Protein AF-A0A1R1PGY4-F1 (afdb_monomer_lite)

InterPro domains:
  IPR002713 FF domain [PF01846] (42-86)
  IPR002713 FF domain [SM00441] (37-91)
  IPR002713 FF domain [SM00441] (112-166)
  IPR036517 FF domain superfamily [G3DSA:1.10.10.440] (33-91)
  IPR036517 FF domain superfamily [G3DSA:1.10.10.440] (100-179)
  IPR036517 FF domain superfamily [SSF81698] (35-98)
  IPR036517 FF domain superfamily [SSF81698] (111-170)
  IPR045148 Transcription elongation regulator 1-like [PTHR15377] (30-527)

pLDDT: mean 75.17, std 17.67, range [29.3, 96.94]

Foldseek 3Di:
DDPVVVVVVVVVVPDDDDDDDDDDDDDPPPPLVPDDPVRLLVLLLVQCVVLVFDLPDDCVVRCVSCVPPVSLVSDVDPVVSNVSSNVSSVVVVVVVVVVVVVVVCVVPPDPDDPDDLLLVVCLVPPLDVVGDDPVVVCVVCVPPPSLCSPVDPVVSVVVNVVVNVVVVVVVVVVVVVVVVVVVVVVPDDDDDDDDPPPVVVVVVVVVVVVVVVVVVDDDDDPPVCVVVVVVVCCVVVPVDPVVVVVVVVVVVVVVVVVVVVVVVVVVVVVVVVVVVVVVVVVLVVLLVVLLVQLLVLCVVPPLDLLDDLVVVVVVSVPDDSNDCLDPPNNDPPRRSYYPVRSSVSSNVSSVVLLVQLLVQVLVLCVVCVVQPPLDQPPDLLVVSVQDPPPPDDPVSSLVSCCSSSPVPDDPLLSVLLSCVSVVHPDPPPPDVVSVVSSVVVVVSSSVSVVVSVVVVLVVLLVVVLCVCVVVCVLLVLLVVVCVVCVVCPPDPVCVVVVLVVSLVVVCVVCVPPPSSVVCPSPCPVSSVSSSVSNVVSNVVVVVVVD

Structure (mmCIF, N/CA/C/O backbone):
data_AF-A0A1R1PGY4-F1
#
_entry.id   AF-A0A1R1PGY4-F1
#
loop_
_atom_site.group_PDB
_atom_site.id
_atom_site.type_symbol
_atom_site.label_atom_id
_atom_site.label_alt_id
_atom_site.label_comp_id
_atom_site.label_asym_id
_atom_site.label_entity_id
_atom_site.label_seq_id
_atom_site.pdbx_PDB_ins_code
_atom_site.Cartn_x
_atom_site.Cartn_y
_atom_site.Cartn_z
_atom_site.occupancy
_atom_site.B_iso_or_equiv
_atom_site.auth_seq_id
_atom_site.auth_comp_id
_atom_site.auth_asym_id
_atom_site.auth_atom_id
_atom_site.pdbx_PDB_model_num
ATOM 1 N N . MET A 1 1 ? -12.574 -63.360 -57.916 1.00 47.62 1 MET A N 1
ATOM 2 C CA . MET A 1 1 ? -13.430 -62.191 -57.679 1.00 47.62 1 MET A CA 1
ATOM 3 C C . MET A 1 1 ? -13.451 -61.425 -58.975 1.00 47.62 1 MET A C 1
ATOM 5 O O . MET A 1 1 ? -12.465 -60.784 -59.318 1.00 47.62 1 MET A O 1
ATOM 9 N N . THR A 1 2 ? -14.484 -61.678 -59.760 1.00 68.00 2 THR A N 1
ATOM 10 C CA . THR A 1 2 ? -14.731 -61.019 -61.045 1.00 68.00 2 THR A CA 1
ATOM 11 C C . THR A 1 2 ? -15.530 -59.741 -60.802 1.00 68.00 2 THR A C 1
ATOM 13 O O . THR A 1 2 ? -16.152 -59.603 -59.754 1.00 68.00 2 THR A O 1
ATOM 16 N N . GLU A 1 3 ? -15.488 -58.785 -61.730 1.00 62.72 3 GLU A N 1
ATOM 17 C CA . GLU A 1 3 ? -16.165 -57.480 -61.591 1.00 62.72 3 GLU A CA 1
ATOM 18 C C . GLU A 1 3 ? -17.678 -57.621 -61.325 1.00 62.72 3 GLU A C 1
ATOM 20 O O . GLU A 1 3 ? -18.253 -56.818 -60.590 1.00 62.72 3 GLU A O 1
ATOM 25 N N . ASP A 1 4 ? -18.283 -58.721 -61.780 1.00 67.81 4 ASP A N 1
ATOM 26 C CA . ASP A 1 4 ? -19.680 -59.079 -61.507 1.00 67.81 4 ASP A CA 1
ATOM 27 C C . ASP A 1 4 ? -19.958 -59.412 -60.024 1.00 67.81 4 ASP A C 1
ATOM 29 O O . ASP A 1 4 ? -21.053 -59.149 -59.526 1.00 67.81 4 ASP A O 1
ATOM 33 N N . ASP A 1 5 ? -18.962 -59.908 -59.276 1.00 66.88 5 ASP A N 1
ATOM 34 C CA . ASP A 1 5 ? -19.094 -60.195 -57.836 1.00 66.88 5 ASP A CA 1
ATOM 35 C C . ASP A 1 5 ? -19.132 -58.896 -57.007 1.00 66.88 5 ASP A C 1
ATOM 37 O O . ASP A 1 5 ? -19.732 -58.845 -55.932 1.00 66.88 5 ASP A O 1
ATOM 41 N N . ILE A 1 6 ? -18.482 -57.834 -57.501 1.00 67.88 6 ILE A N 1
ATOM 42 C CA . ILE A 1 6 ? -18.391 -56.525 -56.835 1.00 67.88 6 ILE A CA 1
ATOM 43 C C . ILE A 1 6 ? -19.662 -55.710 -57.097 1.00 67.88 6 ILE A C 1
ATOM 45 O O . ILE A 1 6 ? -20.172 -55.061 -56.183 1.00 67.88 6 ILE A O 1
ATOM 49 N N . ALA A 1 7 ? -20.214 -55.791 -58.312 1.00 71.75 7 ALA A N 1
ATOM 50 C CA . ALA A 1 7 ? -21.474 -55.139 -58.664 1.00 71.75 7 ALA A CA 1
ATOM 51 C C . ALA A 1 7 ? -22.650 -55.684 -57.835 1.00 71.75 7 ALA A C 1
ATOM 53 O O . ALA A 1 7 ? -23.432 -54.910 -57.286 1.00 71.75 7 ALA A O 1
ATOM 54 N N . TRP A 1 8 ? -22.711 -57.006 -57.642 1.00 74.19 8 TRP A N 1
ATOM 55 C CA . TRP A 1 8 ? -23.762 -57.640 -56.844 1.00 74.19 8 TRP A CA 1
ATOM 56 C C . TRP A 1 8 ? -23.680 -57.291 -55.343 1.00 74.19 8 TRP A C 1
ATOM 58 O O . TRP A 1 8 ? -24.707 -57.126 -54.685 1.00 74.19 8 TRP A O 1
ATOM 68 N N . MET A 1 9 ? -22.470 -57.103 -54.797 1.00 66.62 9 MET A N 1
ATOM 69 C CA . MET A 1 9 ? -22.283 -56.660 -53.405 1.00 66.62 9 MET A CA 1
ATOM 70 C C . MET A 1 9 ? -22.641 -55.183 -53.180 1.00 66.62 9 MET A C 1
ATOM 72 O O . MET A 1 9 ? -23.161 -54.841 -52.119 1.00 66.62 9 MET A O 1
ATOM 76 N N . LEU A 1 10 ? -22.394 -54.308 -54.159 1.00 67.50 10 LEU A N 1
ATOM 77 C CA . LEU A 1 10 ? -22.729 -52.881 -54.053 1.00 67.50 10 LEU A CA 1
ATOM 78 C C . LEU A 1 10 ? -24.238 -52.622 -54.169 1.00 67.50 10 LEU A C 1
ATOM 80 O O . LEU A 1 10 ? -24.750 -51.693 -53.548 1.00 67.50 10 LEU A O 1
ATOM 84 N N . GLU A 1 11 ? -24.966 -53.473 -54.891 1.00 64.06 11 GLU A N 1
ATOM 85 C CA . GLU A 1 11 ? -26.416 -53.344 -55.055 1.00 64.06 11 GLU A CA 1
ATOM 86 C C . GLU A 1 11 ? -27.202 -53.833 -53.823 1.00 64.06 11 GLU A C 1
ATOM 88 O O . GLU A 1 11 ? -28.250 -53.282 -53.493 1.00 64.06 11 GLU A O 1
ATOM 93 N N . GLN A 1 12 ? -26.645 -54.777 -53.053 1.00 56.94 12 GLN A N 1
ATOM 94 C CA . GLN A 1 12 ? -27.197 -55.203 -51.758 1.00 56.94 12 GLN A CA 1
ATOM 95 C C . GLN A 1 12 ? -27.046 -54.158 -50.641 1.00 56.94 12 GLN A C 1
ATOM 97 O O . GLN A 1 12 ? -27.818 -54.191 -49.686 1.00 56.94 12 GLN A O 1
ATOM 102 N N . MET A 1 13 ? -26.084 -53.231 -50.733 1.00 55.88 13 MET A N 1
ATOM 103 C CA . MET A 1 13 ? -25.919 -52.174 -49.722 1.00 55.88 13 MET A CA 1
ATOM 104 C C . MET A 1 13 ? -26.793 -50.941 -49.977 1.00 55.88 13 MET A C 1
ATOM 106 O O . MET A 1 13 ? -26.956 -50.131 -49.070 1.00 55.88 13 MET A O 1
ATOM 110 N N . ASN A 1 14 ? -27.356 -50.788 -51.179 1.00 52.94 14 ASN A N 1
ATOM 111 C CA . ASN A 1 14 ? -28.044 -49.559 -51.582 1.00 52.94 14 ASN A CA 1
ATOM 112 C C . ASN A 1 14 ? -29.581 -49.678 -51.634 1.00 52.94 14 ASN A C 1
ATOM 114 O O . ASN A 1 14 ? -30.248 -48.750 -52.084 1.00 52.94 14 ASN A O 1
ATOM 118 N N . GLY A 1 15 ? -30.153 -50.806 -51.200 1.00 43.97 15 GLY A N 1
ATOM 119 C CA . GLY A 1 15 ? -31.582 -51.090 -51.343 1.00 43.97 15 GLY A CA 1
ATOM 120 C C . GLY A 1 15 ? -32.259 -51.561 -50.058 1.00 43.97 15 GLY A C 1
ATOM 121 O O . GLY A 1 15 ? -32.367 -52.764 -49.840 1.00 43.97 15 GLY A O 1
ATOM 122 N N . GLY A 1 16 ? -32.786 -50.613 -49.278 1.00 34.31 16 GLY A N 1
ATOM 123 C CA . GLY A 1 16 ? -33.865 -50.845 -48.308 1.00 34.31 16 GLY A CA 1
ATOM 124 C C . GLY A 1 16 ? -33.558 -50.359 -46.892 1.00 34.31 16 GLY A C 1
ATOM 125 O O . GLY A 1 16 ? -32.821 -51.016 -46.168 1.00 34.31 16 GLY A O 1
ATOM 126 N N . ASP A 1 17 ? -34.120 -49.224 -46.472 1.00 34.59 17 ASP A N 1
ATOM 127 C CA . ASP A 1 17 ? -35.459 -49.198 -45.863 1.00 34.59 17 ASP A CA 1
ATOM 128 C C . ASP A 1 17 ? -35.899 -47.741 -45.616 1.00 34.59 17 ASP A C 1
ATOM 130 O O . ASP A 1 17 ? -35.128 -46.912 -45.128 1.00 34.59 17 ASP A O 1
ATOM 134 N N . GLU A 1 18 ? -37.137 -47.428 -45.987 1.00 38.16 18 GLU A N 1
ATOM 135 C CA . GLU A 1 18 ? -37.825 -46.167 -45.699 1.00 38.16 18 GLU A CA 1
ATOM 136 C C . GLU A 1 18 ? -38.536 -46.302 -44.340 1.00 38.16 18 GLU A C 1
ATOM 138 O O . GLU A 1 18 ? -39.305 -47.246 -44.169 1.00 38.16 18 GLU A O 1
ATOM 143 N N . ASN A 1 19 ? -38.322 -45.376 -43.390 1.00 34.62 19 ASN A N 1
ATOM 144 C CA . ASN A 1 19 ? -39.402 -44.664 -42.677 1.00 34.62 19 ASN A CA 1
ATOM 145 C C . ASN A 1 19 ? -38.931 -43.749 -41.522 1.00 34.62 19 ASN A C 1
ATOM 147 O O . ASN A 1 19 ? -38.203 -44.162 -40.626 1.00 34.62 19 ASN A O 1
ATOM 151 N N . GLU A 1 20 ? -39.503 -42.540 -41.575 1.00 33.34 20 GLU A N 1
ATOM 152 C CA . GLU A 1 20 ? -39.961 -41.631 -40.507 1.00 33.34 20 GLU A CA 1
ATOM 153 C C . GLU A 1 20 ? -38.991 -40.898 -39.553 1.00 33.34 20 GLU A C 1
ATOM 155 O O . GLU A 1 20 ? -38.372 -41.471 -38.665 1.00 33.34 20 GLU A O 1
ATOM 160 N N . GLU A 1 21 ? -39.035 -39.562 -39.716 1.00 32.53 21 GLU A N 1
ATOM 161 C CA . GLU A 1 21 ? -39.105 -38.442 -38.742 1.00 32.53 21 GLU A CA 1
ATOM 162 C C . GLU A 1 21 ? -38.031 -37.391 -39.103 1.00 32.53 21 GLU A C 1
ATOM 164 O O . GLU A 1 21 ? -36.841 -37.648 -39.012 1.00 32.53 21 GLU A O 1
ATOM 169 N N . GLY A 1 22 ? -38.334 -36.230 -39.694 1.00 29.81 22 GLY A N 1
ATOM 170 C CA . GLY A 1 22 ? -39.136 -35.139 -39.145 1.00 29.81 22 GLY A CA 1
ATOM 171 C C . GLY A 1 22 ? -38.246 -33.891 -38.951 1.00 29.81 22 GLY A C 1
ATOM 172 O O . GLY A 1 22 ? -37.265 -33.963 -38.222 1.00 29.81 22 GLY A O 1
ATOM 173 N N . ILE A 1 23 ? -38.660 -32.757 -39.541 1.00 29.30 23 ILE A N 1
ATOM 174 C CA . ILE A 1 23 ? -38.268 -31.351 -39.247 1.00 29.30 23 ILE A CA 1
ATOM 175 C C . ILE A 1 23 ? -37.127 -30.716 -40.088 1.00 29.30 23 ILE A C 1
ATOM 177 O O . ILE A 1 23 ? -35.944 -30.900 -39.832 1.00 29.30 23 ILE A O 1
ATOM 181 N N . ASP A 1 24 ? -37.592 -29.908 -41.052 1.00 36.53 24 ASP A N 1
ATOM 182 C CA . ASP A 1 24 ? -37.221 -28.547 -41.493 1.00 36.53 24 ASP A CA 1
ATOM 183 C C . ASP A 1 24 ? -35.776 -28.061 -41.755 1.00 36.53 24 ASP A C 1
ATOM 185 O O . ASP A 1 24 ? -34.826 -28.288 -41.014 1.00 36.53 24 ASP A O 1
ATOM 189 N N . VAL A 1 25 ? -35.764 -27.143 -42.738 1.00 41.78 25 VAL A N 1
ATOM 190 C CA . VAL A 1 25 ? -34.840 -26.028 -43.026 1.00 41.78 25 VAL A CA 1
ATOM 191 C C . VAL A 1 25 ? -33.764 -26.298 -44.081 1.00 41.78 25 VAL A C 1
ATOM 193 O O . VAL A 1 25 ? -32.692 -26.800 -43.770 1.00 41.78 25 VAL A O 1
ATOM 196 N N . ALA A 1 26 ? -34.009 -25.836 -45.316 1.00 33.69 26 ALA A N 1
ATOM 197 C CA . ALA A 1 26 ? -32.973 -25.227 -46.161 1.00 33.69 26 ALA A CA 1
ATOM 198 C C . ALA A 1 26 ? -33.571 -24.587 -47.430 1.00 33.69 26 ALA A C 1
ATOM 200 O O . ALA A 1 26 ? -33.766 -25.258 -48.440 1.00 33.69 26 ALA A O 1
ATOM 201 N N . ASP A 1 27 ? -33.774 -23.270 -47.399 1.00 39.56 27 ASP A N 1
ATOM 202 C CA . ASP A 1 27 ? -33.534 -22.422 -48.573 1.00 39.56 27 ASP A CA 1
ATOM 203 C C . ASP A 1 27 ? -32.922 -21.100 -48.094 1.00 39.56 27 ASP A C 1
ATOM 205 O O . ASP A 1 27 ? -33.606 -20.096 -47.948 1.00 39.56 27 ASP A O 1
ATOM 209 N N . ASP A 1 28 ? -31.633 -21.145 -47.740 1.00 44.62 28 ASP A N 1
ATOM 210 C CA . ASP A 1 28 ? -30.848 -19.965 -47.326 1.00 44.62 28 ASP A CA 1
ATOM 211 C C . ASP A 1 28 ? -29.487 -19.892 -48.051 1.00 44.62 28 ASP A C 1
ATOM 213 O O . ASP A 1 28 ? -28.648 -19.025 -47.809 1.00 44.62 28 ASP A O 1
ATOM 217 N N . HIS A 1 29 ? -29.240 -20.804 -48.999 1.00 44.66 29 HIS A N 1
ATOM 218 C CA . HIS A 1 29 ? -27.942 -20.919 -49.670 1.00 44.66 29 HIS A CA 1
ATOM 219 C C . HIS A 1 29 ? -27.770 -19.969 -50.870 1.00 44.66 29 HIS A C 1
ATOM 221 O O . HIS A 1 29 ? -26.698 -19.942 -51.478 1.00 44.66 29 HIS A O 1
ATOM 227 N N . VAL A 1 30 ? -28.794 -19.178 -51.216 1.00 45.56 30 VAL A N 1
ATOM 228 C CA . VAL A 1 30 ? -28.816 -18.356 -52.442 1.00 45.56 30 VAL A CA 1
ATOM 229 C C . VAL A 1 30 ? -28.431 -16.881 -52.202 1.00 45.56 30 VAL A C 1
ATOM 231 O O . VAL A 1 30 ? -28.046 -16.198 -53.154 1.00 45.56 30 VAL A O 1
ATOM 234 N N . GLU A 1 31 ? -28.419 -16.370 -50.961 1.00 49.84 31 GLU A N 1
ATOM 235 C CA . GLU A 1 31 ? -28.093 -14.948 -50.698 1.00 49.84 31 GLU A CA 1
ATOM 236 C C . GLU A 1 31 ? -26.611 -14.645 -50.388 1.00 49.84 31 GLU A C 1
ATOM 238 O O . GLU A 1 31 ? -26.145 -13.530 -50.643 1.00 49.84 31 GLU A O 1
ATOM 243 N N . ALA A 1 32 ? -25.804 -15.621 -49.954 1.00 49.56 32 ALA A N 1
ATOM 244 C CA . ALA A 1 32 ? -24.395 -15.388 -49.588 1.00 49.56 32 ALA A CA 1
ATOM 245 C C . ALA A 1 32 ? -23.468 -15.023 -50.777 1.00 49.56 32 ALA A C 1
ATOM 247 O O . ALA A 1 32 ? -22.380 -14.458 -50.587 1.00 49.56 32 ALA A O 1
ATOM 248 N N . SER A 1 33 ? -23.896 -15.305 -52.014 1.00 51.31 33 SER A N 1
ATOM 249 C CA . SER A 1 33 ? -23.128 -15.022 -53.238 1.00 51.31 33 SER A CA 1
ATOM 250 C C . SER A 1 33 ? -23.294 -13.597 -53.786 1.00 51.31 33 SER A C 1
ATOM 252 O O . SER A 1 33 ? -22.624 -13.267 -54.762 1.00 51.31 33 SER A O 1
ATOM 254 N N . LYS A 1 34 ? -24.135 -12.736 -53.186 1.00 55.06 34 LYS A N 1
ATOM 255 C CA . LYS A 1 34 ? -24.322 -11.338 -53.639 1.00 55.06 34 LYS A CA 1
ATOM 256 C C . LYS A 1 34 ? -23.706 -10.259 -52.741 1.00 55.06 34 LYS A C 1
ATOM 258 O O . LYS A 1 34 ? -23.641 -9.115 -53.181 1.00 55.06 34 LYS A O 1
ATOM 263 N N . MET A 1 35 ? -23.243 -10.586 -51.533 1.00 63.03 35 MET A N 1
ATOM 264 C CA . MET A 1 35 ? -22.606 -9.598 -50.647 1.00 63.03 35 MET A CA 1
ATOM 265 C C . MET A 1 35 ? -21.185 -9.249 -51.101 1.00 63.03 35 MET A C 1
ATOM 267 O O . MET A 1 35 ? -20.396 -10.139 -51.440 1.00 63.03 35 MET A O 1
ATOM 271 N N . GLY A 1 36 ? -20.855 -7.955 -51.076 1.00 75.00 36 GLY A N 1
ATOM 272 C CA . GLY A 1 36 ? -19.526 -7.456 -51.421 1.00 75.00 36 GLY A CA 1
ATOM 273 C C . GLY A 1 36 ? -18.461 -7.926 -50.424 1.00 75.00 36 GLY A C 1
ATOM 274 O O . GLY A 1 36 ? -18.736 -8.110 -49.241 1.00 75.00 36 GLY A O 1
ATOM 275 N N . GLN A 1 37 ? -17.219 -8.109 -50.882 1.00 72.88 37 GLN A N 1
ATOM 276 C CA . GLN A 1 37 ? -16.101 -8.534 -50.018 1.00 72.88 37 GLN A CA 1
ATOM 277 C C . GLN A 1 37 ? -15.852 -7.570 -48.844 1.00 72.88 37 GLN A C 1
ATOM 279 O O . GLN A 1 37 ? -15.527 -7.999 -47.740 1.00 72.88 37 GLN A O 1
ATOM 284 N N . GLU A 1 38 ? -16.066 -6.271 -49.057 1.00 77.00 38 GLU A N 1
ATOM 285 C CA . GLU A 1 38 ? -15.936 -5.242 -48.020 1.00 77.00 38 GLU A CA 1
ATOM 286 C C . GLU A 1 38 ? -16.987 -5.403 -46.907 1.00 77.00 38 GLU A C 1
ATOM 288 O O . GLU A 1 38 ? -16.646 -5.368 -45.726 1.00 77.00 38 GLU A O 1
ATOM 293 N N . GLU A 1 39 ? -18.235 -5.713 -47.269 1.00 79.75 39 GLU A N 1
ATOM 294 C CA . GLU A 1 39 ? -19.332 -5.942 -46.318 1.00 79.75 39 GLU A CA 1
ATOM 295 C C . GLU A 1 39 ? -19.093 -7.208 -45.484 1.00 79.75 39 GLU A C 1
ATOM 297 O O . GLU A 1 39 ? -19.290 -7.211 -44.268 1.00 79.75 39 GLU A O 1
ATOM 302 N N . LYS A 1 40 ? -18.576 -8.270 -46.117 1.00 80.56 40 LYS A N 1
ATOM 303 C CA . LYS A 1 40 ? -18.171 -9.503 -45.423 1.00 80.56 40 LYS A CA 1
ATOM 304 C C . LYS A 1 40 ? -17.054 -9.235 -44.408 1.00 80.56 40 LYS A C 1
ATOM 306 O O . LYS A 1 40 ? -17.088 -9.766 -43.297 1.00 80.56 40 LYS A O 1
ATOM 311 N N . CYS A 1 41 ? -16.089 -8.381 -44.756 1.00 82.31 41 CYS A N 1
ATOM 312 C CA . CYS A 1 41 ? -14.995 -8.002 -43.863 1.00 82.31 41 CYS A CA 1
ATOM 313 C C . CYS A 1 41 ? -15.472 -7.173 -42.665 1.00 82.31 41 CYS A C 1
ATOM 315 O O . CYS A 1 41 ? -14.959 -7.345 -41.558 1.00 82.31 41 CYS A O 1
ATOM 317 N N . ASP A 1 42 ? -16.434 -6.274 -42.858 1.00 84.50 42 ASP A N 1
ATOM 318 C CA . ASP A 1 42 ? -16.942 -5.429 -41.778 1.00 84.50 42 ASP A CA 1
ATOM 319 C C . ASP A 1 42 ? -17.824 -6.207 -40.797 1.00 84.50 42 ASP A C 1
ATOM 321 O O . ASP A 1 42 ? -17.634 -6.073 -39.585 1.00 84.50 42 ASP A O 1
ATOM 325 N N . LEU A 1 43 ? -18.661 -7.125 -41.292 1.00 84.56 43 LEU A N 1
ATOM 326 C CA . LEU A 1 43 ? -19.408 -8.069 -40.451 1.00 84.56 43 LEU A CA 1
ATOM 327 C C . LEU A 1 43 ? -18.473 -8.949 -39.605 1.00 84.56 43 LEU A C 1
ATOM 329 O O . LEU A 1 43 ? -18.740 -9.200 -38.427 1.00 84.56 43 LEU A O 1
ATOM 333 N N . PHE A 1 44 ? -17.339 -9.370 -40.173 1.00 86.75 44 PHE A N 1
ATOM 334 C CA . PHE A 1 44 ? -16.317 -10.125 -39.447 1.00 86.75 44 PHE A CA 1
ATOM 335 C C . PHE A 1 44 ? -15.651 -9.285 -38.341 1.00 86.75 44 PHE A C 1
ATOM 337 O O . PHE A 1 44 ? -15.464 -9.762 -37.220 1.00 86.75 44 PHE A O 1
ATOM 344 N N . LYS A 1 45 ? -15.326 -8.010 -38.602 1.00 85.62 45 LYS A N 1
ATOM 345 C CA . LYS A 1 45 ? -14.760 -7.105 -37.580 1.00 85.62 45 LYS A CA 1
ATOM 346 C C . LYS A 1 45 ? -15.751 -6.805 -36.455 1.00 85.62 45 LYS A C 1
ATOM 348 O O . LYS A 1 45 ? -15.335 -6.690 -35.300 1.00 85.62 45 LYS A O 1
ATOM 353 N N . GLU A 1 46 ? -17.033 -6.657 -36.776 1.00 86.44 46 GLU A N 1
ATOM 354 C CA . GLU A 1 46 ? -18.097 -6.419 -35.798 1.00 86.44 46 GLU A CA 1
ATOM 355 C C . GLU A 1 46 ? -18.259 -7.623 -34.863 1.00 86.44 46 GLU A C 1
ATOM 357 O O . GLU A 1 46 ? -18.178 -7.471 -33.642 1.00 86.44 46 GLU A O 1
ATOM 362 N N . MET A 1 47 ? -18.319 -8.832 -35.426 1.00 89.00 47 MET A N 1
ATOM 363 C CA . MET A 1 47 ? -18.335 -10.087 -34.670 1.00 89.00 47 MET A CA 1
ATOM 364 C C . MET A 1 47 ? -17.160 -10.186 -33.680 1.00 89.00 47 MET A C 1
ATOM 366 O O . MET A 1 47 ? -17.357 -10.519 -32.509 1.00 89.00 47 MET A O 1
ATOM 370 N N . LEU A 1 48 ? -15.932 -9.861 -34.108 1.00 88.25 48 LEU A N 1
ATOM 371 C CA . LEU A 1 48 ? -14.750 -9.905 -33.233 1.00 88.25 48 LEU A CA 1
ATOM 372 C C . LEU A 1 48 ? -14.855 -8.939 -32.038 1.00 88.25 48 LEU A C 1
ATOM 374 O O . LEU A 1 48 ? -14.335 -9.227 -30.955 1.00 88.25 48 LEU A O 1
ATOM 378 N N . ARG A 1 49 ? -15.537 -7.798 -32.209 1.00 84.31 49 ARG A N 1
ATOM 379 C CA . ARG A 1 49 ? -15.795 -6.836 -31.126 1.00 84.31 49 ARG A CA 1
ATOM 380 C C . ARG A 1 49 ? -16.892 -7.329 -30.182 1.00 84.31 49 ARG A C 1
ATOM 382 O O . ARG A 1 49 ? -16.742 -7.179 -28.971 1.00 84.31 49 ARG A O 1
ATOM 389 N N . GLU A 1 50 ? -17.943 -7.955 -30.707 1.00 86.88 50 GLU A N 1
ATOM 390 C CA . GLU A 1 50 ? -19.050 -8.523 -29.921 1.00 86.88 50 GLU A CA 1
ATOM 391 C C . GLU A 1 50 ? -18.613 -9.706 -29.053 1.00 86.88 50 GLU A C 1
ATOM 393 O O . GLU A 1 50 ? -18.952 -9.777 -27.871 1.00 86.88 50 GLU A O 1
ATOM 398 N N . LYS A 1 51 ? -17.804 -10.615 -29.609 1.00 83.81 51 LYS A N 1
ATOM 399 C CA . LYS A 1 51 ? -17.301 -11.806 -28.902 1.00 83.81 51 LYS A CA 1
ATOM 400 C C . LYS A 1 51 ? -16.198 -11.485 -27.883 1.00 83.81 51 LYS A C 1
ATOM 402 O O . LYS A 1 51 ? -15.687 -12.389 -27.226 1.00 83.81 51 LYS A O 1
ATOM 407 N N . ASN A 1 52 ? -15.864 -10.199 -27.715 1.00 80.25 52 ASN A N 1
ATOM 408 C CA . ASN A 1 52 ? -14.908 -9.672 -26.739 1.00 80.25 52 ASN A CA 1
ATOM 409 C C . ASN A 1 52 ? -13.567 -10.424 -26.756 1.00 80.25 52 ASN A C 1
ATOM 411 O O . ASN A 1 52 ? -13.054 -10.868 -25.723 1.00 80.25 52 ASN A O 1
ATOM 415 N N . VAL A 1 53 ? -13.018 -10.572 -27.961 1.00 84.62 53 VAL A N 1
ATOM 416 C CA . VAL A 1 53 ? -11.741 -11.238 -28.210 1.00 84.62 53 VAL A CA 1
ATOM 417 C C . VAL A 1 53 ? -10.629 -10.588 -27.391 1.00 84.62 53 VAL A C 1
ATOM 419 O O . VAL A 1 53 ? -10.524 -9.360 -27.298 1.00 84.62 53 VAL A O 1
ATOM 422 N N . ASN A 1 54 ? -9.773 -11.413 -26.785 1.00 82.50 54 ASN A N 1
ATOM 423 C CA . ASN A 1 54 ? -8.618 -10.911 -26.058 1.00 82.50 54 ASN A CA 1
ATOM 424 C C . ASN A 1 54 ? -7.566 -10.373 -27.045 1.00 82.50 54 ASN A C 1
ATOM 426 O O . ASN A 1 54 ? -6.929 -11.163 -27.737 1.00 82.50 54 ASN A O 1
ATOM 430 N N . PRO A 1 55 ? -7.273 -9.059 -27.052 1.00 82.69 55 PRO A N 1
ATOM 431 C CA . PRO A 1 55 ? -6.350 -8.484 -28.024 1.00 82.69 55 PRO A CA 1
ATOM 432 C C . PRO A 1 55 ? -4.873 -8.851 -27.787 1.00 82.69 55 PRO A C 1
ATOM 434 O O . PRO A 1 55 ? -4.013 -8.460 -28.570 1.00 82.69 55 PRO A O 1
ATOM 437 N N . PHE A 1 56 ? -4.564 -9.557 -26.693 1.00 82.56 56 PHE A N 1
ATOM 438 C CA . PHE A 1 56 ? -3.237 -10.111 -26.400 1.00 82.56 56 PHE A CA 1
ATOM 439 C C . PHE A 1 56 ? -3.175 -11.640 -26.557 1.00 82.56 56 PHE A C 1
ATOM 441 O O . PHE A 1 56 ? -2.128 -12.226 -26.286 1.00 82.56 56 PHE A O 1
ATOM 448 N N . GLY A 1 57 ? -4.290 -12.285 -26.921 1.00 80.12 57 GLY A N 1
ATOM 449 C CA . GLY A 1 57 ? -4.346 -13.718 -27.207 1.00 80.12 57 GLY A CA 1
ATOM 450 C C . GLY A 1 57 ? -3.816 -14.034 -28.606 1.00 80.12 57 GLY A C 1
ATOM 451 O O . GLY A 1 57 ? -3.756 -13.153 -29.464 1.00 80.12 57 GLY A O 1
ATOM 452 N N . SER A 1 58 ? -3.420 -15.285 -28.842 1.00 83.38 58 SER A N 1
ATOM 453 C CA . SER A 1 58 ? -3.126 -15.758 -30.198 1.00 83.38 58 SER A CA 1
ATOM 454 C C . SER A 1 58 ? -4.425 -16.107 -30.923 1.00 83.38 58 SER A C 1
ATOM 456 O O . SER A 1 58 ? -5.389 -16.542 -30.288 1.00 83.38 58 SER A O 1
ATOM 458 N N . TYR A 1 59 ? -4.431 -15.955 -32.251 1.00 84.00 59 TYR A N 1
ATOM 459 C CA . TYR A 1 59 ? -5.582 -16.274 -33.100 1.00 84.00 59 TYR A CA 1
ATOM 460 C C . TYR A 1 59 ? -6.150 -17.665 -32.788 1.00 84.00 59 TYR A C 1
ATOM 462 O O . TYR A 1 59 ? -7.321 -17.775 -32.456 1.00 84.00 59 TYR A O 1
ATOM 470 N N . ASP A 1 60 ? -5.294 -18.689 -32.727 1.00 83.62 60 ASP A N 1
ATOM 471 C CA . ASP A 1 60 ? -5.713 -20.086 -32.529 1.00 83.62 60 ASP A CA 1
ATOM 472 C C . ASP A 1 60 ? -6.394 -20.333 -31.162 1.00 83.62 60 ASP A C 1
ATOM 474 O O . ASP A 1 60 ? -7.172 -21.269 -31.004 1.00 83.62 60 ASP A O 1
ATOM 478 N N . THR A 1 61 ? -6.122 -19.495 -30.152 1.00 84.81 61 THR A N 1
ATOM 479 C CA . THR A 1 61 ? -6.767 -19.604 -28.825 1.00 84.81 61 THR A CA 1
ATOM 480 C C . THR A 1 61 ? -8.097 -18.867 -28.741 1.00 84.81 61 THR A C 1
ATOM 482 O O . THR A 1 61 ? -8.972 -19.247 -27.963 1.00 84.81 61 THR A O 1
ATOM 485 N N . GLU A 1 62 ? -8.249 -17.797 -29.517 1.00 86.81 62 GLU A N 1
ATOM 486 C CA . GLU A 1 62 ? -9.447 -16.961 -29.511 1.00 86.81 62 GLU A CA 1
ATOM 487 C C . GLU A 1 62 ? -10.459 -17.404 -30.575 1.00 86.81 62 GLU A C 1
ATOM 489 O O . GLU A 1 62 ? -11.654 -17.206 -30.380 1.00 86.81 62 GLU A O 1
ATOM 494 N N . GLU A 1 63 ? -9.999 -18.066 -31.639 1.00 85.75 63 GLU A N 1
ATOM 495 C CA . GLU A 1 63 ? -10.805 -18.621 -32.732 1.00 85.75 63 GLU A CA 1
ATOM 496 C C . GLU A 1 63 ? -11.917 -19.546 -32.241 1.00 85.75 63 GLU A C 1
ATOM 498 O O . GLU A 1 63 ? -13.058 -19.435 -32.686 1.00 85.75 63 GLU A O 1
ATOM 503 N N . LEU A 1 64 ? -11.631 -20.364 -31.227 1.00 85.06 64 LEU A N 1
ATOM 504 C CA . LEU A 1 64 ? -12.606 -21.263 -30.604 1.00 85.06 64 LEU A CA 1
ATOM 505 C C . LEU A 1 64 ? -13.858 -20.543 -30.064 1.00 85.06 64 LEU A C 1
ATOM 507 O O . LEU A 1 64 ? -14.866 -21.189 -29.807 1.00 85.06 64 LEU A O 1
ATOM 511 N N . LYS A 1 65 ? -13.818 -19.218 -29.869 1.00 84.69 65 LYS A N 1
ATOM 512 C CA . LYS A 1 65 ? -14.952 -18.425 -29.360 1.00 84.69 65 LYS A CA 1
ATOM 513 C C . LYS A 1 65 ? -15.886 -17.912 -30.455 1.00 84.69 65 LYS A C 1
ATOM 515 O O . LYS A 1 65 ? -16.982 -17.446 -30.139 1.00 84.69 65 LYS A O 1
ATOM 520 N N . PHE A 1 66 ? -15.439 -17.918 -31.708 1.00 86.38 66 PHE A N 1
ATOM 521 C CA . PHE A 1 66 ? -16.173 -17.334 -32.831 1.00 86.38 66 PHE A CA 1
ATOM 522 C C . PHE A 1 66 ? -16.219 -18.227 -34.079 1.00 86.38 66 PHE A C 1
ATOM 524 O O . PHE A 1 66 ? -16.829 -17.831 -35.065 1.00 86.38 66 PHE A O 1
ATOM 531 N N . ILE A 1 67 ? -15.644 -19.433 -34.031 1.00 86.31 67 ILE A N 1
ATOM 532 C CA . ILE A 1 67 ? -15.674 -20.416 -35.126 1.00 86.31 67 ILE A CA 1
ATOM 533 C C . ILE A 1 67 ? -17.093 -20.900 -35.477 1.00 86.31 67 ILE A C 1
ATOM 535 O O . ILE A 1 67 ? -17.377 -21.169 -36.642 1.00 86.31 67 ILE A O 1
ATOM 539 N N . ASP A 1 68 ? -17.988 -20.952 -34.485 1.00 83.75 68 ASP A N 1
ATOM 540 C CA . ASP A 1 68 ? -19.382 -21.387 -34.652 1.00 83.75 68 ASP A CA 1
ATOM 541 C C . ASP A 1 68 ? -20.308 -20.276 -35.187 1.00 83.75 68 ASP A C 1
ATOM 543 O O . ASP A 1 68 ? -21.489 -20.515 -35.419 1.00 83.75 68 ASP A O 1
ATOM 547 N N . ASP A 1 69 ? -19.807 -19.048 -35.361 1.00 86.88 69 ASP A N 1
ATOM 548 C CA . ASP A 1 69 ? -20.597 -17.917 -35.858 1.00 86.88 69 ASP A CA 1
ATOM 549 C C . ASP A 1 69 ? -20.677 -17.963 -37.394 1.00 86.88 69 ASP A C 1
ATOM 551 O O . ASP A 1 69 ? -19.661 -18.092 -38.078 1.00 86.88 69 ASP A O 1
ATOM 555 N N . ASP A 1 70 ? -21.868 -17.828 -37.976 1.00 82.81 70 ASP A N 1
ATOM 556 C CA . ASP A 1 70 ? -22.026 -17.920 -39.434 1.00 82.81 70 ASP A CA 1
ATOM 557 C C . ASP A 1 70 ? -21.272 -16.811 -40.186 1.00 82.81 70 ASP A C 1
ATOM 559 O O . ASP A 1 70 ? -20.829 -17.016 -41.320 1.00 82.81 70 ASP A O 1
ATOM 563 N N . ARG A 1 71 ? -20.996 -15.676 -39.524 1.00 83.75 71 ARG A N 1
ATOM 564 C CA . ARG A 1 71 ? -20.165 -14.590 -40.069 1.00 83.75 71 ARG A CA 1
ATOM 565 C C . ARG A 1 71 ? -18.695 -14.986 -40.230 1.00 83.75 71 ARG A C 1
ATOM 567 O O . ARG A 1 71 ? -18.005 -14.419 -41.073 1.00 83.75 71 ARG A O 1
ATOM 574 N N . TYR A 1 72 ? -18.210 -15.976 -39.478 1.00 83.00 72 TYR A N 1
ATOM 575 C CA . TYR A 1 72 ? -16.850 -16.506 -39.615 1.00 83.00 72 TYR A CA 1
ATOM 576 C C . 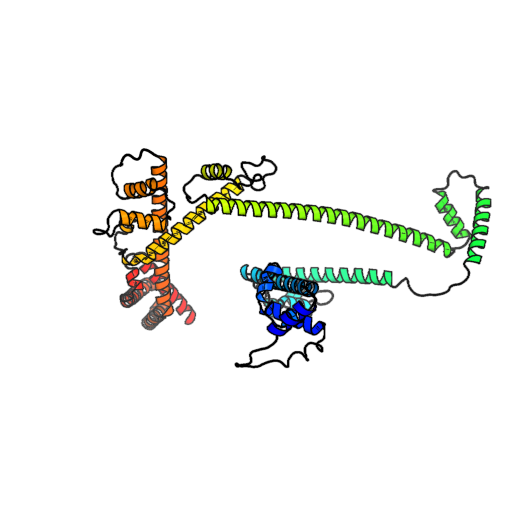TYR A 1 72 ? -16.675 -17.297 -40.925 1.00 83.00 72 TYR A C 1
ATOM 578 O O . TYR A 1 72 ? -15.625 -17.215 -41.566 1.00 83.00 72 TYR A O 1
ATOM 586 N N . LYS A 1 73 ? -17.729 -17.988 -41.386 1.00 84.12 73 LYS A N 1
ATOM 587 C CA . LYS A 1 73 ? -17.733 -18.748 -42.651 1.00 84.12 73 LYS A CA 1
ATOM 588 C C . LYS A 1 73 ? -17.762 -17.849 -43.896 1.00 84.12 73 LYS A C 1
ATOM 590 O O . LYS A 1 73 ? -17.393 -18.314 -44.969 1.00 84.12 73 LYS A O 1
ATOM 595 N N . LEU A 1 74 ? -18.156 -16.575 -43.761 1.00 82.75 74 LEU A N 1
ATOM 596 C CA . LEU A 1 74 ? -18.269 -15.623 -44.880 1.00 82.75 74 LEU A CA 1
ATOM 597 C C . LEU A 1 74 ? -16.923 -15.240 -45.509 1.00 82.75 74 LEU A C 1
ATOM 599 O O . LEU A 1 74 ? -16.884 -14.896 -46.691 1.00 82.75 74 LEU A O 1
ATOM 603 N N . ILE A 1 75 ? -15.835 -15.281 -44.737 1.00 84.38 75 ILE A N 1
ATOM 604 C CA . ILE A 1 75 ? -14.476 -15.053 -45.238 1.00 84.38 75 ILE A CA 1
ATOM 605 C C . ILE A 1 75 ? -13.874 -16.416 -45.549 1.00 84.38 75 ILE A C 1
ATOM 607 O O . ILE A 1 75 ? -13.585 -17.161 -44.627 1.00 84.38 75 ILE A O 1
ATOM 611 N N . GLU A 1 76 ? -13.687 -16.777 -46.813 1.00 79.94 76 GLU A N 1
ATOM 612 C CA . GLU A 1 76 ? -13.222 -18.125 -47.189 1.00 79.94 76 GLU A CA 1
ATOM 613 C C . GLU A 1 76 ? -11.723 -18.345 -46.908 1.00 79.94 76 GLU A C 1
ATOM 615 O O . GLU A 1 76 ? -11.286 -19.470 -46.668 1.00 79.94 76 GLU A O 1
ATOM 620 N N . SER A 1 77 ? -10.927 -17.269 -46.899 1.00 85.06 77 SER A N 1
ATOM 621 C CA . SER A 1 77 ? -9.473 -17.329 -46.726 1.00 85.06 77 SER A CA 1
ATOM 622 C C . SER A 1 77 ? -9.051 -17.211 -45.259 1.00 85.06 77 SER A C 1
ATOM 624 O O . SER A 1 77 ? -9.208 -16.159 -44.637 1.00 85.06 77 SER A O 1
ATOM 626 N N . ASP A 1 78 ? -8.419 -18.256 -44.715 1.00 81.56 78 ASP A N 1
ATOM 627 C CA . ASP A 1 78 ? -7.868 -18.244 -43.347 1.00 81.56 78 ASP A CA 1
ATOM 628 C C . ASP A 1 78 ? -6.808 -17.143 -43.148 1.00 81.56 78 ASP A C 1
ATOM 630 O O . ASP A 1 78 ? -6.734 -16.494 -42.104 1.00 81.56 78 ASP A O 1
ATOM 634 N N . GLN A 1 79 ? -6.026 -16.852 -44.191 1.00 80.12 79 GLN A N 1
ATOM 635 C CA . GLN A 1 79 ? -5.029 -15.782 -44.157 1.00 80.12 79 GLN A CA 1
ATOM 636 C C . GLN A 1 79 ? -5.680 -14.397 -44.008 1.00 80.12 79 GLN A C 1
ATOM 638 O O . GLN A 1 79 ? -5.139 -13.521 -43.328 1.00 80.12 79 GLN A O 1
ATOM 643 N N . GLU A 1 80 ? -6.848 -14.203 -44.617 1.00 83.94 80 GLU A N 1
ATOM 644 C CA . GLU A 1 80 ? -7.613 -12.960 -44.541 1.00 83.94 80 GLU A CA 1
ATOM 645 C C . GLU A 1 80 ? -8.306 -12.816 -43.178 1.00 83.94 80 GLU A C 1
ATOM 647 O O . GLU A 1 80 ? -8.240 -11.745 -42.572 1.00 83.94 80 GLU A O 1
ATOM 652 N N . ARG A 1 81 ? -8.834 -13.915 -42.616 1.00 86.00 81 ARG A N 1
ATOM 653 C CA . ARG A 1 81 ? -9.360 -13.961 -41.237 1.00 86.00 81 ARG A CA 1
ATOM 654 C C . ARG A 1 81 ? -8.302 -13.562 -40.210 1.00 86.00 81 ARG A C 1
ATOM 656 O O . ARG A 1 81 ? -8.546 -12.683 -39.380 1.00 86.00 81 ARG A O 1
ATOM 663 N N . ARG A 1 82 ? -7.101 -14.150 -40.295 1.00 86.38 82 ARG A N 1
ATOM 664 C CA . ARG A 1 82 ? -5.958 -13.813 -39.424 1.00 86.38 82 ARG A CA 1
ATOM 665 C C . ARG A 1 82 ? -5.529 -12.352 -39.589 1.00 86.38 82 ARG A C 1
ATOM 667 O O . ARG A 1 82 ? -5.280 -11.667 -38.598 1.00 86.38 82 ARG A O 1
ATOM 674 N N . GLY A 1 83 ? -5.505 -11.846 -40.824 1.00 84.44 83 GLY A N 1
ATOM 675 C CA . GLY A 1 83 ? -5.187 -10.446 -41.116 1.00 84.44 83 GLY A CA 1
ATOM 676 C C . GLY A 1 83 ? -6.186 -9.454 -40.507 1.00 84.44 83 GLY A C 1
ATOM 677 O O . GLY A 1 83 ? -5.780 -8.464 -39.892 1.00 84.44 83 GLY A O 1
ATOM 678 N N . LEU A 1 84 ? -7.488 -9.731 -40.624 1.00 86.38 84 LEU A N 1
ATOM 679 C CA . LEU A 1 84 ? -8.553 -8.919 -40.026 1.00 86.38 84 LEU A CA 1
ATOM 680 C C . LEU A 1 84 ? -8.531 -8.985 -38.493 1.00 86.38 84 LEU A C 1
ATOM 682 O O . LEU A 1 84 ? -8.669 -7.952 -37.835 1.00 86.38 84 LEU A O 1
ATOM 686 N N . PHE A 1 85 ? -8.283 -10.165 -37.924 1.00 88.19 85 PHE A N 1
ATOM 687 C CA . PHE A 1 85 ? -8.112 -10.349 -36.484 1.00 88.19 85 PHE A CA 1
ATOM 688 C C . PHE A 1 85 ? -6.964 -9.498 -35.930 1.00 88.19 85 PHE A C 1
ATOM 690 O O . PHE A 1 85 ? -7.148 -8.755 -34.965 1.00 88.19 85 PHE A O 1
ATOM 697 N N . ASP A 1 86 ? -5.795 -9.528 -36.572 1.00 86.38 86 ASP A N 1
ATOM 698 C CA . ASP A 1 86 ? -4.635 -8.738 -36.153 1.00 86.38 86 ASP A CA 1
ATOM 699 C C . ASP A 1 86 ? -4.891 -7.226 -36.233 1.00 86.38 86 ASP A C 1
ATOM 701 O O . ASP A 1 86 ? -4.404 -6.460 -35.391 1.00 86.38 86 ASP A O 1
ATOM 705 N N . LEU A 1 87 ? -5.653 -6.774 -37.234 1.00 86.94 87 LEU A N 1
ATOM 706 C CA . LEU A 1 87 ? -6.065 -5.376 -37.363 1.00 86.94 87 LEU A CA 1
ATOM 707 C C . LEU A 1 87 ? -6.987 -4.957 -36.211 1.00 86.94 87 LEU A C 1
ATOM 709 O O . LEU A 1 87 ? -6.710 -3.953 -35.550 1.00 86.94 87 LEU A O 1
ATOM 713 N N . VAL A 1 88 ? -8.015 -5.752 -35.901 1.00 86.62 88 VAL A N 1
ATOM 714 C CA . VAL A 1 88 ? -8.944 -5.472 -34.792 1.00 86.62 88 VAL A CA 1
ATOM 715 C C . VAL A 1 88 ? -8.225 -5.525 -33.441 1.00 86.62 88 VAL A C 1
ATOM 717 O O . VAL A 1 88 ? -8.412 -4.637 -32.608 1.00 86.62 88 VAL A O 1
ATOM 720 N N . CYS A 1 89 ? -7.327 -6.487 -33.226 1.00 86.12 89 CYS A N 1
ATOM 721 C CA . CYS A 1 89 ? -6.509 -6.561 -32.015 1.00 86.12 89 CYS A CA 1
ATOM 722 C C . CYS A 1 89 ? -5.629 -5.313 -31.846 1.00 86.12 89 CYS A C 1
ATOM 724 O O . CYS A 1 89 ? -5.578 -4.738 -30.756 1.00 86.12 89 CYS A O 1
ATOM 726 N N . LYS A 1 90 ? -4.995 -4.814 -32.919 1.00 84.94 90 LYS A N 1
ATOM 727 C CA . LYS A 1 90 ? -4.232 -3.551 -32.884 1.00 84.94 90 LYS A CA 1
ATOM 728 C C . LYS A 1 90 ? -5.115 -2.350 -32.536 1.00 84.94 90 LYS A C 1
ATOM 730 O O . LYS A 1 90 ? -4.694 -1.509 -31.736 1.00 84.94 90 LYS A O 1
ATOM 735 N N . GLU A 1 91 ? -6.326 -2.275 -33.084 1.00 85.31 91 GLU A N 1
ATOM 736 C CA . GLU A 1 91 ? -7.295 -1.222 -32.761 1.00 85.31 91 GLU A CA 1
ATOM 737 C C . GLU A 1 91 ? -7.755 -1.291 -31.299 1.00 85.31 91 GLU A C 1
ATOM 739 O O . GLU A 1 91 ? -7.738 -0.273 -30.609 1.00 85.31 91 GLU A O 1
ATOM 744 N N . LEU A 1 92 ? -8.061 -2.483 -30.781 1.00 84.06 92 LEU A N 1
ATOM 745 C CA . LEU A 1 92 ? -8.460 -2.695 -29.386 1.00 84.06 92 LEU A CA 1
ATOM 746 C C . LEU A 1 92 ? -7.323 -2.407 -28.394 1.00 84.06 92 LEU A C 1
ATOM 748 O O . LEU A 1 92 ? -7.570 -1.860 -27.317 1.00 84.06 92 LEU A O 1
ATOM 752 N N . ILE A 1 93 ? -6.066 -2.726 -28.733 1.00 82.44 93 ILE A N 1
ATOM 753 C CA . ILE A 1 93 ? -4.895 -2.344 -27.919 1.00 82.44 93 ILE A CA 1
ATOM 754 C C . ILE A 1 93 ? -4.754 -0.825 -27.886 1.00 82.44 93 ILE A C 1
ATOM 756 O O . ILE A 1 93 ? -4.496 -0.261 -26.820 1.00 82.44 93 ILE A O 1
ATOM 760 N N . LYS A 1 94 ? -4.908 -0.159 -29.034 1.00 81.06 94 LYS A N 1
ATOM 761 C CA . LYS A 1 94 ? -4.836 1.301 -29.130 1.00 81.06 94 LYS A CA 1
ATOM 762 C C . LYS A 1 94 ? -5.947 1.950 -28.303 1.00 81.06 94 LYS A C 1
ATOM 764 O O . LYS A 1 94 ? -5.658 2.788 -27.458 1.00 81.06 94 LYS A O 1
ATOM 769 N N . GLU A 1 95 ? -7.177 1.463 -28.427 1.00 79.81 95 GLU A N 1
ATOM 770 C CA . GLU A 1 95 ? -8.325 1.938 -27.655 1.00 79.81 95 GLU A CA 1
ATOM 771 C C . GLU A 1 95 ? -8.155 1.692 -26.144 1.00 79.81 95 GLU A C 1
ATOM 773 O O . GLU A 1 95 ? -8.454 2.565 -25.326 1.00 79.81 95 GLU A O 1
ATOM 778 N N . LYS A 1 96 ? -7.607 0.535 -25.740 1.00 77.00 96 LYS A N 1
ATOM 779 C CA . LYS A 1 96 ? -7.267 0.253 -24.334 1.00 77.00 96 LYS A CA 1
ATOM 780 C C . LYS A 1 96 ? -6.152 1.157 -23.814 1.00 77.00 96 LYS A C 1
ATOM 782 O O . LYS A 1 96 ? -6.240 1.570 -22.661 1.00 77.00 96 LYS A O 1
ATOM 787 N N . LYS A 1 97 ? -5.142 1.490 -24.625 1.00 73.38 97 LYS A N 1
ATOM 788 C CA . LYS A 1 97 ? -4.076 2.445 -24.266 1.00 73.38 97 LYS A CA 1
ATOM 789 C C . LYS A 1 97 ? -4.605 3.873 -24.138 1.00 73.38 97 LYS A C 1
ATOM 791 O O . LYS A 1 97 ? -4.251 4.573 -23.190 1.00 73.38 97 LYS A O 1
ATOM 796 N N . ASP A 1 98 ? -5.502 4.289 -25.021 1.00 68.12 98 ASP A N 1
ATOM 797 C CA . ASP A 1 98 ? -6.145 5.604 -24.951 1.00 68.12 98 ASP A CA 1
ATOM 798 C C . ASP A 1 98 ? -7.078 5.688 -23.721 1.00 68.12 98 ASP A C 1
ATOM 800 O O . ASP A 1 98 ? -7.088 6.675 -22.984 1.00 68.12 98 ASP A O 1
ATOM 804 N N . LYS A 1 99 ? -7.776 4.595 -23.383 1.00 64.81 99 LYS A N 1
ATOM 805 C CA . LYS A 1 99 ? -8.573 4.484 -22.147 1.00 64.81 99 LYS A CA 1
ATOM 806 C C . LYS A 1 99 ? -7.714 4.375 -20.878 1.00 64.81 99 LYS A C 1
ATOM 808 O O . LYS A 1 99 ? -8.106 4.906 -19.837 1.00 64.81 99 LYS A O 1
ATOM 813 N N . SER A 1 100 ? -6.557 3.707 -20.918 1.00 54.81 100 SER A N 1
ATOM 814 C CA . SER A 1 100 ? -5.660 3.564 -19.761 1.00 54.81 100 SER A CA 1
ATOM 815 C C . SER A 1 100 ? -4.905 4.855 -19.466 1.00 54.81 100 SER A C 1
ATOM 817 O O . SER A 1 100 ? -4.795 5.224 -18.301 1.00 54.81 100 SER A O 1
ATOM 819 N N . THR A 1 101 ? -4.477 5.591 -20.493 1.00 51.94 101 THR A N 1
ATOM 820 C CA . THR A 1 101 ? -3.909 6.939 -20.336 1.00 51.94 101 THR A CA 1
ATOM 821 C C . THR A 1 101 ? -4.951 7.911 -19.773 1.00 51.94 101 THR A C 1
ATOM 823 O O . THR A 1 101 ? -4.636 8.668 -18.857 1.00 51.94 101 THR A O 1
ATOM 826 N N . MET A 1 102 ? -6.226 7.810 -20.173 1.00 48.78 102 MET A N 1
ATOM 827 C CA . MET A 1 102 ? -7.318 8.541 -19.511 1.00 48.78 102 MET A CA 1
ATOM 828 C C . MET A 1 102 ? -7.562 8.121 -18.047 1.00 48.78 102 MET A C 1
ATOM 830 O O . MET A 1 102 ? -7.948 8.954 -17.224 1.00 48.78 102 MET A O 1
ATOM 834 N N . ARG A 1 103 ? -7.343 6.850 -17.678 1.00 48.31 103 ARG A N 1
ATOM 835 C CA . ARG A 1 103 ? -7.481 6.368 -16.286 1.00 48.31 103 ARG A CA 1
ATOM 836 C C . ARG A 1 103 ? -6.286 6.745 -15.403 1.00 48.31 103 ARG A C 1
ATOM 838 O O . ARG A 1 103 ? -6.497 7.120 -14.251 1.00 48.31 103 ARG A O 1
ATOM 845 N N . GLU A 1 104 ? -5.061 6.731 -15.928 1.00 43.50 104 GLU A N 1
ATOM 846 C CA . GLU A 1 104 ? -3.863 7.207 -15.217 1.00 43.50 104 GLU A CA 1
ATOM 847 C C . GLU A 1 104 ? -3.912 8.715 -14.933 1.00 43.50 104 GLU A C 1
ATOM 849 O O . GLU A 1 104 ? -3.421 9.163 -13.895 1.00 43.50 104 GLU A O 1
ATOM 854 N N . VAL A 1 105 ? -4.572 9.494 -15.796 1.00 44.41 105 VAL A N 1
ATOM 855 C CA . VAL A 1 105 ? -4.858 10.919 -15.557 1.00 44.41 105 VAL A CA 1
ATOM 856 C C . VAL A 1 105 ? -5.874 11.111 -14.418 1.00 44.41 105 VAL A C 1
ATOM 858 O O . VAL A 1 105 ? -5.695 12.001 -13.588 1.00 44.41 105 VAL A O 1
ATOM 861 N N . LYS A 1 106 ? -6.880 10.231 -14.289 1.00 39.16 106 LYS A N 1
ATOM 862 C CA . LYS A 1 106 ? -7.863 10.262 -13.183 1.00 39.16 106 LYS A CA 1
ATOM 863 C C . LYS A 1 106 ? -7.278 9.842 -11.827 1.00 39.16 106 LYS A C 1
ATOM 865 O O . LYS A 1 106 ? -7.681 10.388 -10.804 1.00 39.16 106 LYS A O 1
ATOM 870 N N . ALA A 1 107 ? -6.318 8.916 -11.802 1.00 41.94 107 ALA A N 1
ATOM 871 C CA . ALA A 1 107 ? -5.724 8.400 -10.562 1.00 41.94 107 ALA A CA 1
ATOM 872 C C . ALA A 1 107 ? -4.718 9.364 -9.892 1.00 41.94 107 ALA A C 1
ATOM 874 O O . ALA A 1 107 ? -4.444 9.233 -8.702 1.00 41.94 107 ALA A O 1
ATOM 875 N N . LYS A 1 108 ? -4.185 10.355 -10.623 1.00 37.50 108 LYS A N 1
ATOM 876 C CA . LYS A 1 108 ? -3.187 11.322 -10.117 1.00 37.50 108 LYS A CA 1
ATOM 877 C C . LYS A 1 108 ? -3.760 12.676 -9.673 1.00 37.50 108 LYS A C 1
ATOM 879 O O . LYS A 1 108 ? -3.012 13.643 -9.565 1.00 37.50 108 LYS A O 1
ATOM 884 N N . GLY A 1 109 ? -5.065 12.775 -9.401 1.00 33.81 109 GLY A N 1
ATOM 885 C CA . GLY A 1 109 ? -5.657 13.962 -8.762 1.00 33.81 109 GLY A CA 1
ATOM 886 C C . GLY A 1 109 ? -5.504 15.279 -9.539 1.00 33.81 109 GLY A C 1
ATOM 887 O O . GLY A 1 109 ? -5.671 16.355 -8.965 1.00 33.81 109 GLY A O 1
ATOM 888 N N . ALA A 1 110 ? -5.206 15.222 -10.837 1.00 38.03 110 ALA A N 1
ATOM 889 C CA . ALA A 1 110 ? -5.240 16.381 -11.712 1.00 38.03 110 ALA A CA 1
ATOM 890 C C . ALA A 1 110 ? -6.617 16.428 -12.379 1.00 38.03 110 ALA A C 1
ATOM 892 O O . ALA A 1 110 ? -6.927 15.619 -13.250 1.00 38.03 110 ALA A O 1
ATOM 893 N N . LYS A 1 111 ? -7.452 17.384 -11.961 1.00 42.06 111 LYS A N 1
ATOM 894 C CA . LYS A 1 111 ? -8.564 17.860 -12.789 1.00 42.06 111 LYS A CA 1
ATOM 895 C C . LYS A 1 111 ? -7.980 18.274 -14.145 1.00 42.06 111 LYS A C 1
ATOM 897 O O . LYS A 1 111 ? -7.251 19.260 -14.200 1.00 42.06 111 LYS A O 1
ATOM 902 N N . ILE A 1 112 ? -8.256 17.488 -15.176 1.00 35.44 112 ILE A N 1
ATOM 903 C CA . ILE A 1 112 ? -7.961 17.753 -16.588 1.00 35.44 112 ILE A CA 1
ATOM 904 C C . ILE A 1 112 ? -9.255 17.342 -17.294 1.00 35.44 112 ILE A C 1
ATOM 906 O O . ILE A 1 112 ? -9.634 16.174 -17.251 1.00 35.44 112 ILE A O 1
ATOM 910 N N . ASP A 1 113 ? -10.146 18.287 -17.572 1.00 43.41 113 ASP A N 1
ATOM 911 C CA . ASP A 1 113 ? -10.188 19.162 -18.759 1.00 43.41 113 ASP A CA 1
ATOM 912 C C . ASP A 1 113 ? -11.353 18.673 -19.626 1.00 43.41 113 ASP A C 1
ATOM 914 O O . ASP A 1 113 ? -11.176 17.978 -20.623 1.00 43.41 113 ASP A O 1
ATOM 918 N N . THR A 1 114 ? -12.574 18.998 -19.202 1.00 37.12 114 THR A N 1
ATOM 919 C CA . THR A 1 114 ? -13.759 18.932 -20.078 1.00 37.12 114 THR A CA 1
ATOM 920 C C . THR A 1 114 ? -14.111 20.293 -20.671 1.00 37.12 114 THR A C 1
ATOM 922 O O . THR A 1 114 ? -15.067 20.420 -21.424 1.00 37.12 114 THR A O 1
ATOM 925 N N . GLU A 1 115 ? -13.308 21.308 -20.386 1.00 40.16 115 GLU A N 1
ATOM 926 C CA . GLU A 1 115 ? -13.381 22.618 -21.004 1.00 40.16 115 GLU A CA 1
ATOM 927 C C . GLU A 1 115 ? -11.953 22.964 -21.397 1.00 40.16 115 GLU A C 1
ATOM 929 O O . GLU A 1 115 ? -11.031 22.792 -20.599 1.00 40.16 115 GLU A O 1
ATOM 934 N N . MET A 1 116 ? -11.739 23.451 -22.615 1.00 47.34 116 MET A N 1
ATOM 935 C CA . MET A 1 116 ? -10.562 24.274 -22.874 1.00 47.34 116 MET A CA 1
ATOM 936 C C . MET A 1 116 ? -10.449 25.274 -21.719 1.00 47.34 116 MET A C 1
ATOM 938 O O . MET A 1 116 ? -11.409 26.003 -21.480 1.00 47.34 116 MET A O 1
ATOM 942 N N . ASP A 1 117 ? -9.330 25.252 -20.986 1.00 63.41 117 ASP A N 1
ATOM 943 C CA . ASP A 1 117 ? -9.040 26.130 -19.850 1.00 63.41 117 ASP A CA 1
ATOM 944 C C . ASP A 1 117 ? -9.586 27.528 -20.179 1.00 63.41 117 ASP A C 1
ATOM 946 O O . ASP A 1 117 ? -9.100 28.175 -21.102 1.00 63.41 117 ASP A O 1
ATOM 950 N N . ILE A 1 118 ? -10.669 27.960 -19.522 1.00 73.44 118 ILE A N 1
ATOM 951 C CA . ILE A 1 118 ? -11.432 29.178 -19.876 1.00 73.44 118 ILE A CA 1
ATOM 952 C C . ILE A 1 118 ? -10.494 30.403 -19.988 1.00 73.44 118 ILE A C 1
ATOM 954 O O . ILE A 1 118 ? -10.702 31.338 -20.767 1.00 73.44 118 ILE A O 1
ATOM 958 N N . TYR A 1 119 ? -9.394 30.344 -19.239 1.00 80.12 119 TYR A N 1
ATOM 959 C CA . TYR A 1 119 ? -8.255 31.242 -19.306 1.00 80.12 119 TYR A CA 1
ATOM 960 C C . TYR A 1 119 ? -7.462 31.178 -20.632 1.00 80.12 119 TYR A C 1
ATOM 962 O O . TYR A 1 119 ? -7.131 32.218 -21.196 1.00 80.12 119 TYR A O 1
ATOM 970 N N . GLU A 1 120 ? -7.172 29.992 -21.175 1.00 79.81 120 GLU A N 1
ATOM 971 C CA . GLU A 1 120 ? -6.580 29.809 -22.510 1.00 79.81 120 GLU A CA 1
ATOM 972 C C . GLU A 1 120 ? -7.477 30.319 -23.637 1.00 79.81 120 GLU A C 1
ATOM 974 O O . GLU A 1 120 ? -6.958 30.866 -24.613 1.00 79.81 120 GLU A O 1
ATOM 979 N N . GLN A 1 121 ? -8.800 30.210 -23.505 1.00 79.44 121 GLN A N 1
ATOM 980 C CA . GLN A 1 121 ? -9.725 30.779 -24.486 1.00 79.44 121 GLN A CA 1
ATOM 981 C C . GLN A 1 121 ? -9.626 32.311 -24.524 1.00 79.44 121 GLN A C 1
ATOM 983 O O . GLN A 1 121 ? -9.490 32.883 -25.605 1.00 79.44 121 GLN A O 1
ATOM 988 N N . LEU A 1 122 ? -9.583 32.963 -23.354 1.00 84.81 122 LEU A N 1
ATOM 989 C CA . LEU A 1 122 ? -9.357 34.408 -23.238 1.00 84.81 122 LEU A CA 1
ATOM 990 C C . LEU A 1 122 ? -8.009 34.827 -23.850 1.00 84.81 122 LEU A C 1
ATOM 992 O O . LEU A 1 122 ? -7.930 35.828 -24.560 1.00 84.81 122 LEU A O 1
ATOM 996 N N . MET A 1 123 ? -6.945 34.054 -23.607 1.00 86.56 123 MET A N 1
ATOM 997 C CA . MET A 1 123 ? -5.626 34.330 -24.187 1.00 86.56 123 MET A CA 1
ATOM 998 C C . MET A 1 123 ? -5.622 34.207 -25.715 1.00 86.56 123 MET A C 1
ATOM 1000 O O . MET A 1 123 ? -4.907 34.953 -26.375 1.00 86.56 123 MET A O 1
ATOM 1004 N N . ARG A 1 124 ? -6.411 33.294 -26.291 1.00 79.50 124 ARG A N 1
ATOM 1005 C CA . ARG A 1 124 ? -6.502 33.106 -27.746 1.00 79.50 124 ARG A CA 1
ATOM 1006 C C . ARG A 1 124 ? -7.311 34.187 -28.446 1.00 79.50 124 ARG A C 1
ATOM 1008 O O . ARG A 1 124 ? -6.912 34.601 -29.529 1.00 79.50 124 ARG A O 1
ATOM 1015 N N . SER A 1 125 ? -8.421 34.623 -27.855 1.00 78.44 125 SER A N 1
ATOM 1016 C CA . SER A 1 125 ? -9.292 35.617 -28.485 1.00 78.44 125 SER A CA 1
ATOM 1017 C C . SER A 1 125 ? -8.789 37.050 -28.293 1.00 78.44 125 SER A C 1
ATOM 1019 O O . SER A 1 125 ? -8.868 37.844 -29.222 1.00 78.44 125 SER A O 1
ATOM 1021 N N . GLU A 1 126 ? -8.220 37.381 -27.127 1.00 79.88 126 GLU A N 1
ATOM 1022 C CA . GLU A 1 126 ? -8.012 38.782 -26.728 1.00 79.88 126 GLU A CA 1
ATOM 1023 C C . GLU A 1 126 ? -6.544 39.232 -26.588 1.00 79.88 126 GLU A C 1
ATOM 1025 O O . GLU A 1 126 ? -6.290 40.378 -26.204 1.00 79.88 126 GLU A O 1
ATOM 1030 N N . SER A 1 127 ? -5.546 38.381 -26.877 1.00 74.44 127 SER A N 1
ATOM 1031 C CA . SER A 1 127 ? -4.130 38.767 -26.706 1.00 74.44 127 SER A CA 1
ATOM 1032 C C . SER A 1 127 ? -3.631 39.811 -27.715 1.00 74.44 127 SER A C 1
ATOM 1034 O O . SER A 1 127 ? -2.639 40.480 -27.427 1.00 74.44 127 SER A O 1
ATOM 1036 N N . GLY A 1 128 ? -4.301 39.963 -28.865 1.00 68.81 128 GLY A N 1
ATOM 1037 C CA . GLY A 1 128 ? -3.900 40.844 -29.976 1.00 68.81 128 GLY A CA 1
ATOM 1038 C C . GLY A 1 128 ? -2.738 40.307 -30.831 1.00 68.81 128 GLY A C 1
ATOM 1039 O O . GLY A 1 128 ? -2.091 39.323 -30.459 1.00 68.81 128 GLY A O 1
ATOM 1040 N N . ASP A 1 129 ? -2.465 40.958 -31.972 1.00 71.31 129 ASP A N 1
ATOM 1041 C CA . ASP A 1 129 ? -1.270 40.731 -32.804 1.00 71.31 129 ASP A CA 1
ATOM 1042 C C . ASP A 1 129 ? -0.568 42.072 -33.122 1.00 71.31 129 ASP A C 1
ATOM 1044 O O . ASP A 1 129 ? -1.128 42.876 -33.868 1.00 71.31 129 ASP A O 1
ATOM 1048 N N . PRO A 1 130 ? 0.627 42.361 -32.567 1.00 72.81 130 PRO A N 1
ATOM 1049 C CA . PRO A 1 130 ? 1.432 41.522 -31.678 1.00 72.81 130 PRO A CA 1
ATOM 1050 C C . PRO A 1 130 ? 0.816 41.359 -30.277 1.00 72.81 130 PRO A C 1
ATOM 1052 O O . PRO A 1 130 ? 0.134 42.264 -29.788 1.00 72.81 130 PRO A O 1
ATOM 1055 N N . PRO A 1 131 ? 1.070 40.220 -29.604 1.00 80.69 131 PRO A N 1
ATOM 1056 C CA . PRO A 1 131 ? 0.456 39.934 -28.320 1.00 80.69 131 PRO A CA 1
ATOM 1057 C C . PRO A 1 131 ? 0.914 40.918 -27.238 1.00 80.69 131 PRO A C 1
ATOM 1059 O O . PRO A 1 131 ? 2.101 41.230 -27.112 1.00 80.69 131 PRO A O 1
ATOM 1062 N N . MET A 1 132 ? -0.037 41.409 -26.445 1.00 82.69 132 MET A N 1
ATOM 1063 C CA . MET A 1 132 ? 0.213 42.455 -25.455 1.00 82.69 132 MET A CA 1
ATOM 1064 C C . MET A 1 132 ? 1.067 41.974 -24.269 1.00 82.69 132 MET A C 1
ATOM 1066 O O . MET A 1 132 ? 1.093 40.791 -23.923 1.00 82.69 132 MET A O 1
ATOM 1070 N N . SER A 1 133 ? 1.773 42.900 -23.611 1.00 82.50 133 SER A N 1
ATOM 1071 C CA . SER A 1 133 ? 2.609 42.570 -22.451 1.00 82.50 133 SER A CA 1
ATOM 1072 C C . SER A 1 133 ? 1.769 42.161 -21.238 1.00 82.50 133 SER A C 1
ATOM 1074 O O . SER A 1 133 ? 0.655 42.649 -21.042 1.00 82.50 133 SER A O 1
ATOM 1076 N N . TRP A 1 134 ? 2.324 41.290 -20.391 1.00 84.38 134 TRP A N 1
ATOM 1077 C CA . TRP A 1 134 ? 1.633 40.747 -19.216 1.00 84.38 134 TRP A CA 1
ATO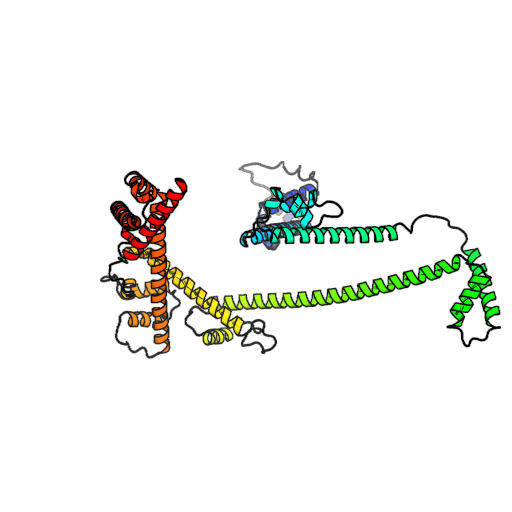M 1078 C C . TRP A 1 134 ? 0.992 41.815 -18.302 1.00 84.38 134 TRP A C 1
ATOM 1080 O O . TRP A 1 134 ? -0.188 41.676 -17.982 1.00 84.38 134 TRP A O 1
ATOM 1090 N N . PRO A 1 135 ? 1.669 42.926 -17.939 1.00 84.75 135 PRO A N 1
ATOM 1091 C CA . PRO A 1 135 ? 1.052 43.966 -17.111 1.00 84.75 135 PRO A CA 1
ATOM 1092 C C . PRO A 1 135 ? -0.156 44.634 -17.781 1.00 84.75 135 PRO A C 1
ATOM 1094 O O . PRO A 1 135 ? -1.168 44.879 -17.126 1.00 84.75 135 PRO A O 1
ATOM 1097 N N . LYS A 1 136 ? -0.083 44.871 -19.099 1.00 84.94 136 LYS A N 1
ATOM 1098 C CA . LYS A 1 136 ? -1.185 45.455 -19.877 1.00 84.94 136 LYS A CA 1
ATOM 1099 C C . LYS A 1 136 ? -2.356 44.478 -20.019 1.00 84.94 136 LYS A C 1
ATOM 1101 O O . LYS A 1 136 ? -3.506 44.898 -19.940 1.00 84.94 136 LYS A O 1
ATOM 1106 N N . PHE A 1 137 ? -2.069 43.184 -20.174 1.00 88.12 137 PHE A N 1
ATOM 1107 C CA . PHE A 1 137 ? -3.078 42.122 -20.200 1.00 88.12 137 PHE A CA 1
ATOM 1108 C C . PHE A 1 137 ? -3.824 42.029 -18.857 1.00 88.12 137 PHE A C 1
ATOM 1110 O O . PHE A 1 137 ? -5.051 42.075 -18.820 1.00 88.12 137 PHE A O 1
ATOM 1117 N N . CYS A 1 138 ? -3.090 42.012 -17.740 1.00 87.19 138 CYS A N 1
ATOM 1118 C CA . CYS A 1 138 ? -3.664 42.007 -16.392 1.00 87.19 138 CYS A CA 1
ATOM 1119 C C . CYS A 1 138 ? -4.544 43.220 -16.111 1.00 87.19 138 CYS A C 1
ATOM 1121 O O . CYS A 1 138 ? -5.597 43.077 -15.498 1.00 87.19 138 CYS A O 1
ATOM 1123 N N . GLN A 1 139 ? -4.113 44.410 -16.531 1.00 85.31 139 GLN A N 1
ATOM 1124 C CA . GLN A 1 139 ? -4.865 45.639 -16.302 1.00 85.31 139 GLN A CA 1
ATOM 1125 C C . GLN A 1 139 ? -6.192 45.638 -17.070 1.00 85.31 139 GLN A C 1
ATOM 1127 O O . GLN A 1 139 ? -7.206 46.067 -16.527 1.00 85.31 139 GLN A O 1
ATOM 1132 N N . LYS A 1 140 ? -6.194 45.113 -18.302 1.00 86.50 140 LYS A N 1
ATOM 1133 C CA . LYS A 1 140 ? -7.372 45.078 -19.177 1.00 86.50 140 LYS A CA 1
ATOM 1134 C C . LYS A 1 140 ? -8.401 44.021 -18.761 1.00 86.50 140 LYS A C 1
ATOM 1136 O O . LYS A 1 140 ? -9.593 44.288 -18.835 1.00 86.50 140 LYS A O 1
ATOM 1141 N N . PHE A 1 141 ? -7.955 42.855 -18.285 1.00 87.31 141 PHE A N 1
ATOM 1142 C CA . PHE A 1 141 ? -8.836 41.720 -17.964 1.00 87.31 141 PHE A CA 1
ATOM 1143 C C . PHE A 1 141 ? -8.976 41.442 -16.463 1.00 87.31 141 PHE A C 1
ATOM 1145 O O . PHE A 1 141 ? -9.467 40.388 -16.072 1.00 87.31 141 PHE A O 1
ATOM 1152 N N . ARG A 1 142 ? -8.587 42.390 -15.598 1.00 85.19 142 ARG A N 1
ATOM 1153 C CA . ARG A 1 142 ? -8.589 42.225 -14.131 1.00 85.19 142 ARG A CA 1
ATOM 1154 C C . ARG A 1 142 ? -9.938 41.771 -13.562 1.00 85.19 142 ARG A C 1
ATOM 1156 O O . ARG A 1 142 ? -9.955 41.056 -12.563 1.00 85.19 142 ARG A O 1
ATOM 1163 N N . THR A 1 143 ? -11.032 42.217 -14.173 1.00 84.88 143 THR A N 1
ATOM 1164 C CA . THR A 1 143 ? -12.419 41.959 -13.762 1.00 84.88 143 THR A CA 1
ATOM 1165 C C . THR A 1 143 ? -13.104 40.858 -14.574 1.00 84.88 143 THR A C 1
ATOM 1167 O O . THR A 1 143 ? -14.235 40.505 -14.256 1.00 84.88 143 THR A O 1
ATOM 1170 N N . ASP A 1 144 ? -12.453 40.301 -15.602 1.00 84.44 144 ASP A N 1
ATOM 1171 C CA . ASP A 1 144 ? -13.053 39.268 -16.453 1.00 84.44 144 ASP A CA 1
ATOM 1172 C C . ASP A 1 144 ? -13.149 37.940 -15.676 1.00 84.44 144 ASP A C 1
ATOM 1174 O O . ASP A 1 144 ? -12.163 37.451 -15.111 1.00 84.44 144 ASP A O 1
ATOM 1178 N N . ALA A 1 145 ? -14.338 37.332 -15.654 1.00 79.75 145 ALA A N 1
ATOM 1179 C CA . ALA A 1 145 ? -14.584 36.049 -14.995 1.00 79.75 145 ALA A CA 1
ATOM 1180 C C . ALA A 1 145 ? -13.663 34.937 -15.534 1.00 79.75 145 ALA A C 1
ATOM 1182 O O . ALA A 1 145 ? -13.193 34.083 -14.779 1.00 79.75 145 ALA A O 1
ATOM 1183 N N . ARG A 1 146 ? -13.318 34.998 -16.826 1.00 82.31 146 ARG A N 1
ATOM 1184 C CA . ARG A 1 146 ? -12.406 34.063 -17.495 1.00 82.31 146 ARG A CA 1
ATOM 1185 C C . ARG A 1 146 ? -10.963 34.253 -17.042 1.00 82.31 146 ARG A C 1
ATOM 1187 O O . ARG A 1 146 ? -10.231 33.276 -16.907 1.00 82.31 146 ARG A O 1
ATOM 1194 N N . PHE A 1 147 ? -10.567 35.486 -16.725 1.00 82.00 147 PHE A N 1
ATOM 1195 C CA . PHE A 1 147 ? -9.261 35.804 -16.145 1.00 82.00 147 PHE A CA 1
ATOM 1196 C C . PHE A 1 147 ? -9.168 35.375 -14.673 1.00 82.00 147 PHE A C 1
ATOM 1198 O O . PHE A 1 147 ? -8.130 34.878 -14.237 1.00 82.00 147 PHE A O 1
ATOM 1205 N N . LEU A 1 148 ? -10.250 35.530 -13.905 1.00 82.44 148 LEU A N 1
ATOM 1206 C CA . LEU A 1 148 ? -10.324 35.153 -12.486 1.00 82.44 148 LEU A CA 1
ATOM 1207 C C . LEU A 1 148 ? -10.510 33.645 -12.246 1.00 82.44 148 LEU A C 1
ATOM 1209 O O . LEU A 1 148 ? -10.297 33.187 -11.121 1.00 82.44 148 LEU A O 1
ATOM 1213 N N . SER A 1 149 ? -10.827 32.872 -13.291 1.00 80.44 149 SER A N 1
ATOM 1214 C CA . SER A 1 149 ? -10.911 31.402 -13.245 1.00 80.44 149 SER A CA 1
ATOM 1215 C C . SER A 1 149 ? -9.651 30.757 -12.642 1.00 80.44 149 SER A C 1
ATOM 1217 O O . SER A 1 149 ? -9.727 29.792 -11.877 1.00 80.44 149 SER A O 1
ATOM 1219 N N . VAL A 1 150 ? -8.478 31.353 -12.881 1.00 81.25 150 VAL A N 1
ATOM 1220 C CA . VAL A 1 150 ? -7.213 30.962 -12.255 1.00 81.25 150 VAL A CA 1
ATOM 1221 C C . VAL A 1 150 ? -6.944 31.854 -11.039 1.00 81.25 150 VAL A C 1
ATOM 1223 O O . VAL A 1 150 ? -6.394 32.951 -11.141 1.00 81.25 150 VAL A O 1
ATOM 1226 N N . LYS A 1 151 ? -7.274 31.346 -9.845 1.00 75.31 151 LYS A N 1
ATOM 1227 C CA . LYS A 1 151 ? -7.189 32.091 -8.569 1.00 75.31 151 LYS A CA 1
ATOM 1228 C C . LYS A 1 151 ? -5.794 32.684 -8.282 1.00 75.31 151 LYS A C 1
ATOM 1230 O O . LYS A 1 151 ? -5.674 33.798 -7.776 1.00 75.31 151 LYS A O 1
ATOM 1235 N N . SER A 1 152 ? -4.716 31.979 -8.640 1.00 81.62 152 SER A N 1
ATOM 1236 C CA . SER A 1 152 ? -3.333 32.409 -8.359 1.00 81.62 152 SER A CA 1
ATOM 1237 C C . SER A 1 152 ? -2.760 33.322 -9.451 1.00 81.62 152 SER A C 1
ATOM 1239 O O . SER A 1 152 ? -2.731 32.953 -10.622 1.00 81.62 152 SER A O 1
ATOM 1241 N N . SER A 1 153 ? -2.249 34.498 -9.065 1.00 78.75 153 SER A N 1
ATOM 1242 C CA . SER A 1 153 ? -1.600 35.458 -9.981 1.00 78.75 153 SER A CA 1
ATOM 1243 C C . SER A 1 153 ? -0.333 34.890 -10.641 1.00 78.75 153 SER A C 1
ATOM 1245 O O . SER A 1 153 ? -0.161 34.992 -11.853 1.00 78.75 153 SER A O 1
ATOM 1247 N N . LEU A 1 154 ? 0.499 34.175 -9.873 1.00 76.06 154 LEU A N 1
ATOM 1248 C CA . LEU A 1 154 ? 1.713 33.518 -10.379 1.00 76.06 154 LEU A CA 1
ATOM 1249 C C . LEU A 1 154 ? 1.393 32.452 -11.438 1.00 76.06 154 LEU A C 1
ATOM 1251 O O . LEU A 1 154 ? 2.076 32.349 -12.456 1.00 76.06 154 LEU A O 1
ATOM 1255 N N . LYS A 1 155 ? 0.314 31.683 -11.232 1.00 80.75 155 LYS A N 1
ATOM 1256 C CA . LYS A 1 155 ? -0.140 30.686 -12.214 1.00 80.75 155 LYS A CA 1
ATOM 1257 C C . LYS A 1 155 ? -0.685 31.342 -13.483 1.00 80.75 155 LYS A C 1
ATOM 1259 O O . LYS A 1 155 ? -0.411 30.845 -14.572 1.00 80.75 155 LYS A O 1
ATOM 1264 N N . ARG A 1 156 ? -1.397 32.468 -13.357 1.00 84.75 156 ARG A N 1
ATOM 1265 C CA . ARG A 1 156 ? -1.880 33.249 -14.506 1.00 84.75 156 ARG A CA 1
ATOM 1266 C C . ARG A 1 156 ? -0.723 33.773 -15.363 1.00 84.75 156 ARG A C 1
ATOM 1268 O O . ARG A 1 156 ? -0.747 33.581 -16.580 1.00 84.75 156 ARG A O 1
ATOM 1275 N N . GLN A 1 157 ? 0.313 34.330 -14.732 1.00 85.00 157 GLN A N 1
ATOM 1276 C CA . GLN A 1 157 ? 1.513 34.806 -15.424 1.00 85.00 157 GLN A CA 1
ATOM 1277 C C . GLN A 1 157 ? 2.250 33.669 -16.134 1.00 85.00 157 GLN A C 1
ATOM 1279 O O . GLN A 1 157 ? 2.535 33.764 -17.325 1.00 85.00 157 GLN A O 1
ATOM 1284 N N . SER A 1 158 ? 2.504 32.564 -15.428 1.00 84.19 158 SER A N 1
ATOM 1285 C CA . SER A 1 158 ? 3.201 31.402 -15.989 1.00 84.19 158 SER A CA 1
ATOM 1286 C C . SER A 1 158 ? 2.472 30.820 -17.209 1.00 84.19 158 SER A C 1
ATOM 1288 O O . SER A 1 158 ? 3.104 30.518 -18.226 1.00 84.19 158 SER A O 1
ATOM 1290 N N . ARG A 1 159 ? 1.135 30.727 -17.152 1.00 84.00 159 ARG A N 1
ATOM 1291 C CA . ARG A 1 159 ? 0.312 30.270 -18.282 1.00 84.00 159 ARG A CA 1
ATOM 1292 C C . ARG A 1 159 ? 0.351 31.243 -19.462 1.00 84.00 159 ARG A C 1
ATOM 1294 O O . ARG A 1 159 ? 0.529 30.794 -20.593 1.00 84.00 159 ARG A O 1
ATOM 1301 N N . TYR A 1 160 ? 0.271 32.550 -19.209 1.00 85.50 160 TYR A N 1
ATOM 1302 C CA . TYR A 1 160 ? 0.352 33.569 -20.260 1.00 85.50 160 TYR A CA 1
ATOM 1303 C C . TYR A 1 160 ? 1.717 33.587 -20.951 1.00 85.50 160 TYR A C 1
ATOM 1305 O O . TYR A 1 160 ? 1.803 33.545 -22.175 1.00 85.50 160 TYR A O 1
ATOM 1313 N N . GLU A 1 161 ? 2.809 33.540 -20.191 1.00 85.00 161 GLU A N 1
ATOM 1314 C CA . GLU A 1 161 ? 4.156 33.435 -20.759 1.00 85.00 161 GLU A CA 1
ATOM 1315 C C . GLU A 1 161 ? 4.354 32.130 -21.542 1.00 85.00 161 GLU A C 1
ATOM 1317 O O . GLU A 1 161 ? 4.993 32.122 -22.597 1.00 85.00 161 GLU A O 1
ATOM 1322 N N . GLY A 1 162 ? 3.785 31.023 -21.059 1.00 84.25 162 GLY A N 1
ATOM 1323 C CA . GLY A 1 162 ? 3.758 29.752 -21.778 1.00 84.25 162 GLY A CA 1
ATOM 1324 C C . GLY A 1 162 ? 3.027 29.854 -23.120 1.00 84.25 162 GLY A C 1
ATOM 1325 O O . GLY A 1 162 ? 3.523 29.349 -24.131 1.00 84.25 162 GLY A O 1
ATOM 1326 N N . TYR A 1 163 ? 1.891 30.552 -23.155 1.00 85.50 163 TYR A N 1
ATOM 1327 C CA . TYR A 1 163 ? 1.140 30.839 -24.377 1.00 85.50 163 TYR A CA 1
ATOM 1328 C C . TYR A 1 163 ? 1.949 31.696 -25.367 1.00 85.50 163 TYR A C 1
ATOM 1330 O O . TYR A 1 163 ? 2.074 31.318 -26.535 1.00 85.50 163 TYR A O 1
ATOM 1338 N N . LEU A 1 164 ? 2.614 32.761 -24.906 1.00 85.12 164 LEU A N 1
ATOM 1339 C CA . LEU A 1 164 ? 3.490 33.588 -25.751 1.00 85.12 164 LEU A CA 1
ATOM 1340 C C . LEU A 1 164 ? 4.648 32.785 -26.362 1.00 85.12 164 LEU A C 1
ATOM 1342 O O . LEU A 1 164 ? 4.961 32.932 -27.546 1.00 85.12 164 LEU A O 1
ATOM 1346 N N . ARG A 1 165 ? 5.266 31.882 -25.588 1.00 83.50 165 ARG A N 1
ATOM 1347 C CA . ARG A 1 165 ? 6.317 30.984 -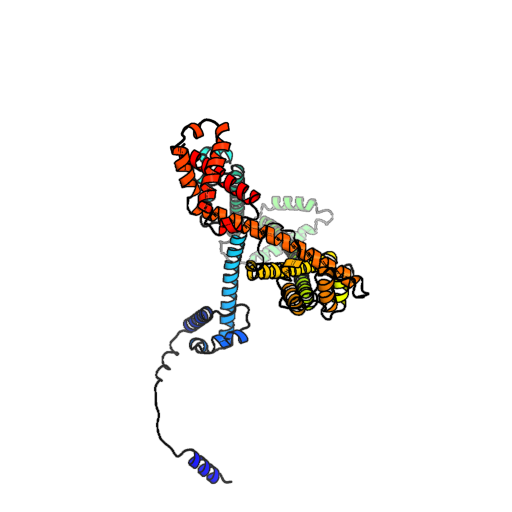26.101 1.00 83.50 165 ARG A CA 1
ATOM 1348 C C . ARG A 1 165 ? 5.783 30.056 -27.193 1.00 83.50 165 ARG A C 1
ATOM 1350 O O . ARG A 1 165 ? 6.472 29.844 -28.194 1.00 83.50 165 ARG A O 1
ATOM 1357 N N . LYS A 1 166 ? 4.569 29.514 -27.026 1.00 82.69 166 LYS A N 1
ATOM 1358 C CA . LYS A 1 166 ? 3.910 28.673 -28.041 1.00 82.69 166 LYS A CA 1
ATOM 1359 C C . LYS A 1 166 ? 3.631 29.473 -29.318 1.00 82.69 166 LYS A C 1
ATOM 1361 O O . LYS A 1 166 ? 4.008 29.011 -30.393 1.00 82.69 166 LYS A O 1
ATOM 1366 N N . LEU A 1 167 ? 3.073 30.681 -29.207 1.00 82.75 167 LEU A N 1
ATOM 1367 C CA . LEU A 1 167 ? 2.820 31.563 -30.354 1.00 82.75 167 LEU A CA 1
ATOM 1368 C C . LEU A 1 167 ? 4.101 31.905 -31.123 1.00 82.75 167 LEU A C 1
ATOM 1370 O O . LEU A 1 167 ? 4.154 31.733 -32.339 1.00 82.75 167 LEU A O 1
ATOM 1374 N N . ASN A 1 168 ? 5.165 32.309 -30.425 1.00 80.06 168 ASN A N 1
ATOM 1375 C CA . ASN A 1 168 ? 6.443 32.641 -31.062 1.00 80.06 168 ASN A CA 1
ATOM 1376 C C . ASN A 1 168 ? 7.067 31.430 -31.772 1.00 80.06 168 ASN A C 1
ATOM 1378 O O . ASN A 1 168 ? 7.655 31.565 -32.845 1.00 80.06 168 ASN A O 1
ATOM 1382 N N . LYS A 1 169 ? 6.903 30.223 -31.214 1.00 81.94 169 LYS A N 1
ATOM 1383 C CA . LYS A 1 169 ? 7.365 28.978 -31.842 1.00 81.94 169 LYS A CA 1
ATOM 1384 C C . LYS A 1 169 ? 6.587 28.654 -33.121 1.00 81.94 169 LYS A C 1
ATOM 1386 O O . LYS A 1 169 ? 7.197 28.197 -34.086 1.00 81.94 169 LYS A O 1
ATOM 1391 N N . VAL A 1 170 ? 5.274 28.896 -33.140 1.00 79.69 170 VAL A N 1
ATOM 1392 C CA . VAL A 1 170 ? 4.431 28.721 -34.335 1.00 79.69 170 VAL A CA 1
ATOM 1393 C C . VAL A 1 170 ? 4.789 29.751 -35.404 1.00 79.69 170 VAL A C 1
ATOM 1395 O O . VAL A 1 170 ? 5.061 29.355 -36.533 1.00 79.69 170 VAL A O 1
ATOM 1398 N N . LYS A 1 171 ? 4.913 31.038 -35.049 1.00 79.81 171 LYS A N 1
ATOM 1399 C CA . LYS A 1 171 ? 5.338 32.093 -35.986 1.00 79.81 171 LYS A CA 1
ATOM 1400 C C . LYS A 1 171 ? 6.707 31.796 -36.605 1.00 79.81 171 LYS A C 1
ATOM 1402 O O . LYS A 1 171 ? 6.862 31.897 -37.815 1.00 79.81 171 LYS A O 1
ATOM 1407 N N . LYS A 1 172 ? 7.675 31.327 -35.808 1.00 77.62 172 LYS A N 1
ATOM 1408 C CA . LYS A 1 172 ? 9.004 30.930 -36.305 1.00 77.62 172 LYS A CA 1
ATOM 1409 C C . LYS A 1 172 ? 8.949 29.733 -37.263 1.00 77.62 172 LYS A C 1
ATOM 1411 O O . LYS A 1 172 ? 9.731 29.678 -38.206 1.00 77.62 172 LYS A O 1
ATOM 1416 N N . ARG A 1 173 ? 8.043 28.773 -37.035 1.00 73.38 173 ARG A N 1
ATOM 1417 C CA . ARG A 1 173 ? 7.814 27.648 -37.961 1.00 73.38 173 ARG A CA 1
ATOM 1418 C C . ARG A 1 173 ? 7.184 28.120 -39.267 1.00 73.38 173 ARG A C 1
ATOM 1420 O O . ARG A 1 173 ? 7.722 27.793 -40.311 1.00 73.38 173 ARG A O 1
ATOM 1427 N N . GLN A 1 174 ? 6.135 28.937 -39.196 1.00 74.88 174 GLN A N 1
ATOM 1428 C CA . GLN A 1 174 ? 5.469 29.491 -40.378 1.00 74.88 174 GLN A CA 1
ATOM 1429 C C . GLN A 1 174 ? 6.393 30.396 -41.196 1.00 74.88 174 GLN A C 1
ATOM 1431 O O . GLN A 1 174 ? 6.337 30.382 -42.417 1.00 74.88 174 GLN A O 1
ATOM 1436 N N . GLN A 1 175 ? 7.264 31.169 -40.544 1.00 74.00 175 GLN A N 1
ATOM 1437 C CA . GLN A 1 175 ? 8.269 31.973 -41.236 1.00 74.00 175 GLN A CA 1
ATOM 1438 C C . GLN A 1 175 ? 9.276 31.083 -41.969 1.00 74.00 175 GLN A C 1
ATOM 1440 O O . GLN A 1 175 ? 9.526 31.298 -43.148 1.00 74.00 175 GLN A O 1
ATOM 1445 N N . LYS A 1 176 ? 9.775 30.036 -41.305 1.00 72.56 176 LYS A N 1
ATOM 1446 C CA . LYS A 1 176 ? 10.699 29.072 -41.910 1.00 72.56 176 LYS A CA 1
ATOM 1447 C C . LYS A 1 176 ? 10.058 28.291 -43.063 1.00 72.56 176 LYS A C 1
ATOM 1449 O O . LYS A 1 176 ? 10.712 28.010 -44.054 1.00 72.56 176 LYS A O 1
ATOM 1454 N N . GLU A 1 177 ? 8.780 27.953 -42.941 1.00 72.88 177 GLU A N 1
ATOM 1455 C CA . GLU A 1 177 ? 7.996 27.278 -43.979 1.00 72.88 177 GLU A CA 1
ATOM 1456 C C . GLU A 1 177 ? 7.702 28.203 -45.166 1.00 72.88 177 GLU A C 1
ATOM 1458 O O . GLU A 1 177 ? 7.836 27.787 -46.311 1.00 72.88 177 GLU A O 1
ATOM 1463 N N . LYS A 1 178 ? 7.407 29.487 -44.914 1.00 71.94 178 LYS A N 1
ATOM 1464 C CA . LYS A 1 178 ? 7.290 30.507 -45.966 1.00 71.94 178 LYS A CA 1
ATOM 1465 C C . LYS A 1 178 ? 8.618 30.747 -46.685 1.00 71.94 178 LYS A C 1
ATOM 1467 O O . LYS A 1 178 ? 8.609 30.874 -47.904 1.00 71.94 178 LYS A O 1
ATOM 1472 N N . GLU A 1 179 ? 9.735 30.783 -45.960 1.00 70.81 179 GLU A N 1
ATOM 1473 C CA . GLU A 1 179 ? 11.089 30.875 -46.530 1.00 70.81 179 GLU A CA 1
ATOM 1474 C C . GLU A 1 179 ? 11.401 29.654 -47.413 1.00 70.81 179 GLU A C 1
ATOM 1476 O O . GLU A 1 179 ? 11.772 29.842 -48.568 1.00 70.81 179 GLU A O 1
ATOM 1481 N N . LEU A 1 180 ? 11.109 28.431 -46.946 1.00 60.06 180 LEU A N 1
ATOM 1482 C CA . LEU A 1 180 ? 11.227 27.214 -47.764 1.00 60.06 180 LEU A CA 1
ATOM 1483 C C . LEU A 1 180 ? 10.307 27.236 -48.997 1.00 60.06 180 LEU A C 1
ATOM 1485 O O . LEU A 1 180 ? 10.722 26.853 -50.083 1.00 60.06 180 LEU A O 1
ATOM 1489 N N . SER A 1 181 ? 9.062 27.700 -48.864 1.00 56.12 181 SER A N 1
ATOM 1490 C CA . SER A 1 181 ? 8.118 27.753 -49.991 1.00 56.12 181 SER A CA 1
ATOM 1491 C C . SER A 1 181 ? 8.489 28.805 -51.044 1.00 56.12 181 SER A C 1
ATOM 1493 O O . SER A 1 181 ? 8.167 28.635 -52.217 1.00 56.12 181 SER A O 1
ATOM 1495 N N . LYS A 1 182 ? 9.185 29.881 -50.646 1.00 59.16 182 LYS A N 1
ATOM 1496 C CA . LYS A 1 182 ? 9.732 30.887 -51.567 1.00 59.16 182 LYS A CA 1
ATOM 1497 C C . LYS A 1 182 ? 10.989 30.391 -52.280 1.00 59.16 182 LYS A C 1
ATOM 1499 O O . LYS A 1 182 ? 11.190 30.761 -53.427 1.00 59.16 182 LYS A O 1
ATOM 1504 N N . GLU A 1 183 ? 11.795 29.548 -51.633 1.00 52.03 183 GLU A N 1
ATOM 1505 C CA . GLU A 1 183 ? 12.915 28.856 -52.288 1.00 52.03 183 GLU A CA 1
ATOM 1506 C C . GLU A 1 183 ? 12.438 27.827 -53.323 1.00 52.03 183 GLU A C 1
ATOM 1508 O O . GLU A 1 183 ? 13.084 27.675 -54.353 1.00 52.03 183 GLU A O 1
ATOM 1513 N N . VAL A 1 184 ? 11.292 27.172 -53.099 1.00 51.81 184 VAL A N 1
ATOM 1514 C CA . VAL A 1 184 ? 10.723 26.191 -54.046 1.00 51.81 184 VAL A CA 1
ATOM 1515 C C . VAL A 1 184 ? 9.983 26.858 -55.217 1.00 51.81 184 VAL A C 1
ATOM 1517 O O . VAL A 1 184 ? 10.034 26.351 -56.327 1.00 51.81 184 VAL A O 1
ATOM 1520 N N . LYS A 1 185 ? 9.340 28.019 -55.016 1.00 44.50 185 LYS A N 1
ATOM 1521 C CA . LYS A 1 185 ? 8.606 28.744 -56.078 1.00 44.50 185 LYS A CA 1
ATOM 1522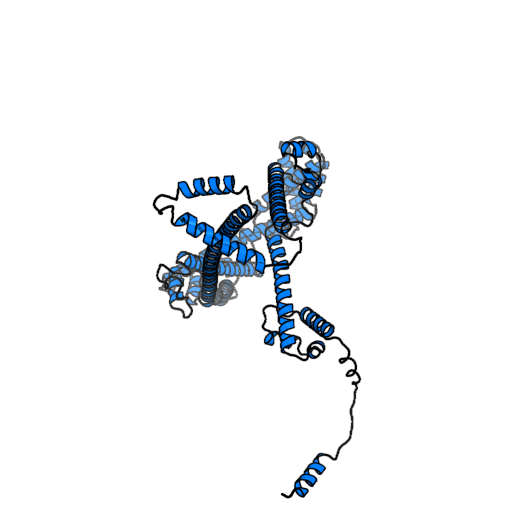 C C . LYS A 1 185 ? 9.460 29.661 -56.967 1.00 44.50 185 LYS A C 1
ATOM 1524 O O . LYS A 1 185 ? 8.910 30.336 -57.826 1.00 44.50 185 LYS A O 1
ATOM 1529 N N . GLY A 1 186 ? 10.773 29.731 -56.756 1.00 38.78 186 GLY A N 1
ATOM 1530 C CA . GLY A 1 186 ? 11.684 30.526 -57.590 1.00 38.78 186 GLY A CA 1
ATOM 1531 C C . GLY A 1 186 ? 12.342 29.746 -58.732 1.00 38.78 186 GLY A C 1
ATOM 1532 O O . GLY A 1 186 ? 13.385 30.188 -59.206 1.00 38.78 186 GLY A O 1
ATOM 1533 N N . GLY A 1 187 ? 11.821 28.567 -59.093 1.00 40.97 187 GLY A N 1
ATOM 1534 C CA . GLY A 1 187 ? 12.512 27.612 -59.964 1.00 40.97 187 GLY A CA 1
ATOM 1535 C C . GLY A 1 187 ? 11.688 26.971 -61.080 1.00 40.97 187 GLY A C 1
ATOM 1536 O O . GLY A 1 187 ? 12.188 26.017 -61.663 1.00 40.97 187 GLY A O 1
ATOM 1537 N N . GLU A 1 188 ? 10.480 27.446 -61.383 1.00 43.06 188 GLU A N 1
ATOM 1538 C CA . GLU A 1 188 ? 9.680 26.928 -62.505 1.00 43.06 188 GLU A CA 1
ATOM 1539 C C . GLU A 1 188 ? 9.073 28.096 -63.305 1.00 43.06 188 GLU A C 1
ATOM 1541 O O . GLU A 1 188 ? 8.683 29.095 -62.698 1.00 43.06 188 GLU A O 1
ATOM 1546 N N . ASP A 1 189 ? 9.044 27.921 -64.635 1.00 39.50 189 ASP A N 1
ATOM 1547 C CA . ASP A 1 189 ? 8.802 28.855 -65.762 1.00 39.50 189 ASP A CA 1
ATOM 1548 C C . ASP A 1 189 ? 10.116 29.536 -66.248 1.00 39.50 189 ASP A C 1
ATOM 1550 O O . ASP A 1 189 ? 10.757 30.252 -65.485 1.00 39.50 189 ASP A O 1
ATOM 1554 N N . GLU A 1 190 ? 10.678 29.318 -67.448 1.00 39.88 190 GLU A N 1
ATOM 1555 C CA . GLU A 1 190 ? 10.108 29.086 -68.784 1.00 39.88 190 GLU A CA 1
ATOM 1556 C C . GLU A 1 190 ? 10.946 28.124 -69.663 1.00 39.88 190 GLU A C 1
ATOM 1558 O O . GLU A 1 190 ? 12.148 27.922 -69.482 1.00 39.88 190 GLU A O 1
ATOM 1563 N N . ASP A 1 191 ? 10.203 27.555 -70.608 1.00 41.31 191 ASP A N 1
ATOM 1564 C CA . ASP A 1 191 ? 10.514 26.776 -71.806 1.00 41.31 191 ASP A CA 1
ATOM 1565 C C . ASP A 1 191 ? 11.475 27.496 -72.775 1.00 41.31 191 ASP A C 1
ATOM 1567 O O . ASP A 1 191 ? 11.396 28.710 -72.922 1.00 41.31 191 ASP A O 1
ATOM 1571 N N . ASP A 1 192 ? 12.383 26.739 -73.400 1.00 34.31 192 ASP A N 1
ATOM 1572 C CA . ASP A 1 192 ? 12.717 26.820 -74.832 1.00 34.31 192 ASP A CA 1
ATOM 1573 C C . ASP A 1 192 ? 13.901 25.883 -75.117 1.00 34.31 192 ASP A C 1
ATOM 1575 O O . ASP A 1 192 ? 15.058 26.113 -74.749 1.00 34.31 192 ASP A O 1
ATOM 1579 N N . GLY A 1 193 ? 13.595 24.762 -75.766 1.00 41.09 193 GLY A N 1
ATOM 1580 C CA . GLY A 1 193 ? 14.601 23.929 -76.397 1.00 41.09 193 GLY A CA 1
ATOM 1581 C C . GLY A 1 193 ? 14.981 24.511 -77.749 1.00 41.09 193 GLY A C 1
ATOM 1582 O O . GLY A 1 193 ? 14.122 24.602 -78.608 1.00 41.09 193 GLY A O 1
ATOM 1583 N N . GLU A 1 194 ? 16.263 24.812 -77.964 1.00 40.47 194 GLU A N 1
ATOM 1584 C CA . GLU A 1 194 ? 16.943 24.643 -79.254 1.00 40.47 194 GLU A CA 1
ATOM 1585 C C . GLU A 1 194 ? 18.459 24.906 -79.132 1.00 40.47 194 GLU A C 1
ATOM 1587 O O . GLU A 1 194 ? 18.912 25.816 -78.446 1.00 40.47 194 GLU A O 1
ATOM 1592 N N . THR A 1 195 ? 19.248 24.099 -79.854 1.00 46.34 195 THR A N 1
ATOM 1593 C CA . THR A 1 195 ? 20.676 24.285 -80.215 1.00 46.34 195 THR A CA 1
ATOM 1594 C C . THR A 1 195 ? 21.790 24.072 -79.169 1.00 46.34 195 THR A C 1
ATOM 1596 O O . THR A 1 195 ? 22.596 24.954 -78.898 1.00 46.34 195 THR A O 1
ATOM 1599 N N . LYS A 1 196 ? 21.976 22.819 -78.719 1.00 45.38 196 LYS A N 1
ATOM 1600 C CA . LYS A 1 196 ? 23.212 22.368 -78.030 1.00 45.38 196 LYS A CA 1
ATOM 1601 C C . LYS A 1 196 ? 24.468 22.294 -78.918 1.00 45.38 196 LYS A C 1
ATOM 1603 O O . LYS A 1 196 ? 25.574 22.338 -78.395 1.00 45.38 196 LYS A O 1
ATOM 1608 N N . ASP A 1 197 ? 24.323 22.249 -80.241 1.00 43.56 197 ASP A N 1
ATOM 1609 C CA . ASP A 1 197 ? 25.460 21.992 -81.145 1.00 43.56 197 ASP A CA 1
ATOM 1610 C C . ASP A 1 197 ? 26.212 23.260 -81.603 1.00 43.56 197 ASP A C 1
ATOM 1612 O O . ASP A 1 197 ? 27.270 23.160 -82.233 1.00 43.56 197 ASP A O 1
ATOM 1616 N N . SER A 1 198 ? 25.685 24.456 -81.304 1.00 47.03 198 SER A N 1
ATOM 1617 C CA . SER A 1 198 ? 26.340 25.736 -81.631 1.00 47.03 198 SER A CA 1
ATOM 1618 C C . SER A 1 198 ? 27.214 26.240 -80.481 1.00 47.03 198 SER A C 1
ATOM 1620 O O . SER A 1 198 ? 28.327 26.712 -80.708 1.00 47.03 198 SER A O 1
ATOM 1622 N N . GLU A 1 199 ? 26.751 26.079 -79.239 1.00 47.69 199 GLU A N 1
ATOM 1623 C CA . GLU A 1 199 ? 27.465 26.567 -78.055 1.00 47.69 199 GLU A CA 1
ATOM 1624 C C . GLU A 1 199 ? 28.738 25.763 -77.772 1.00 47.69 199 GLU A C 1
ATOM 1626 O O . GLU A 1 199 ? 29.741 26.341 -77.367 1.00 47.69 199 GLU A O 1
ATOM 1631 N N . GLU A 1 200 ? 28.752 24.455 -78.050 1.00 48.25 200 GLU A N 1
ATOM 1632 C CA . GLU A 1 200 ? 29.913 23.592 -77.791 1.00 48.25 200 GLU A CA 1
ATOM 1633 C C . GLU A 1 200 ? 31.085 23.885 -78.750 1.00 48.25 200 GLU A C 1
ATOM 1635 O O . GLU A 1 200 ? 32.248 23.846 -78.349 1.00 48.25 200 GLU A O 1
ATOM 1640 N N . LYS A 1 201 ? 30.792 24.305 -79.991 1.00 50.09 201 LYS A N 1
ATOM 1641 C CA . LYS A 1 201 ? 31.810 24.742 -80.966 1.00 50.09 201 LYS A CA 1
ATOM 1642 C C . LYS A 1 201 ? 32.384 26.122 -80.647 1.00 50.09 201 LYS A C 1
ATOM 1644 O O . LYS A 1 201 ? 33.577 26.345 -80.854 1.00 50.09 201 LYS A O 1
ATOM 1649 N N . GLU A 1 202 ? 31.571 27.034 -80.117 1.00 53.16 202 GLU A N 1
ATOM 1650 C CA . GLU A 1 202 ? 32.057 28.329 -79.625 1.00 53.16 202 GLU A CA 1
ATOM 1651 C C . GLU A 1 202 ? 32.861 28.176 -78.324 1.00 53.16 202 GLU A C 1
ATOM 1653 O O . GLU A 1 202 ? 33.854 28.878 -78.127 1.00 53.16 202 GLU A O 1
ATOM 1658 N N . TYR A 1 203 ? 32.499 27.209 -77.472 1.00 54.16 203 TYR A N 1
ATOM 1659 C CA . TYR A 1 203 ? 33.229 26.883 -76.245 1.00 54.16 203 TYR A CA 1
ATOM 1660 C C . TYR A 1 203 ? 34.604 26.263 -76.534 1.00 54.16 203 TYR A C 1
ATOM 1662 O O . TYR A 1 203 ? 35.595 26.675 -75.934 1.00 54.16 203 TYR A O 1
ATOM 1670 N N . GLU A 1 204 ? 34.696 25.331 -77.488 1.00 54.91 204 GLU A N 1
ATOM 1671 C CA . GLU A 1 204 ? 35.969 24.750 -77.950 1.00 54.91 204 GLU A CA 1
ATOM 1672 C C . GLU A 1 204 ? 36.876 25.822 -78.585 1.00 54.91 204 GLU A C 1
ATOM 1674 O O . GLU A 1 204 ? 38.036 25.957 -78.191 1.00 54.91 204 GLU A O 1
ATOM 1679 N N . SER A 1 205 ? 36.332 26.686 -79.456 1.00 61.38 205 SER A N 1
ATOM 1680 C CA . SER A 1 205 ? 37.075 27.814 -80.047 1.00 61.38 205 SER A CA 1
ATOM 1681 C C . SER A 1 205 ? 37.581 28.820 -79.000 1.00 61.38 205 SER A C 1
ATOM 1683 O O . SER A 1 205 ? 38.642 29.421 -79.185 1.00 61.38 205 SER A O 1
ATOM 1685 N N . PHE A 1 206 ? 36.844 29.018 -77.903 1.00 50.47 206 PHE A N 1
ATOM 1686 C CA . PHE A 1 206 ? 37.225 29.912 -76.807 1.00 50.47 206 PHE A CA 1
ATOM 1687 C C . PHE A 1 206 ? 38.271 29.279 -75.872 1.00 50.47 206 PHE A C 1
ATOM 1689 O O . PHE A 1 206 ? 39.180 29.963 -75.401 1.00 50.47 206 PHE A O 1
ATOM 1696 N N . ILE A 1 207 ? 38.197 27.965 -75.641 1.00 59.84 207 ILE A N 1
ATOM 1697 C CA . ILE A 1 207 ? 39.201 27.201 -74.884 1.00 59.84 207 ILE A CA 1
ATOM 1698 C C . ILE A 1 207 ? 40.539 27.144 -75.640 1.00 59.84 207 ILE A C 1
ATOM 1700 O O . ILE A 1 207 ? 41.590 27.231 -75.006 1.00 59.84 207 ILE A O 1
ATOM 1704 N N . GLU A 1 208 ? 40.524 27.044 -76.971 1.00 57.66 208 GLU A N 1
ATOM 1705 C CA . GLU A 1 208 ? 41.729 27.088 -77.814 1.00 57.66 208 GLU A CA 1
ATOM 1706 C C . GLU A 1 208 ? 42.406 28.472 -77.758 1.00 57.66 208 GLU A C 1
ATOM 1708 O O . GLU A 1 208 ? 43.603 28.569 -77.491 1.00 57.66 208 GLU A O 1
ATOM 1713 N N . MET A 1 209 ? 41.620 29.555 -77.832 1.00 59.44 209 MET A N 1
ATOM 1714 C CA . MET A 1 209 ? 42.106 30.932 -77.652 1.00 59.44 209 MET A CA 1
ATOM 1715 C C . MET A 1 209 ? 42.721 31.166 -76.258 1.00 59.44 209 MET A C 1
ATOM 1717 O O . MET A 1 209 ? 43.720 31.874 -76.119 1.00 59.44 209 MET A O 1
ATOM 1721 N N . LEU A 1 210 ? 42.147 30.565 -75.208 1.00 54.62 210 LEU A N 1
ATOM 1722 C CA . LEU A 1 210 ? 42.683 30.647 -73.846 1.00 54.62 210 LEU A CA 1
ATOM 1723 C C . LEU A 1 210 ? 43.966 29.827 -73.653 1.00 54.62 210 LEU A C 1
ATOM 1725 O O . LEU A 1 210 ? 44.770 30.184 -72.792 1.00 54.62 210 LEU A O 1
ATOM 1729 N N . LYS A 1 211 ? 44.179 28.757 -74.429 1.00 56.03 211 LYS A N 1
ATOM 1730 C CA . LYS A 1 211 ? 45.436 27.991 -74.418 1.00 56.03 211 LYS A CA 1
ATOM 1731 C C . LYS A 1 211 ? 46.566 28.773 -75.092 1.00 56.03 211 LYS A C 1
ATOM 1733 O O . LYS A 1 211 ? 47.643 28.840 -74.504 1.00 56.03 211 LYS A O 1
ATOM 1738 N N . ASP A 1 212 ? 46.292 29.452 -76.206 1.00 54.00 212 ASP A N 1
ATOM 1739 C CA . ASP A 1 212 ? 47.259 30.335 -76.882 1.00 54.00 212 ASP A CA 1
ATOM 1740 C C . ASP A 1 212 ? 47.682 31.520 -75.993 1.00 54.00 212 ASP A C 1
ATOM 1742 O O . ASP A 1 212 ? 48.862 31.847 -75.888 1.00 54.00 212 ASP A O 1
ATOM 1746 N N . LEU A 1 213 ? 46.739 32.118 -75.254 1.00 51.88 213 LEU A N 1
ATOM 1747 C CA . LEU A 1 213 ? 47.024 33.177 -74.270 1.00 51.88 213 LEU A CA 1
ATOM 1748 C C . LEU A 1 213 ? 47.791 32.684 -73.030 1.00 51.88 213 LEU A C 1
ATOM 1750 O O . LEU A 1 213 ? 48.393 33.489 -72.315 1.00 51.88 213 LEU A O 1
ATOM 1754 N N . ASN A 1 214 ? 47.752 31.381 -72.751 1.00 54.09 214 ASN A N 1
ATOM 1755 C CA . ASN A 1 214 ? 48.379 30.768 -71.583 1.00 54.09 214 ASN A CA 1
ATOM 1756 C C . ASN A 1 214 ? 49.793 30.221 -71.871 1.00 54.09 214 ASN A C 1
ATOM 1758 O O . ASN A 1 214 ? 50.545 30.002 -70.922 1.00 54.09 214 ASN A O 1
ATOM 1762 N N . GLU A 1 215 ? 50.203 30.054 -73.136 1.00 51.31 215 GLU A N 1
ATOM 1763 C CA . GLU A 1 215 ? 51.610 29.763 -73.474 1.00 51.31 215 GLU A CA 1
ATOM 1764 C C . GLU A 1 215 ? 52.529 30.986 -73.299 1.00 51.31 215 GLU A C 1
ATOM 1766 O O . GLU A 1 215 ? 53.666 30.838 -72.839 1.00 51.31 215 GLU A O 1
ATOM 1771 N N . ASP A 1 216 ? 52.029 32.203 -73.544 1.00 47.59 216 ASP A N 1
ATOM 1772 C CA . ASP A 1 216 ? 52.808 33.441 -73.375 1.00 47.59 216 ASP A CA 1
ATOM 1773 C C . ASP A 1 216 ? 53.032 33.835 -71.901 1.00 47.59 216 ASP A C 1
ATOM 1775 O O . ASP A 1 216 ? 53.943 34.605 -71.581 1.00 47.59 216 ASP A O 1
ATOM 1779 N N . TYR A 1 217 ? 52.252 33.283 -70.965 1.00 46.97 217 TYR A N 1
ATOM 1780 C CA . TYR A 1 217 ? 52.329 33.622 -69.542 1.00 46.97 217 TYR A CA 1
ATOM 1781 C C . TYR A 1 217 ? 52.696 32.407 -68.686 1.00 46.97 217 TYR A C 1
ATOM 1783 O O . TYR A 1 217 ? 51.868 31.776 -68.029 1.00 46.97 217 TYR A O 1
ATOM 1791 N N . LYS A 1 218 ? 54.000 32.105 -68.654 1.00 43.41 218 LYS A N 1
ATOM 1792 C CA . LYS A 1 218 ? 54.598 31.086 -67.779 1.00 43.41 218 LYS A CA 1
ATOM 1793 C C . LYS A 1 218 ? 54.070 31.185 -66.340 1.00 43.41 218 LYS A C 1
ATOM 1795 O O . LYS A 1 218 ? 54.344 32.127 -65.595 1.00 43.41 218 LYS A O 1
ATOM 1800 N N . LEU A 1 219 ? 53.352 30.134 -65.955 1.00 52.41 219 LEU A N 1
ATOM 1801 C CA . LEU A 1 219 ? 52.868 29.797 -64.620 1.00 52.41 219 LEU A CA 1
ATOM 1802 C C . LEU A 1 219 ? 53.972 29.858 -63.556 1.00 52.41 219 LEU A C 1
ATOM 1804 O O . LEU A 1 219 ? 54.691 28.877 -63.379 1.00 52.41 219 LEU A O 1
ATOM 1808 N N . THR A 1 220 ? 54.079 30.945 -62.780 1.00 45.44 220 THR A N 1
ATOM 1809 C CA . THR A 1 220 ? 54.610 30.872 -61.395 1.00 45.44 220 THR A CA 1
ATOM 1810 C C . THR A 1 220 ? 54.325 32.119 -60.536 1.00 45.44 220 THR A C 1
ATOM 1812 O O . THR A 1 220 ? 55.252 32.745 -60.039 1.00 45.44 220 THR A O 1
ATOM 1815 N N . LYS A 1 221 ? 53.046 32.489 -60.322 1.00 40.56 221 LYS A N 1
ATOM 1816 C CA . LYS A 1 221 ? 52.576 33.205 -59.094 1.00 40.56 221 LYS A CA 1
ATOM 1817 C C . LYS A 1 221 ? 51.057 33.484 -59.004 1.00 40.56 221 LYS A C 1
ATOM 1819 O O . LYS A 1 221 ? 50.642 34.403 -58.311 1.00 40.56 221 LYS A O 1
ATOM 1824 N N . MET A 1 222 ? 50.192 32.703 -59.657 1.00 41.03 222 MET A N 1
ATOM 1825 C CA . MET A 1 222 ? 48.765 33.056 -59.799 1.00 41.03 222 MET A CA 1
ATOM 1826 C C . MET A 1 222 ? 47.819 32.374 -58.801 1.00 41.03 222 MET A C 1
ATOM 1828 O O . MET A 1 222 ? 47.008 31.539 -59.182 1.00 41.03 222 MET A O 1
ATOM 1832 N N . ARG A 1 223 ? 47.870 32.746 -57.516 1.00 42.66 223 ARG A N 1
ATOM 1833 C CA . ARG A 1 223 ? 46.682 32.623 -56.637 1.00 42.66 223 ARG A CA 1
ATOM 1834 C C . ARG A 1 223 ? 46.158 33.996 -56.233 1.00 42.66 223 ARG A C 1
ATOM 1836 O O . ARG A 1 223 ? 44.961 34.223 -56.308 1.00 42.66 223 ARG A O 1
ATOM 1843 N N . GLU A 1 224 ? 47.051 34.934 -55.935 1.00 42.91 224 GLU A N 1
ATOM 1844 C CA . GLU A 1 224 ? 46.694 36.345 -55.716 1.00 42.91 224 GLU A CA 1
ATOM 1845 C C . GLU A 1 224 ? 46.359 37.064 -57.025 1.00 42.91 224 GLU A C 1
ATOM 1847 O O . GLU A 1 224 ? 45.541 37.980 -57.039 1.00 42.91 224 GLU A O 1
ATOM 1852 N N . THR A 1 225 ? 46.927 36.609 -58.145 1.00 45.53 225 THR A N 1
ATOM 1853 C CA . THR A 1 225 ? 46.582 37.137 -59.464 1.00 45.53 225 THR A CA 1
ATOM 1854 C C . THR A 1 225 ? 45.467 36.381 -60.170 1.00 45.53 225 THR A C 1
ATOM 1856 O O . THR A 1 225 ? 45.062 36.809 -61.238 1.00 45.53 225 THR A O 1
ATOM 1859 N N . PHE A 1 226 ? 44.910 35.308 -59.591 1.00 45.03 226 PHE A N 1
ATOM 1860 C CA . PHE A 1 226 ? 43.708 34.690 -60.164 1.00 45.03 226 PHE A CA 1
ATOM 1861 C C . PHE A 1 226 ? 42.503 35.609 -59.971 1.00 45.03 226 PHE A C 1
ATOM 1863 O O . PHE A 1 226 ? 41.829 35.912 -60.943 1.00 45.03 226 PHE A O 1
ATOM 1870 N N . ASP A 1 227 ? 42.300 36.148 -58.766 1.00 48.72 227 ASP A N 1
ATOM 1871 C CA . ASP A 1 227 ? 41.217 37.107 -58.517 1.00 48.72 227 ASP A CA 1
ATOM 1872 C C . ASP A 1 227 ? 41.434 38.425 -59.276 1.00 48.72 227 ASP A C 1
ATOM 1874 O O . ASP A 1 227 ? 40.473 38.978 -59.802 1.00 48.72 227 ASP A O 1
ATOM 1878 N N . THR A 1 228 ? 42.677 38.909 -59.423 1.00 51.19 228 THR A N 1
ATOM 1879 C CA . THR A 1 228 ? 42.937 40.148 -60.184 1.00 51.19 228 THR A CA 1
ATOM 1880 C C . THR A 1 228 ? 42.940 39.951 -61.701 1.00 51.19 228 THR A C 1
ATOM 1882 O O . THR A 1 228 ? 42.465 40.840 -62.405 1.00 51.19 228 THR A O 1
ATOM 1885 N N . CYS A 1 229 ? 43.380 38.803 -62.233 1.00 47.97 229 CYS A N 1
ATOM 1886 C CA . CYS A 1 229 ? 43.179 38.465 -63.646 1.00 47.97 229 CYS A CA 1
ATOM 1887 C C . CYS A 1 229 ? 41.708 38.191 -63.945 1.00 47.97 229 CYS A C 1
ATOM 1889 O O . CYS A 1 229 ? 41.240 38.597 -65.001 1.00 47.97 229 CYS A O 1
ATOM 1891 N N . TRP A 1 230 ? 40.965 37.571 -63.028 1.00 52.09 230 TRP A N 1
ATOM 1892 C CA . TRP A 1 230 ? 39.536 37.323 -63.197 1.00 52.09 230 TRP A CA 1
ATOM 1893 C C . TRP A 1 230 ? 38.737 38.628 -63.214 1.00 52.09 230 TRP A C 1
ATOM 1895 O O . TRP A 1 230 ? 37.898 38.812 -64.092 1.00 52.09 230 TRP A O 1
ATOM 1905 N N . ASP A 1 231 ? 39.060 39.586 -62.341 1.00 53.97 231 ASP A N 1
ATOM 1906 C CA . ASP A 1 231 ? 38.462 40.929 -62.364 1.00 53.97 231 ASP A CA 1
ATOM 1907 C C . ASP A 1 231 ? 38.837 41.708 -63.637 1.00 53.97 231 ASP A C 1
ATOM 1909 O O . ASP A 1 231 ? 38.021 42.449 -64.186 1.00 53.97 231 ASP A O 1
ATOM 1913 N N . LEU A 1 232 ? 40.063 41.533 -64.145 1.00 54.22 232 LEU A N 1
ATOM 1914 C CA . LEU A 1 232 ? 40.528 42.172 -65.380 1.00 54.22 232 LEU A CA 1
ATOM 1915 C C . LEU A 1 232 ? 39.855 41.575 -66.627 1.00 54.22 232 LEU A C 1
ATOM 1917 O O . LEU A 1 232 ? 39.505 42.320 -67.542 1.00 54.22 232 LEU A O 1
ATOM 1921 N N . VAL A 1 233 ? 39.627 40.259 -66.641 1.00 54.09 233 VAL A N 1
ATOM 1922 C CA . VAL A 1 233 ? 38.881 39.535 -67.683 1.00 54.09 233 VAL A CA 1
ATOM 1923 C C . VAL A 1 233 ? 37.400 39.922 -67.646 1.00 54.09 233 VAL A C 1
ATOM 1925 O O . VAL A 1 233 ? 36.858 40.307 -68.679 1.00 54.09 233 VAL A O 1
ATOM 1928 N N . CYS A 1 234 ? 36.771 39.973 -66.465 1.00 53.41 234 CYS A N 1
ATOM 1929 C CA . CYS A 1 234 ? 35.393 40.463 -66.301 1.00 53.41 234 CYS A CA 1
ATOM 1930 C C . CYS A 1 234 ? 35.237 41.941 -66.714 1.00 53.41 234 CYS A C 1
ATOM 1932 O O . CYS A 1 234 ? 34.200 42.334 -67.246 1.00 53.41 234 CYS A O 1
ATOM 1934 N N . ARG A 1 235 ? 36.267 42.779 -66.509 1.00 53.81 235 ARG A N 1
ATOM 1935 C CA . ARG A 1 235 ? 36.272 44.182 -66.969 1.00 53.81 235 ARG A CA 1
ATOM 1936 C C . ARG A 1 235 ? 36.468 44.330 -68.477 1.00 53.81 235 ARG A C 1
ATOM 1938 O O . ARG A 1 235 ? 35.904 45.258 -69.047 1.00 53.81 235 ARG A O 1
ATOM 1945 N N . LYS A 1 236 ? 37.264 43.466 -69.119 1.00 51.94 236 LYS A N 1
ATOM 1946 C CA . LYS A 1 236 ? 37.536 43.525 -70.569 1.00 51.94 236 LYS A CA 1
ATOM 1947 C C . LYS A 1 236 ? 36.430 42.899 -71.418 1.00 51.94 236 LYS A C 1
ATOM 1949 O O . LYS A 1 236 ? 36.156 43.412 -72.495 1.00 51.94 236 LYS A O 1
ATOM 1954 N N . CYS A 1 237 ? 35.807 41.825 -70.942 1.00 48.53 237 CYS A N 1
ATOM 1955 C CA . CYS A 1 237 ? 34.755 41.108 -71.670 1.00 48.53 237 CYS A CA 1
ATOM 1956 C C . CYS A 1 237 ? 33.339 41.623 -71.357 1.00 48.53 237 CYS A C 1
ATOM 1958 O O . CYS A 1 237 ? 32.371 41.124 -71.921 1.00 48.53 237 CYS A O 1
ATOM 1960 N N . GLY A 1 238 ? 33.212 42.627 -70.479 1.00 46.47 238 GLY A N 1
ATOM 1961 C CA . GLY A 1 238 ? 31.931 43.005 -69.887 1.00 46.47 238 GLY A CA 1
ATOM 1962 C C . GLY A 1 238 ? 31.430 41.919 -68.931 1.00 46.47 238 GLY A C 1
ATOM 1963 O O . GLY A 1 238 ? 31.858 40.768 -68.993 1.00 46.47 238 GLY A O 1
ATOM 1964 N N . TYR A 1 239 ? 30.540 42.279 -68.006 1.00 51.50 239 TYR A N 1
ATOM 1965 C CA . TYR A 1 239 ? 29.894 41.315 -67.111 1.00 51.50 239 TYR A CA 1
ATOM 1966 C C . TYR A 1 239 ? 28.970 40.394 -67.918 1.00 51.50 239 TYR A C 1
ATOM 1968 O O . TYR A 1 239 ? 27.764 40.614 -67.993 1.00 51.50 239 TYR A O 1
ATOM 1976 N N . ASP A 1 240 ? 29.554 39.381 -68.549 1.00 49.25 240 ASP A N 1
ATOM 1977 C CA . ASP A 1 240 ? 28.828 38.341 -69.257 1.00 49.25 240 ASP A CA 1
ATOM 1978 C C . ASP A 1 240 ? 28.099 37.458 -68.229 1.00 49.25 240 ASP A C 1
ATOM 1980 O O . ASP A 1 240 ? 28.655 36.990 -67.226 1.00 49.25 240 ASP A O 1
ATOM 1984 N N . ILE A 1 241 ? 26.808 37.272 -68.480 1.00 50.81 241 ILE A N 1
ATOM 1985 C CA . ILE A 1 241 ? 25.814 36.631 -67.619 1.00 50.81 241 ILE A CA 1
ATOM 1986 C C . ILE A 1 241 ? 26.208 35.169 -67.334 1.00 50.81 241 ILE A C 1
ATOM 1988 O O . ILE A 1 241 ? 25.908 34.627 -66.265 1.00 50.81 241 ILE A O 1
ATOM 1992 N N . ARG A 1 242 ? 26.978 34.554 -68.243 1.00 49.59 242 ARG A N 1
ATOM 1993 C CA . ARG A 1 242 ? 27.491 33.182 -68.127 1.00 49.59 242 ARG A CA 1
ATOM 1994 C C . ARG A 1 242 ? 28.398 32.979 -66.904 1.00 49.59 242 ARG A C 1
ATOM 1996 O O . ARG A 1 242 ? 28.345 31.925 -66.270 1.00 49.59 242 ARG A O 1
ATOM 2003 N N . PHE A 1 243 ? 29.154 33.996 -66.476 1.00 46.03 243 PHE A N 1
ATOM 2004 C CA . PHE A 1 243 ? 30.064 33.883 -65.322 1.00 46.03 243 PHE A CA 1
ATOM 2005 C C . PHE A 1 243 ? 29.371 34.021 -63.951 1.00 46.03 243 PHE A C 1
ATOM 2007 O O . PHE A 1 243 ? 29.877 33.515 -62.944 1.00 46.03 243 PHE A O 1
ATOM 2014 N N . LEU A 1 244 ? 28.192 34.652 -63.882 1.00 50.28 244 LEU A N 1
ATOM 2015 C CA . LEU A 1 244 ? 27.390 34.745 -62.651 1.00 50.28 244 LEU A CA 1
ATOM 2016 C C . LEU A 1 244 ? 26.709 33.410 -62.305 1.00 50.28 244 LEU A C 1
ATOM 2018 O O . LEU A 1 244 ? 26.581 33.068 -61.123 1.00 50.28 244 LEU A O 1
ATOM 2022 N N . SER A 1 245 ? 26.345 32.633 -63.329 1.00 52.41 245 SER A N 1
ATOM 2023 C CA . SER A 1 245 ? 25.725 31.309 -63.201 1.00 52.41 245 SER A CA 1
ATOM 2024 C C . SER A 1 245 ? 26.615 30.324 -62.424 1.00 52.41 245 SER A C 1
ATOM 2026 O O . SER A 1 245 ? 26.196 29.773 -61.402 1.00 52.41 245 SER A O 1
ATOM 2028 N N . VAL A 1 246 ? 27.899 30.215 -62.788 1.00 52.09 246 VAL A N 1
ATOM 2029 C CA . VAL A 1 246 ? 28.852 29.254 -62.192 1.00 52.09 246 VAL A CA 1
ATOM 2030 C C . VAL A 1 246 ? 29.137 29.534 -60.706 1.00 52.09 246 VAL A C 1
ATOM 2032 O O . VAL A 1 246 ? 29.207 28.613 -59.886 1.00 52.09 246 VAL A O 1
ATOM 2035 N N . LYS A 1 247 ? 29.244 30.812 -60.308 1.00 53.16 247 LYS A N 1
ATOM 2036 C CA . LYS A 1 247 ? 29.454 31.204 -58.898 1.00 53.16 247 LYS A CA 1
ATOM 2037 C C . LYS A 1 247 ? 28.227 30.891 -58.031 1.00 53.16 247 LYS A C 1
ATOM 2039 O O . LYS A 1 247 ? 28.370 30.581 -56.845 1.00 53.16 247 LYS A O 1
ATOM 2044 N N . SER A 1 248 ? 27.027 30.947 -58.614 1.00 59.38 248 SER A N 1
ATOM 2045 C CA . SER A 1 248 ? 25.778 30.575 -57.943 1.00 59.38 248 SER A CA 1
ATOM 2046 C C . SER A 1 248 ? 25.659 29.056 -57.748 1.00 59.38 248 SER A C 1
ATOM 2048 O O . SER A 1 248 ? 25.260 28.600 -56.674 1.00 59.38 248 SER A O 1
ATOM 2050 N N . GLU A 1 249 ? 26.105 28.269 -58.728 1.00 61.88 249 GLU A N 1
ATOM 2051 C CA . GLU A 1 249 ? 26.025 26.808 -58.708 1.00 61.88 249 GLU A CA 1
ATOM 2052 C C . GLU A 1 249 ? 27.028 26.181 -57.726 1.00 61.88 249 GLU A C 1
ATOM 2054 O O . GLU A 1 249 ? 26.670 25.309 -56.933 1.00 61.88 249 GLU A O 1
ATOM 2059 N N . ALA A 1 250 ? 28.267 26.684 -57.680 1.00 69.38 250 ALA A N 1
ATOM 2060 C CA . ALA A 1 250 ? 29.261 26.250 -56.695 1.00 69.38 250 ALA A CA 1
ATOM 2061 C C . ALA A 1 250 ? 28.809 26.531 -55.248 1.00 69.38 250 ALA A C 1
ATOM 2063 O O . ALA A 1 250 ? 29.036 25.724 -54.341 1.00 69.38 250 ALA A O 1
ATOM 2064 N N . LYS A 1 251 ? 28.118 27.658 -55.025 1.00 71.25 251 LYS A N 1
ATOM 2065 C CA . LYS A 1 251 ? 27.532 28.001 -53.724 1.00 71.25 251 LYS A CA 1
ATOM 2066 C C . LYS A 1 251 ? 26.393 27.048 -53.349 1.00 71.25 251 LYS A C 1
ATOM 2068 O O . LYS A 1 251 ? 26.372 26.596 -52.206 1.00 71.25 251 LYS A O 1
ATOM 2073 N N . ARG A 1 252 ? 25.509 26.700 -54.296 1.00 68.62 252 ARG A N 1
ATOM 2074 C CA . ARG A 1 252 ? 24.432 25.707 -54.105 1.00 68.62 252 ARG A CA 1
ATOM 2075 C C . ARG A 1 252 ? 24.993 24.330 -53.733 1.00 68.62 252 ARG A C 1
ATOM 2077 O O . ARG A 1 252 ? 24.632 23.795 -52.685 1.00 68.62 252 ARG A O 1
ATOM 2084 N N . LYS A 1 253 ? 25.976 23.827 -54.489 1.00 77.81 253 LYS A N 1
ATOM 2085 C CA . LYS A 1 253 ? 26.653 22.547 -54.200 1.00 77.81 253 LYS A CA 1
ATOM 2086 C C . LYS A 1 253 ? 27.308 22.536 -52.814 1.00 77.81 253 LYS A C 1
ATOM 2088 O O . LYS A 1 253 ? 27.177 21.567 -52.074 1.00 77.81 253 LYS A O 1
ATOM 2093 N N . ASN A 1 254 ? 27.961 23.627 -52.406 1.00 78.50 254 ASN A N 1
ATOM 2094 C CA . ASN A 1 254 ? 28.544 23.734 -51.063 1.00 78.50 254 ASN A CA 1
ATOM 2095 C C . ASN A 1 254 ? 27.463 23.739 -49.960 1.00 78.50 254 ASN A C 1
ATOM 2097 O O . ASN A 1 254 ? 27.581 23.020 -48.966 1.00 78.50 254 ASN A O 1
ATOM 2101 N N . THR A 1 255 ? 26.362 24.477 -50.147 1.00 73.75 255 THR A N 1
ATOM 2102 C CA . THR A 1 255 ? 25.246 24.464 -49.186 1.00 73.75 255 THR A CA 1
ATOM 2103 C C . THR A 1 255 ? 24.582 23.094 -49.061 1.00 73.75 255 THR A C 1
ATOM 2105 O O . THR A 1 255 ? 24.249 22.687 -47.946 1.00 73.75 255 THR A O 1
ATOM 2108 N N . GLU A 1 256 ? 24.444 22.358 -50.164 1.00 77.69 256 GLU A N 1
ATOM 2109 C CA . GLU A 1 256 ? 23.929 20.987 -50.174 1.00 77.69 256 GLU A CA 1
ATOM 2110 C C . GLU A 1 256 ? 24.872 20.024 -49.450 1.00 77.69 256 GLU A C 1
ATOM 2112 O O . GLU A 1 256 ? 24.424 19.264 -48.592 1.00 77.69 256 GLU A O 1
ATOM 2117 N N . LEU A 1 257 ? 26.183 20.103 -49.705 1.00 85.19 257 LEU A N 1
ATOM 2118 C CA . LEU A 1 257 ? 27.182 19.298 -48.996 1.00 85.19 257 LEU A CA 1
ATOM 2119 C C . LEU A 1 257 ? 27.148 19.551 -47.481 1.00 85.19 257 LEU A C 1
ATOM 2121 O O . LEU A 1 257 ? 27.107 18.599 -46.699 1.00 85.19 257 LEU A O 1
ATOM 2125 N N . LEU A 1 258 ? 27.064 20.815 -47.049 1.00 85.19 258 LEU A N 1
ATOM 2126 C CA . LEU A 1 258 ? 26.910 21.168 -45.632 1.00 85.19 258 LEU A CA 1
ATOM 2127 C C . LEU A 1 258 ? 25.585 20.658 -45.042 1.00 85.19 258 LEU A C 1
ATOM 2129 O O . LEU A 1 258 ? 25.533 20.250 -43.878 1.00 85.19 258 LEU A O 1
ATOM 2133 N N . ALA A 1 259 ? 24.496 20.675 -45.815 1.00 84.12 259 ALA A N 1
ATOM 2134 C CA . ALA A 1 259 ? 23.209 20.134 -45.386 1.00 84.12 259 ALA A CA 1
ATOM 2135 C C . ALA A 1 259 ? 23.260 18.604 -45.229 1.00 84.12 259 ALA A C 1
ATOM 2137 O O . ALA A 1 259 ? 22.780 18.077 -44.220 1.00 84.12 259 ALA A O 1
ATOM 2138 N N . LEU A 1 260 ? 23.898 17.899 -46.167 1.00 89.12 260 LEU A N 1
ATOM 2139 C CA . LEU A 1 260 ? 24.117 16.453 -46.109 1.00 89.12 260 LEU A CA 1
ATOM 2140 C C . LEU A 1 260 ? 24.999 16.061 -44.921 1.00 89.12 260 LEU A C 1
ATOM 2142 O O . LEU A 1 260 ? 24.665 15.126 -44.192 1.00 89.12 260 LEU A O 1
ATOM 2146 N N . GLU A 1 261 ? 26.075 16.803 -44.659 1.00 90.25 261 GLU A N 1
ATOM 2147 C CA . GLU A 1 261 ? 26.935 16.567 -43.499 1.00 90.25 261 GLU A CA 1
ATOM 2148 C C . GLU A 1 261 ? 26.177 16.779 -42.178 1.00 90.25 261 GLU A C 1
ATOM 2150 O O . GLU A 1 261 ? 26.250 15.946 -41.268 1.00 90.25 261 GLU A O 1
ATOM 2155 N N . ARG A 1 262 ? 25.358 17.836 -42.082 1.00 89.69 262 ARG A N 1
ATOM 2156 C CA . ARG A 1 262 ? 24.472 18.066 -40.927 1.00 89.69 262 ARG A CA 1
ATOM 2157 C C . ARG A 1 262 ? 23.468 16.931 -40.737 1.00 89.69 262 ARG A C 1
ATOM 2159 O O . ARG A 1 262 ? 23.261 16.498 -39.603 1.00 89.69 262 ARG A O 1
ATOM 2166 N N . LEU A 1 263 ? 22.860 16.429 -41.813 1.00 88.12 263 LEU A N 1
ATOM 2167 C CA . LEU A 1 263 ? 21.936 15.293 -41.756 1.00 88.12 263 LEU A CA 1
ATOM 2168 C C . LEU A 1 263 ? 22.642 14.005 -41.322 1.00 88.12 263 LEU A C 1
ATOM 2170 O O . LEU A 1 263 ? 22.113 13.288 -40.472 1.00 88.12 263 LEU A O 1
ATOM 2174 N N . LYS A 1 264 ? 23.843 13.731 -41.841 1.00 94.06 264 LYS A N 1
ATOM 2175 C CA . LYS A 1 264 ? 24.659 12.572 -41.452 1.00 94.06 264 LYS A CA 1
ATOM 2176 C C . LYS A 1 264 ? 25.035 12.629 -39.970 1.00 94.06 264 LYS A C 1
ATOM 2178 O O . LYS A 1 264 ? 24.825 11.656 -39.246 1.00 94.06 264 LYS A O 1
ATOM 2183 N N . ASN A 1 265 ? 25.503 13.784 -39.496 1.00 93.75 265 ASN A N 1
ATOM 2184 C CA . ASN A 1 265 ? 25.820 14.005 -38.085 1.00 93.75 265 ASN A CA 1
ATOM 2185 C C . ASN A 1 265 ? 24.585 13.873 -37.188 1.00 93.75 265 ASN A C 1
ATOM 2187 O O . ASN A 1 265 ? 24.662 13.247 -36.131 1.00 93.75 265 ASN A O 1
ATOM 2191 N N . LYS A 1 266 ? 23.431 14.389 -37.628 1.00 93.38 266 LYS A N 1
ATOM 2192 C CA . LYS A 1 266 ? 22.162 14.234 -36.914 1.00 93.38 266 LYS A CA 1
ATOM 2193 C C . LYS A 1 266 ? 21.734 12.768 -36.817 1.00 93.38 266 LYS A C 1
ATOM 2195 O O . LYS A 1 266 ? 21.451 12.313 -35.716 1.00 93.38 266 LYS A O 1
ATOM 2200 N N . ARG A 1 267 ? 21.756 12.010 -37.922 1.00 93.31 267 ARG A N 1
ATOM 2201 C CA . ARG A 1 267 ? 21.431 10.570 -37.917 1.00 93.31 267 ARG A CA 1
ATOM 2202 C C . ARG A 1 267 ? 22.341 9.788 -36.973 1.00 93.31 267 ARG A C 1
ATOM 2204 O O . ARG A 1 267 ? 21.848 8.954 -36.226 1.00 93.31 267 ARG A O 1
ATOM 2211 N N . ARG A 1 268 ? 23.645 10.091 -36.955 1.00 94.62 268 ARG A N 1
ATOM 2212 C CA . ARG A 1 268 ? 24.599 9.458 -36.030 1.00 94.62 268 ARG A CA 1
ATOM 2213 C C . ARG A 1 268 ? 24.248 9.735 -34.564 1.00 94.62 268 ARG A C 1
ATOM 2215 O O . ARG A 1 268 ? 24.267 8.814 -33.755 1.00 94.62 268 ARG A O 1
ATOM 2222 N N . LEU A 1 269 ? 23.911 10.981 -34.225 1.00 95.12 269 LEU A N 1
ATOM 2223 C CA . LEU A 1 269 ? 23.490 11.353 -32.868 1.00 95.12 269 LEU A CA 1
ATOM 2224 C C . LEU A 1 269 ? 22.165 10.692 -32.474 1.00 95.12 269 LEU A C 1
ATOM 2226 O O . LEU A 1 269 ? 22.044 10.185 -31.362 1.00 95.12 269 LEU A O 1
ATOM 2230 N N . ASP A 1 270 ? 21.188 10.672 -33.380 1.00 92.31 270 ASP A N 1
ATOM 2231 C CA . ASP A 1 270 ? 19.893 10.033 -33.143 1.00 92.31 270 ASP A CA 1
ATOM 2232 C C . ASP A 1 270 ? 20.056 8.510 -32.974 1.00 92.31 270 ASP A C 1
ATOM 2234 O O . ASP A 1 270 ? 19.441 7.928 -32.085 1.00 92.31 270 ASP A O 1
ATOM 2238 N N . GLN A 1 271 ? 20.956 7.872 -33.732 1.00 94.31 271 GLN A N 1
ATOM 2239 C CA . GLN A 1 271 ? 21.297 6.456 -33.566 1.00 94.31 271 GLN A CA 1
ATOM 2240 C C . GLN A 1 271 ? 21.972 6.178 -32.215 1.00 94.31 271 GLN A C 1
ATOM 2242 O O . GLN A 1 271 ? 21.602 5.223 -31.537 1.00 94.31 271 GLN A O 1
ATOM 2247 N N . GLN A 1 272 ? 22.921 7.017 -31.785 1.00 93.81 272 GLN A N 1
ATOM 2248 C CA . GLN A 1 272 ? 23.552 6.882 -30.466 1.00 93.81 272 GLN A CA 1
ATOM 2249 C C . GLN A 1 272 ? 22.536 7.025 -29.326 1.00 93.81 272 GLN A C 1
ATOM 2251 O O . GLN A 1 272 ? 22.575 6.249 -28.372 1.00 93.81 272 GLN A O 1
ATOM 2256 N N . ARG A 1 273 ? 21.596 7.972 -29.440 1.00 93.00 273 ARG A N 1
ATOM 2257 C CA . ARG A 1 273 ? 20.494 8.130 -28.479 1.00 93.00 273 ARG A CA 1
ATOM 2258 C C . ARG A 1 273 ? 19.585 6.910 -28.467 1.00 93.00 273 ARG A C 1
ATOM 2260 O O . ARG A 1 273 ? 19.371 6.343 -27.406 1.00 93.00 273 ARG A O 1
ATOM 2267 N N . ALA A 1 274 ? 19.150 6.448 -29.639 1.00 92.88 274 ALA A N 1
ATOM 2268 C CA . ALA A 1 274 ? 18.305 5.264 -29.757 1.00 92.88 274 ALA A CA 1
ATOM 2269 C C . ALA A 1 274 ? 18.972 4.008 -29.166 1.00 92.88 274 ALA A C 1
ATOM 2271 O O . ALA A 1 274 ? 18.305 3.215 -28.508 1.00 92.88 274 ALA A O 1
ATOM 2272 N N . MET A 1 275 ? 20.287 3.836 -29.344 1.00 92.69 275 MET A N 1
ATOM 2273 C CA . MET A 1 275 ? 21.037 2.740 -28.717 1.00 92.69 275 MET A CA 1
ATOM 2274 C C . MET A 1 275 ? 21.124 2.883 -27.192 1.00 92.69 275 MET A C 1
ATOM 2276 O O . MET A 1 275 ? 20.967 1.889 -26.482 1.00 92.69 275 MET A O 1
ATOM 2280 N N . GLY A 1 276 ? 21.347 4.098 -26.682 1.00 93.50 276 GLY A N 1
ATOM 2281 C CA . GLY A 1 276 ? 21.344 4.382 -25.244 1.00 93.50 276 GLY A CA 1
ATOM 2282 C C . GLY A 1 276 ? 19.983 4.110 -24.600 1.00 93.50 276 GLY A C 1
ATOM 2283 O O . GLY A 1 276 ? 19.911 3.412 -23.587 1.00 93.50 276 GLY A O 1
ATOM 2284 N N . ASP A 1 277 ? 18.910 4.578 -25.237 1.00 92.69 277 ASP A N 1
ATOM 2285 C CA . ASP A 1 277 ? 17.532 4.370 -24.793 1.00 92.69 277 ASP A CA 1
ATOM 2286 C C . ASP A 1 277 ? 17.172 2.878 -24.823 1.00 92.69 277 ASP A C 1
ATOM 2288 O O . ASP A 1 277 ? 16.703 2.333 -23.825 1.00 92.69 277 ASP A O 1
ATOM 2292 N N . ALA A 1 278 ? 17.484 2.171 -25.915 1.00 92.06 278 ALA A N 1
ATOM 2293 C CA . ALA A 1 278 ? 17.245 0.732 -26.024 1.00 92.06 278 ALA A CA 1
ATOM 2294 C C . ALA A 1 278 ? 18.030 -0.078 -24.978 1.00 92.06 278 ALA A C 1
ATOM 2296 O O . ALA A 1 278 ? 17.505 -1.048 -24.434 1.00 92.06 278 ALA A O 1
ATOM 2297 N N . SER A 1 279 ? 19.273 0.307 -24.673 1.00 91.25 279 SER A N 1
ATOM 2298 C CA . SER A 1 279 ? 20.073 -0.329 -23.619 1.00 91.25 279 SER A CA 1
ATOM 2299 C C . SER A 1 279 ? 19.480 -0.075 -22.227 1.00 91.25 279 SER A C 1
ATOM 2301 O O . SER A 1 279 ? 19.351 -1.005 -21.431 1.00 91.25 279 SER A O 1
ATOM 2303 N N . SER A 1 280 ? 19.038 1.157 -21.947 1.00 90.94 280 SER A N 1
ATOM 2304 C CA . SER A 1 280 ? 18.362 1.504 -20.691 1.00 90.94 280 SER A CA 1
ATOM 2305 C C . SER A 1 280 ? 17.066 0.712 -20.501 1.00 90.94 280 SER A C 1
ATOM 2307 O O . SER A 1 280 ? 16.850 0.135 -19.436 1.00 90.94 280 SER A O 1
ATOM 2309 N N . GLU A 1 281 ? 16.233 0.617 -21.540 1.00 93.06 281 GLU A N 1
ATOM 2310 C CA . GLU A 1 281 ? 14.977 -0.137 -21.485 1.00 93.06 281 GLU A CA 1
ATOM 2311 C C . GLU A 1 281 ? 15.207 -1.643 -21.322 1.00 93.06 281 GLU A C 1
ATOM 2313 O O . GLU A 1 281 ? 14.523 -2.282 -20.523 1.00 93.06 281 GLU A O 1
ATOM 2318 N N . ARG A 1 282 ? 16.226 -2.215 -21.979 1.00 91.06 282 ARG A N 1
ATOM 2319 C CA . ARG A 1 282 ? 16.617 -3.617 -21.744 1.00 91.06 282 ARG A CA 1
ATOM 2320 C C . ARG A 1 282 ? 17.019 -3.855 -20.291 1.00 91.06 282 ARG A C 1
ATOM 2322 O O . ARG A 1 282 ? 16.537 -4.812 -19.694 1.00 91.06 282 ARG A O 1
ATOM 2329 N N . LYS A 1 283 ? 17.832 -2.970 -19.701 1.00 90.50 283 LYS A N 1
ATOM 2330 C CA . LYS A 1 283 ? 18.228 -3.073 -18.285 1.00 90.50 283 LYS A CA 1
ATOM 2331 C C . LYS A 1 283 ? 17.023 -2.991 -17.347 1.00 90.50 283 LYS A C 1
ATOM 2333 O O . LYS A 1 283 ? 16.917 -3.794 -16.425 1.00 90.50 283 LYS A O 1
ATOM 2338 N N . LYS A 1 284 ? 16.082 -2.074 -17.595 1.00 93.81 284 LYS A N 1
ATOM 2339 C CA . LYS A 1 284 ? 14.834 -1.979 -16.813 1.00 93.81 284 LYS A CA 1
ATOM 2340 C C . LYS A 1 284 ? 13.988 -3.245 -16.927 1.00 93.81 284 LYS A C 1
ATOM 2342 O O . LYS A 1 284 ? 13.446 -3.699 -15.922 1.00 93.81 284 LYS A O 1
ATOM 2347 N N . LEU A 1 285 ? 13.879 -3.816 -18.127 1.00 94.00 285 LEU A N 1
ATOM 2348 C CA . LEU A 1 285 ? 13.116 -5.039 -18.360 1.00 94.00 285 LEU A CA 1
ATOM 2349 C C . LEU A 1 285 ? 13.757 -6.249 -17.670 1.00 94.00 285 LEU A C 1
ATOM 2351 O O . LEU A 1 285 ? 13.049 -6.997 -16.995 1.00 94.00 285 LEU A O 1
ATOM 2355 N N . MET A 1 286 ? 15.078 -6.417 -17.791 1.00 92.75 286 MET A N 1
ATOM 2356 C CA . MET A 1 286 ? 15.834 -7.463 -17.088 1.00 92.75 286 MET A CA 1
ATOM 2357 C C . MET A 1 286 ? 15.640 -7.341 -15.580 1.00 92.75 286 MET A C 1
ATOM 2359 O O . MET A 1 286 ? 15.235 -8.302 -14.933 1.00 92.75 286 MET A O 1
ATOM 2363 N N . ARG A 1 287 ? 15.783 -6.123 -15.046 1.00 95.06 287 ARG A N 1
ATOM 2364 C CA . ARG A 1 287 ? 15.534 -5.828 -13.636 1.00 95.06 287 ARG A CA 1
ATOM 2365 C C . ARG A 1 287 ? 14.120 -6.183 -13.208 1.00 95.06 287 ARG A C 1
ATOM 2367 O O . ARG A 1 287 ? 13.953 -6.953 -12.274 1.00 95.06 287 ARG A O 1
ATOM 2374 N N . SER A 1 288 ? 13.098 -5.707 -13.917 1.00 96.06 288 SER A N 1
ATOM 2375 C CA . SER A 1 288 ? 11.703 -6.033 -13.596 1.00 96.06 288 SER A CA 1
ATOM 2376 C C . SER A 1 288 ? 11.426 -7.538 -13.647 1.00 96.06 288 SER A C 1
ATOM 2378 O O . SER A 1 288 ? 10.660 -8.053 -12.834 1.00 96.06 288 SER A O 1
ATOM 2380 N N . THR A 1 289 ? 12.053 -8.251 -14.582 1.00 95.88 289 THR A N 1
ATOM 2381 C CA . THR A 1 289 ? 11.913 -9.705 -14.707 1.00 95.88 289 THR A CA 1
ATOM 2382 C C . THR A 1 289 ? 12.562 -10.415 -13.521 1.00 95.88 289 THR A C 1
ATOM 2384 O O . THR A 1 289 ? 11.906 -11.236 -12.886 1.00 95.88 289 THR A O 1
ATOM 2387 N N . ALA A 1 290 ? 13.788 -10.037 -13.152 1.00 95.62 290 ALA A N 1
ATOM 2388 C CA . ALA A 1 290 ? 14.478 -10.561 -11.977 1.00 95.62 290 ALA A CA 1
ATOM 2389 C C . ALA A 1 290 ? 13.697 -10.289 -10.678 1.00 95.62 290 ALA A C 1
ATOM 2391 O O . ALA A 1 290 ? 13.538 -11.195 -9.861 1.00 95.62 290 ALA A O 1
ATOM 2392 N N . GLU A 1 291 ? 13.129 -9.085 -10.513 1.00 96.75 291 GLU A N 1
ATOM 2393 C CA . GLU A 1 291 ? 12.298 -8.742 -9.348 1.00 96.75 291 GLU A CA 1
ATOM 2394 C C . GLU A 1 291 ? 11.062 -9.647 -9.260 1.00 96.75 291 GLU A C 1
ATOM 2396 O O . GLU A 1 291 ? 10.729 -10.130 -8.177 1.00 96.75 291 GLU A O 1
ATOM 2401 N N . LYS A 1 292 ? 10.389 -9.914 -10.387 1.00 96.56 292 LYS A N 1
ATOM 2402 C CA . LYS A 1 292 ? 9.221 -10.809 -10.436 1.00 96.56 292 LYS A CA 1
ATOM 2403 C C . LYS A 1 292 ? 9.594 -12.252 -10.122 1.00 96.56 292 LYS A C 1
ATOM 2405 O O . LYS A 1 292 ? 8.908 -12.873 -9.315 1.00 96.56 292 LYS A O 1
ATOM 2410 N N . THR A 1 293 ? 10.674 -12.768 -10.709 1.00 96.12 293 THR A N 1
ATOM 2411 C CA . THR A 1 293 ? 11.155 -14.131 -10.443 1.00 96.12 293 THR A CA 1
ATOM 2412 C C . THR A 1 293 ? 11.519 -14.297 -8.972 1.00 96.12 293 THR A C 1
ATOM 2414 O O . THR A 1 293 ? 11.048 -15.231 -8.329 1.00 96.12 293 THR A O 1
ATOM 2417 N N . LEU A 1 294 ? 12.276 -13.353 -8.403 1.00 96.56 294 LEU A N 1
ATOM 2418 C CA . LEU A 1 294 ? 12.631 -13.380 -6.986 1.00 96.56 294 LEU A CA 1
ATOM 2419 C C . LEU A 1 294 ? 11.393 -13.264 -6.089 1.00 96.56 294 LEU A C 1
ATOM 2421 O O . LEU A 1 294 ? 11.286 -13.982 -5.103 1.00 96.56 294 LEU A O 1
ATOM 2425 N N . THR A 1 295 ? 10.427 -12.417 -6.450 1.00 96.69 295 THR A N 1
ATOM 2426 C CA . THR A 1 295 ? 9.152 -12.311 -5.722 1.00 96.69 295 THR A CA 1
ATOM 2427 C C . THR A 1 295 ? 8.356 -13.618 -5.781 1.00 96.69 295 THR A C 1
ATOM 2429 O O . THR A 1 295 ? 7.758 -14.004 -4.781 1.00 96.69 295 THR A O 1
ATOM 2432 N N . SER A 1 296 ? 8.358 -14.327 -6.915 1.00 96.50 296 SER A N 1
ATOM 2433 C CA . SER A 1 296 ? 7.740 -15.656 -7.024 1.00 96.50 296 SER A CA 1
ATOM 2434 C C . SER A 1 296 ? 8.419 -16.651 -6.089 1.00 96.50 296 SER A C 1
ATOM 2436 O O . SER A 1 296 ? 7.745 -17.261 -5.270 1.00 96.50 296 SER A O 1
ATOM 2438 N N . LEU A 1 297 ? 9.754 -16.728 -6.123 1.00 96.38 297 LEU A N 1
ATOM 2439 C CA . LEU A 1 297 ? 10.516 -17.601 -5.227 1.00 96.38 297 LEU A CA 1
ATOM 2440 C C . LEU A 1 297 ? 10.254 -17.273 -3.751 1.00 96.38 297 LEU A C 1
ATOM 2442 O O . LEU A 1 297 ? 10.097 -18.176 -2.937 1.00 96.38 297 LEU A O 1
ATOM 2446 N N . LEU A 1 298 ? 10.167 -15.990 -3.398 1.00 96.25 298 LEU A N 1
ATOM 2447 C CA . LEU A 1 298 ? 9.811 -15.562 -2.046 1.00 96.25 298 LEU A CA 1
ATOM 2448 C C . LEU A 1 298 ? 8.421 -16.071 -1.639 1.00 96.25 298 LEU A C 1
ATOM 2450 O O . LEU A 1 298 ? 8.270 -16.595 -0.540 1.00 96.25 298 LEU A O 1
ATOM 2454 N N . ASN A 1 299 ? 7.423 -15.974 -2.519 1.00 94.12 299 ASN A N 1
ATOM 2455 C CA . ASN A 1 299 ? 6.082 -16.498 -2.247 1.00 94.12 299 ASN A CA 1
ATOM 2456 C C . ASN A 1 299 ? 6.053 -18.027 -2.103 1.00 94.12 299 ASN A C 1
ATOM 2458 O O . ASN A 1 299 ? 5.306 -18.530 -1.267 1.00 94.12 299 ASN A O 1
ATOM 2462 N N . ASP A 1 300 ? 6.853 -18.741 -2.895 1.00 92.94 300 ASP A N 1
ATOM 2463 C CA . ASP A 1 300 ? 6.851 -20.208 -2.937 1.00 92.94 300 ASP A CA 1
ATOM 2464 C C . ASP A 1 300 ? 7.618 -20.840 -1.771 1.00 92.94 300 ASP A C 1
ATOM 2466 O O . ASP A 1 300 ? 7.324 -21.963 -1.365 1.00 92.94 300 ASP A O 1
ATOM 2470 N N . TYR A 1 301 ? 8.627 -20.140 -1.247 1.00 90.12 301 TYR A N 1
ATOM 2471 C CA . TYR A 1 301 ? 9.593 -20.725 -0.320 1.00 90.12 301 TYR A CA 1
ATOM 2472 C C . TYR A 1 301 ? 9.691 -20.023 1.033 1.00 90.12 301 TYR A C 1
ATOM 2474 O O . TYR A 1 301 ? 10.116 -20.646 2.006 1.00 90.12 301 TYR A O 1
ATOM 2482 N N . VAL A 1 302 ? 9.335 -18.741 1.118 1.00 89.94 302 VAL A N 1
ATOM 2483 C CA . VAL A 1 302 ? 9.473 -17.950 2.345 1.00 89.94 302 VAL A CA 1
ATOM 2484 C C . VAL A 1 302 ? 8.098 -17.714 2.944 1.00 89.94 302 VAL A C 1
ATOM 2486 O O . VAL A 1 302 ? 7.383 -16.780 2.582 1.00 89.94 302 VAL A O 1
ATOM 2489 N N . PHE A 1 303 ? 7.746 -18.578 3.894 1.00 84.88 303 PHE A N 1
ATOM 2490 C CA . PHE A 1 303 ? 6.499 -18.504 4.662 1.00 84.88 303 PHE A CA 1
ATOM 2491 C C . PHE A 1 303 ? 6.680 -17.854 6.041 1.00 84.88 303 PHE A C 1
ATOM 2493 O O . PHE A 1 303 ? 5.706 -17.420 6.666 1.00 84.88 303 PHE A O 1
ATOM 2500 N N . HIS A 1 304 ? 7.926 -17.785 6.510 1.00 80.12 304 HIS A N 1
ATOM 2501 C CA . HIS A 1 304 ? 8.306 -17.261 7.817 1.00 80.12 304 HIS A CA 1
ATOM 2502 C C . HIS A 1 304 ? 8.898 -15.869 7.651 1.00 80.12 304 HIS A C 1
ATOM 2504 O O . HIS A 1 304 ? 9.947 -15.701 7.033 1.00 80.12 304 HIS A O 1
ATOM 2510 N N . ALA A 1 305 ? 8.199 -14.869 8.181 1.00 81.19 305 ALA A N 1
ATOM 2511 C CA . ALA A 1 305 ? 8.652 -13.486 8.155 1.00 81.19 305 ALA A CA 1
ATOM 2512 C C . ALA A 1 305 ? 9.725 -13.204 9.221 1.00 81.19 305 ALA A C 1
ATOM 2514 O O . ALA A 1 305 ? 10.341 -12.146 9.213 1.00 81.19 305 ALA A O 1
ATOM 2515 N N . GLU A 1 306 ? 9.932 -14.137 10.139 1.00 80.94 306 GLU A N 1
ATOM 2516 C CA . GLU A 1 306 ? 10.845 -14.049 11.274 1.00 80.94 306 GLU A CA 1
ATOM 2517 C C . GLU A 1 306 ? 12.294 -14.414 10.902 1.00 80.94 306 GLU A C 1
ATOM 2519 O O . GLU A 1 306 ? 13.228 -13.994 11.577 1.00 80.94 306 GLU A O 1
ATOM 2524 N N . ALA A 1 307 ? 12.501 -15.163 9.811 1.00 87.19 307 ALA A N 1
ATOM 2525 C CA . ALA A 1 307 ? 13.842 -15.517 9.350 1.00 87.19 307 ALA A CA 1
ATOM 2526 C C . ALA A 1 307 ? 14.662 -14.258 9.013 1.00 87.19 307 ALA A C 1
ATOM 2528 O O . ALA A 1 307 ? 14.124 -13.249 8.521 1.00 87.19 307 ALA A O 1
ATOM 2529 N N . THR A 1 308 ? 15.971 -14.304 9.279 1.00 91.44 308 THR A N 1
ATOM 2530 C CA . THR A 1 308 ? 16.840 -13.159 8.984 1.00 91.44 308 THR A CA 1
ATOM 2531 C C . THR A 1 308 ? 16.974 -12.972 7.476 1.00 91.44 308 THR A C 1
ATOM 2533 O O . THR A 1 308 ? 16.905 -13.924 6.697 1.00 91.44 308 THR A O 1
ATOM 2536 N N . ASP A 1 309 ? 17.170 -11.730 7.031 1.00 93.38 309 ASP A N 1
ATOM 2537 C CA . ASP A 1 309 ? 17.266 -11.441 5.595 1.00 93.38 309 ASP A CA 1
ATOM 2538 C C . ASP A 1 309 ? 18.430 -12.214 4.954 1.00 93.38 309 ASP A C 1
ATOM 2540 O O . ASP A 1 309 ? 18.323 -12.670 3.819 1.00 93.38 309 ASP A O 1
ATOM 2544 N N . THR A 1 310 ? 19.516 -12.423 5.704 1.00 93.44 310 THR A N 1
ATOM 2545 C CA . THR A 1 310 ? 20.667 -13.234 5.293 1.00 93.44 310 THR A CA 1
ATOM 2546 C C . THR A 1 310 ? 20.326 -14.712 5.157 1.00 93.44 310 THR A C 1
ATOM 2548 O O . THR A 1 310 ? 20.656 -15.296 4.133 1.00 93.44 310 THR A O 1
ATOM 2551 N N . GLU A 1 311 ? 19.615 -15.307 6.120 1.00 92.81 311 GLU A N 1
ATOM 2552 C CA . GLU A 1 311 ? 19.179 -16.710 6.035 1.00 92.81 311 GLU A CA 1
ATOM 2553 C C . GLU A 1 311 ? 18.250 -16.938 4.846 1.00 92.81 311 GLU A C 1
ATOM 2555 O O . GLU A 1 311 ? 18.393 -17.924 4.124 1.00 92.81 311 GLU A O 1
ATOM 2560 N N . ILE A 1 312 ? 17.316 -16.010 4.620 1.00 94.12 312 ILE A N 1
ATOM 2561 C CA . ILE A 1 312 ? 16.397 -16.068 3.484 1.00 94.12 312 ILE A CA 1
ATOM 2562 C C . ILE A 1 312 ? 17.187 -16.020 2.176 1.00 94.12 312 ILE A C 1
ATOM 2564 O O . ILE A 1 312 ? 16.965 -16.850 1.295 1.00 94.12 312 ILE A O 1
ATOM 2568 N N . ILE A 1 313 ? 18.120 -15.076 2.040 1.00 94.50 313 ILE A N 1
ATOM 2569 C CA . ILE A 1 313 ? 18.940 -14.949 0.832 1.00 94.50 313 ILE A CA 1
ATOM 2570 C C . ILE A 1 313 ? 19.787 -16.214 0.630 1.00 94.50 313 ILE A C 1
ATOM 2572 O O . ILE A 1 313 ? 19.725 -16.809 -0.444 1.00 94.50 313 ILE A O 1
ATOM 2576 N N . ASP A 1 314 ? 20.495 -16.690 1.654 1.00 94.88 314 ASP A N 1
ATOM 2577 C CA . ASP A 1 314 ? 21.329 -17.900 1.594 1.00 94.88 314 ASP A CA 1
ATOM 2578 C C . ASP A 1 314 ? 20.524 -19.172 1.297 1.00 94.88 314 ASP A C 1
ATOM 2580 O O . ASP A 1 314 ? 21.027 -20.123 0.693 1.00 94.88 314 ASP A O 1
ATOM 2584 N N . PHE A 1 315 ? 19.263 -19.215 1.717 1.00 94.12 315 PHE A N 1
ATOM 2585 C CA . PHE A 1 315 ? 18.355 -20.298 1.376 1.00 94.12 315 PHE A CA 1
ATOM 2586 C C . PHE A 1 315 ? 17.901 -20.220 -0.083 1.00 94.12 315 PHE A C 1
ATOM 2588 O O . PHE A 1 315 ? 17.901 -21.236 -0.782 1.00 94.12 315 PHE A O 1
ATOM 2595 N N . LEU A 1 316 ? 17.531 -19.027 -0.556 1.00 94.25 316 LEU A N 1
ATOM 2596 C CA . LEU A 1 316 ? 17.051 -18.806 -1.919 1.00 94.25 316 LEU A CA 1
ATOM 2597 C C . LEU A 1 316 ? 18.142 -19.041 -2.964 1.00 94.25 316 LEU A C 1
ATOM 2599 O O . LEU A 1 316 ? 17.844 -19.609 -4.012 1.00 94.25 316 LEU A O 1
ATOM 2603 N N . THR A 1 317 ? 19.398 -18.688 -2.681 1.00 94.50 317 THR A N 1
ATOM 2604 C CA . THR A 1 317 ? 20.523 -18.932 -3.605 1.00 94.50 317 THR A CA 1
ATOM 2605 C C . THR A 1 317 ? 20.751 -20.406 -3.904 1.00 94.50 317 THR A C 1
ATOM 2607 O O . THR A 1 317 ? 21.198 -20.757 -4.993 1.00 94.50 317 THR A O 1
ATOM 2610 N N . LYS A 1 318 ? 20.401 -21.290 -2.964 1.00 94.69 318 LYS A N 1
ATOM 2611 C CA . LYS A 1 318 ? 20.490 -22.746 -3.134 1.00 94.69 318 LYS A CA 1
ATOM 2612 C C . LYS A 1 318 ? 19.331 -23.317 -3.957 1.00 94.69 318 LYS A C 1
ATOM 2614 O O . LYS A 1 318 ? 19.347 -24.506 -4.279 1.00 94.69 318 LYS A O 1
ATOM 2619 N N . LYS A 1 319 ? 18.297 -22.527 -4.276 1.00 94.56 319 LYS A N 1
ATOM 2620 C CA . LYS A 1 319 ? 17.119 -22.999 -5.014 1.00 94.56 319 LYS A CA 1
ATOM 2621 C C . LYS A 1 319 ? 17.318 -22.923 -6.520 1.00 94.56 319 LYS A C 1
ATOM 2623 O O . LYS A 1 319 ? 17.823 -21.950 -7.077 1.00 94.56 319 LYS A O 1
ATOM 2628 N N . ARG A 1 320 ? 16.828 -23.961 -7.201 1.00 90.19 320 ARG A N 1
ATOM 2629 C CA . ARG A 1 320 ? 16.743 -23.984 -8.660 1.00 90.19 320 ARG A CA 1
ATOM 2630 C C . ARG A 1 320 ? 15.805 -22.863 -9.114 1.00 90.19 320 ARG A C 1
ATOM 2632 O O . ARG A 1 320 ? 14.660 -22.813 -8.680 1.00 90.19 320 ARG A O 1
ATOM 2639 N N . GLY A 1 321 ? 16.296 -21.995 -9.994 1.00 90.19 321 GLY A N 1
ATOM 2640 C CA . GLY A 1 321 ? 15.542 -20.848 -10.505 1.00 90.19 321 GLY A CA 1
ATOM 2641 C C . GLY A 1 321 ? 15.940 -19.503 -9.899 1.00 90.19 321 GLY A C 1
ATOM 2642 O O . GLY A 1 321 ? 15.428 -18.485 -10.359 1.00 90.19 321 GLY A O 1
ATOM 2643 N N . TYR A 1 322 ? 16.868 -19.468 -8.932 1.00 92.75 322 TYR A N 1
ATOM 2644 C CA . TYR A 1 322 ? 17.475 -18.206 -8.515 1.00 92.75 322 TYR A CA 1
ATOM 2645 C C . TYR A 1 322 ? 18.222 -17.567 -9.702 1.00 92.75 322 TYR A C 1
ATOM 2647 O O . TYR A 1 322 ? 19.057 -18.248 -10.315 1.00 92.75 322 TYR A O 1
ATOM 2655 N N . PRO A 1 323 ? 17.926 -16.305 -10.070 1.00 91.50 323 PRO A N 1
ATOM 2656 C CA . PRO A 1 323 ? 18.580 -15.665 -11.206 1.00 91.50 323 PRO A CA 1
ATOM 2657 C C . PRO A 1 323 ? 20.093 -15.542 -10.977 1.00 91.50 323 PRO A C 1
ATOM 2659 O O . PRO A 1 323 ? 20.533 -15.093 -9.921 1.00 91.50 323 PRO A O 1
ATOM 2662 N N . GLN A 1 324 ? 20.895 -15.958 -11.959 1.00 91.38 324 GLN A N 1
ATOM 2663 C CA . GLN A 1 324 ? 22.365 -15.936 -11.857 1.00 91.38 324 GLN A CA 1
ATOM 2664 C C . GLN A 1 324 ? 22.935 -14.511 -11.884 1.00 91.38 324 GLN A C 1
ATOM 2666 O O . GLN A 1 324 ? 24.018 -14.256 -11.377 1.00 91.38 324 GLN A O 1
ATOM 2671 N N . ASP A 1 325 ? 22.178 -13.578 -12.452 1.00 88.94 325 ASP A N 1
ATOM 2672 C CA . ASP A 1 325 ? 22.480 -12.156 -12.570 1.00 88.94 325 ASP A CA 1
ATOM 2673 C C . ASP A 1 325 ? 22.025 -11.338 -11.345 1.00 88.94 325 ASP A C 1
ATOM 2675 O O . ASP A 1 325 ? 21.975 -10.110 -11.400 1.00 88.94 325 ASP A O 1
ATOM 2679 N N . VAL A 1 326 ? 21.685 -11.998 -10.232 1.00 90.75 326 VAL A N 1
ATOM 2680 C CA . VAL A 1 326 ? 21.228 -11.373 -8.983 1.00 90.75 326 VAL A CA 1
ATOM 2681 C C . VAL A 1 326 ? 22.198 -11.679 -7.837 1.00 90.75 326 VAL A C 1
ATOM 2683 O O . VAL A 1 326 ? 22.799 -12.754 -7.765 1.00 90.75 326 VAL A O 1
ATOM 2686 N N . TYR A 1 327 ? 22.368 -10.720 -6.922 1.00 90.25 327 TYR A N 1
ATOM 2687 C CA . TYR A 1 327 ? 23.203 -10.881 -5.731 1.00 90.25 327 TYR A CA 1
ATOM 2688 C C . TYR A 1 327 ? 22.733 -12.077 -4.892 1.00 90.25 327 TYR A C 1
ATOM 2690 O O . TYR A 1 327 ? 21.536 -12.171 -4.650 1.00 90.25 327 TYR A O 1
ATOM 2698 N N . PRO A 1 328 ? 23.622 -12.932 -4.354 1.00 85.62 328 PRO A N 1
ATOM 2699 C CA . PRO A 1 328 ? 25.083 -12.845 -4.325 1.00 85.62 328 PRO A CA 1
ATOM 2700 C C . PRO A 1 328 ? 25.806 -13.622 -5.434 1.00 85.62 328 PRO A C 1
ATOM 2702 O O . PRO A 1 328 ? 27.028 -13.694 -5.388 1.00 85.62 328 PRO A O 1
ATOM 2705 N N . LEU A 1 329 ? 25.092 -14.227 -6.388 1.00 83.50 329 LEU A N 1
ATOM 2706 C CA . LEU A 1 329 ? 25.713 -15.067 -7.422 1.00 83.50 329 LEU A CA 1
ATOM 2707 C C . LEU A 1 329 ? 26.380 -14.250 -8.535 1.00 83.50 329 LEU A C 1
ATOM 2709 O O . LEU A 1 329 ? 27.353 -14.713 -9.122 1.00 83.50 329 LEU A O 1
ATOM 2713 N N . ALA A 1 330 ? 25.878 -13.046 -8.811 1.00 79.69 330 ALA A N 1
ATOM 2714 C CA . ALA A 1 330 ? 26.457 -12.175 -9.825 1.00 79.69 330 ALA A CA 1
ATOM 2715 C C . ALA A 1 330 ? 27.779 -11.540 -9.365 1.00 79.69 330 ALA A C 1
ATOM 2717 O O . ALA A 1 330 ? 27.863 -10.972 -8.270 1.00 79.69 330 ALA A O 1
ATOM 2718 N N . ASP A 1 331 ? 28.777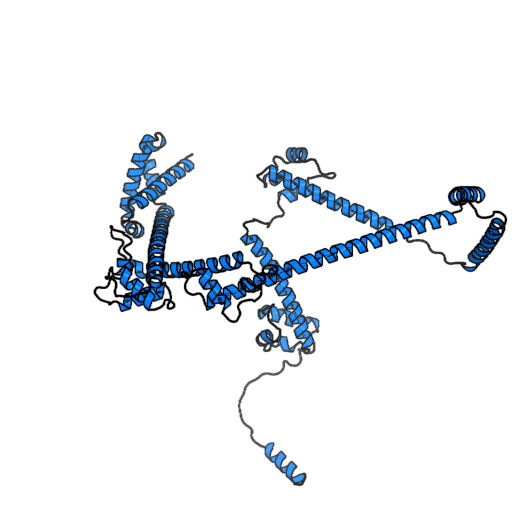 -11.543 -10.253 1.00 73.69 331 ASP A N 1
ATOM 2719 C CA . ASP A 1 331 ? 30.012 -10.781 -10.075 1.00 73.69 331 ASP A CA 1
ATOM 2720 C C . ASP A 1 331 ? 29.699 -9.281 -9.930 1.00 73.69 331 ASP A C 1
ATOM 2722 O O . ASP A 1 331 ? 28.846 -8.724 -10.629 1.00 73.69 331 ASP A O 1
ATOM 2726 N N . SER A 1 332 ? 30.392 -8.605 -9.006 1.00 68.06 332 SER A N 1
ATOM 2727 C CA . SER A 1 332 ? 29.976 -7.324 -8.404 1.00 68.06 332 SER A CA 1
ATOM 2728 C C . SER A 1 332 ? 29.744 -6.141 -9.357 1.00 68.06 332 SER A C 1
ATOM 2730 O O . SER A 1 332 ? 29.275 -5.097 -8.907 1.00 68.06 332 SER A O 1
ATOM 2732 N N . TYR A 1 333 ? 30.092 -6.255 -10.639 1.00 69.88 333 TYR A N 1
ATOM 2733 C CA . TYR A 1 333 ? 30.069 -5.148 -11.598 1.00 69.88 333 TYR A CA 1
ATOM 2734 C C . TYR A 1 333 ? 28.883 -5.166 -12.576 1.00 69.88 333 TYR A C 1
ATOM 2736 O O . TYR A 1 333 ? 28.577 -4.119 -13.144 1.00 69.88 333 TYR A O 1
ATOM 2744 N N . GLU A 1 334 ? 28.172 -6.288 -12.737 1.00 78.06 334 GLU A N 1
ATOM 2745 C CA . GLU A 1 334 ? 27.047 -6.408 -13.690 1.00 78.06 334 GLU A CA 1
ATOM 2746 C C . GLU A 1 334 ? 25.810 -7.088 -13.087 1.00 78.06 334 GLU A C 1
ATOM 2748 O O . GLU A 1 334 ? 25.069 -7.799 -13.760 1.00 78.06 334 GLU A O 1
ATOM 2753 N N . CYS A 1 335 ? 25.557 -6.858 -11.801 1.00 86.12 335 CYS A N 1
ATOM 2754 C CA . CYS A 1 335 ? 24.377 -7.407 -11.151 1.00 86.12 335 CYS A CA 1
ATOM 2755 C C . CYS A 1 335 ? 23.098 -6.656 -11.568 1.00 86.12 335 CYS A C 1
ATOM 2757 O O . CYS A 1 335 ? 23.014 -5.429 -11.452 1.00 86.12 335 CYS A O 1
ATOM 2759 N N . THR A 1 336 ? 22.078 -7.389 -12.017 1.00 91.31 336 THR A N 1
ATOM 2760 C CA . THR A 1 336 ? 20.758 -6.848 -12.366 1.00 91.31 336 THR A CA 1
ATOM 2761 C C . THR A 1 336 ? 20.021 -6.329 -11.124 1.00 91.31 336 THR A C 1
ATOM 2763 O O . THR A 1 336 ? 19.333 -5.304 -11.197 1.00 91.31 336 THR A O 1
ATOM 2766 N N . LEU A 1 337 ? 20.178 -7.008 -9.980 1.00 94.00 337 LEU A N 1
ATOM 2767 C CA . LEU A 1 337 ? 19.661 -6.584 -8.674 1.00 94.00 337 LEU A CA 1
ATOM 2768 C C . LEU A 1 337 ? 20.754 -6.646 -7.615 1.00 94.00 337 LEU A C 1
ATOM 2770 O O . LEU A 1 337 ? 21.178 -7.726 -7.201 1.00 94.00 337 LEU A O 1
ATOM 2774 N N . ASP A 1 338 ? 21.168 -5.476 -7.141 1.00 94.19 338 ASP A N 1
ATOM 2775 C CA . ASP A 1 338 ? 22.180 -5.380 -6.100 1.00 94.19 338 ASP A CA 1
ATOM 2776 C C . ASP A 1 338 ? 21.685 -5.927 -4.742 1.00 94.19 338 ASP A C 1
ATOM 2778 O O . ASP A 1 338 ? 20.507 -6.241 -4.537 1.00 94.19 338 ASP A O 1
ATOM 2782 N N . LYS A 1 339 ? 22.605 -6.031 -3.776 1.00 94.00 339 LYS A N 1
ATOM 2783 C CA . LYS A 1 339 ? 22.290 -6.495 -2.418 1.00 94.00 339 LYS A CA 1
ATOM 2784 C C . LYS A 1 339 ? 21.166 -5.680 -1.766 1.00 94.00 339 LYS A C 1
ATOM 2786 O O . LYS A 1 339 ? 20.331 -6.247 -1.068 1.00 94.00 339 LYS A O 1
ATOM 2791 N N . SER A 1 340 ? 21.146 -4.363 -1.975 1.00 94.94 340 SER A N 1
ATOM 2792 C CA . SER A 1 340 ? 20.152 -3.463 -1.379 1.00 94.94 340 SER A CA 1
ATOM 2793 C C . SER A 1 340 ? 18.758 -3.730 -1.945 1.00 94.94 340 SER A C 1
ATOM 2795 O O . SER A 1 340 ? 17.776 -3.801 -1.207 1.00 94.94 340 SER A O 1
ATOM 2797 N N . ASP A 1 341 ? 18.672 -3.950 -3.254 1.00 95.31 341 ASP A N 1
ATOM 2798 C CA . ASP A 1 341 ? 17.448 -4.272 -3.964 1.00 95.31 341 ASP A CA 1
ATOM 2799 C C . ASP A 1 341 ? 16.879 -5.624 -3.523 1.00 95.31 341 ASP A C 1
ATOM 2801 O O . ASP A 1 341 ? 15.680 -5.710 -3.247 1.00 95.31 341 ASP A O 1
ATOM 2805 N N . VAL A 1 342 ? 17.730 -6.649 -3.396 1.00 96.06 342 VAL A N 1
ATOM 2806 C CA . VAL A 1 342 ? 17.338 -7.977 -2.896 1.00 96.06 342 VAL A CA 1
ATOM 2807 C C . VAL A 1 342 ? 16.829 -7.885 -1.456 1.00 96.06 342 VAL A C 1
ATOM 2809 O O . VAL A 1 342 ? 15.719 -8.335 -1.179 1.00 96.06 342 VAL A O 1
ATOM 2812 N N . VAL A 1 343 ? 17.576 -7.236 -0.555 1.00 96.19 343 VAL A N 1
ATOM 2813 C CA . VAL A 1 343 ? 17.161 -7.039 0.847 1.00 96.19 343 VAL A CA 1
ATOM 2814 C C . VAL A 1 343 ? 15.839 -6.274 0.924 1.00 96.19 343 VAL A C 1
ATOM 2816 O O . VAL A 1 343 ? 14.932 -6.671 1.651 1.00 96.19 343 VAL A O 1
ATOM 2819 N N . ARG A 1 344 ? 15.660 -5.225 0.114 1.00 96.81 344 ARG A N 1
ATOM 2820 C CA . ARG A 1 344 ? 14.399 -4.473 0.054 1.00 96.81 344 ARG A CA 1
ATOM 2821 C C . ARG A 1 344 ? 13.225 -5.344 -0.401 1.00 96.81 344 ARG A C 1
ATOM 2823 O O . ARG A 1 344 ? 12.114 -5.153 0.092 1.00 96.81 344 ARG A O 1
ATOM 2830 N N . LEU A 1 345 ? 13.431 -6.259 -1.350 1.00 96.94 345 LEU A N 1
ATOM 2831 C CA . LEU A 1 345 ? 12.387 -7.188 -1.800 1.00 96.94 345 LEU A CA 1
ATOM 2832 C C . LEU A 1 345 ? 12.038 -8.213 -0.721 1.00 96.94 345 LEU A C 1
ATOM 2834 O O . LEU A 1 345 ? 10.853 -8.445 -0.483 1.00 96.94 345 LEU A O 1
ATOM 2838 N N . VAL A 1 346 ? 13.045 -8.760 -0.034 1.00 96.75 346 VAL A N 1
ATOM 2839 C CA . VAL A 1 346 ? 12.857 -9.662 1.112 1.00 96.75 346 VAL A CA 1
ATOM 2840 C C . VAL A 1 346 ? 12.065 -8.960 2.214 1.00 96.75 346 VAL A C 1
ATOM 2842 O O . VAL A 1 346 ? 11.035 -9.475 2.641 1.00 96.75 346 VAL A O 1
ATOM 2845 N N . GLN A 1 347 ? 12.462 -7.747 2.605 1.00 96.06 347 GLN A N 1
ATOM 2846 C CA . GLN A 1 347 ? 11.758 -6.983 3.633 1.00 96.06 347 GLN A CA 1
ATOM 2847 C C . GLN A 1 347 ? 10.318 -6.662 3.221 1.00 96.06 347 GLN A C 1
ATOM 2849 O O . GLN A 1 347 ? 9.391 -6.868 3.999 1.00 96.06 347 GLN A O 1
ATOM 2854 N N . ARG A 1 348 ? 10.097 -6.241 1.968 1.00 96.62 348 ARG A N 1
ATOM 2855 C CA . ARG A 1 348 ? 8.744 -6.003 1.441 1.00 96.62 348 ARG A CA 1
ATOM 2856 C C . ARG A 1 348 ? 7.878 -7.265 1.505 1.00 96.62 348 ARG A C 1
ATOM 2858 O O . ARG A 1 348 ? 6.682 -7.169 1.779 1.00 96.62 348 ARG A O 1
ATOM 2865 N N . HIS A 1 349 ? 8.452 -8.435 1.229 1.00 96.44 349 HIS A N 1
ATOM 2866 C CA . HIS A 1 349 ? 7.747 -9.712 1.340 1.00 96.44 349 HIS A CA 1
ATOM 2867 C C . HIS A 1 349 ? 7.420 -10.059 2.794 1.00 96.44 349 HIS A C 1
ATOM 2869 O O . HIS A 1 349 ? 6.275 -10.399 3.087 1.00 96.44 349 HIS A O 1
ATOM 2875 N N . LYS A 1 350 ? 8.373 -9.883 3.718 1.00 93.75 350 LYS A N 1
ATOM 2876 C CA . LYS A 1 350 ? 8.163 -10.047 5.167 1.00 93.75 350 LYS A CA 1
ATOM 2877 C C . LYS A 1 350 ? 7.032 -9.152 5.672 1.00 93.75 350 LYS A C 1
ATOM 2879 O O . LYS A 1 350 ? 6.109 -9.638 6.321 1.00 93.75 350 LYS A O 1
ATOM 2884 N N . ASP A 1 351 ? 7.041 -7.877 5.289 1.00 92.44 351 ASP A N 1
ATOM 2885 C CA . ASP A 1 351 ? 5.976 -6.928 5.621 1.00 92.44 351 ASP A CA 1
ATOM 2886 C C . ASP A 1 351 ? 4.623 -7.388 5.052 1.00 92.44 351 ASP A C 1
ATOM 2888 O O . ASP A 1 351 ? 3.600 -7.303 5.726 1.00 92.44 351 ASP A O 1
ATOM 2892 N N . ASN A 1 352 ? 4.593 -7.925 3.828 1.00 94.12 352 ASN A N 1
ATOM 2893 C CA . ASN A 1 352 ? 3.373 -8.467 3.224 1.00 94.12 352 ASN A CA 1
ATOM 2894 C C . ASN A 1 352 ? 2.837 -9.687 3.994 1.00 94.12 352 ASN A C 1
ATOM 2896 O O . ASN A 1 352 ? 1.635 -9.772 4.245 1.00 94.12 352 ASN A O 1
ATOM 2900 N N . ILE A 1 353 ? 3.708 -10.610 4.414 1.00 90.19 353 ILE A N 1
ATOM 2901 C CA . ILE A 1 353 ? 3.319 -11.743 5.266 1.00 90.19 353 ILE A CA 1
ATOM 2902 C C . ILE A 1 353 ? 2.718 -11.228 6.577 1.00 90.19 353 ILE A C 1
ATOM 2904 O O . ILE A 1 353 ? 1.619 -11.649 6.943 1.00 90.19 353 ILE A O 1
ATOM 2908 N N . TRP A 1 354 ? 3.386 -10.289 7.252 1.00 87.50 354 TRP A N 1
ATOM 2909 C CA . TRP A 1 354 ? 2.879 -9.706 8.494 1.00 87.50 354 TRP A CA 1
ATOM 2910 C C . TRP A 1 354 ? 1.547 -8.988 8.303 1.00 87.50 354 TRP A C 1
ATOM 2912 O O . TRP A 1 354 ? 0.636 -9.178 9.102 1.00 87.50 354 TRP A O 1
ATOM 2922 N N . ASN A 1 355 ? 1.380 -8.241 7.214 1.00 89.12 355 ASN A N 1
ATOM 2923 C CA . ASN A 1 355 ? 0.117 -7.584 6.892 1.00 89.12 355 ASN A CA 1
ATOM 2924 C C . ASN A 1 355 ? -1.006 -8.599 6.642 1.00 89.12 355 ASN A C 1
ATOM 2926 O O . ASN A 1 355 ? -2.117 -8.420 7.140 1.00 89.12 355 ASN A O 1
ATOM 2930 N N . LYS A 1 356 ? -0.731 -9.696 5.922 1.00 89.88 356 LYS A N 1
ATOM 2931 C CA . LYS A 1 356 ? -1.706 -10.779 5.703 1.00 89.88 356 LYS A CA 1
ATOM 2932 C C . LYS A 1 356 ? -2.096 -11.459 7.014 1.00 89.88 356 LYS A C 1
ATOM 2934 O O . LYS A 1 356 ? -3.281 -11.691 7.243 1.00 89.88 356 LYS A O 1
ATOM 2939 N N . ARG A 1 357 ? -1.125 -11.763 7.880 1.00 88.69 357 ARG A N 1
ATOM 2940 C CA . ARG A 1 357 ? -1.378 -12.342 9.210 1.00 88.69 357 ARG A CA 1
ATOM 2941 C C . ARG A 1 357 ? -2.168 -11.377 10.092 1.00 88.69 357 ARG A C 1
ATOM 2943 O O . ARG A 1 357 ? -3.137 -11.790 10.715 1.00 88.69 357 ARG A O 1
ATOM 2950 N N . GLY A 1 358 ? -1.816 -10.092 10.085 1.00 87.25 358 GLY A N 1
ATOM 2951 C CA . GLY A 1 358 ? -2.536 -9.044 10.808 1.00 87.25 358 GLY A CA 1
ATOM 2952 C C . GLY A 1 358 ? -3.987 -8.935 10.344 1.00 87.25 358 GLY A C 1
ATOM 2953 O O . GLY A 1 358 ? -4.894 -8.928 11.167 1.00 87.25 358 GLY A O 1
ATOM 2954 N N . ALA A 1 359 ? -4.227 -8.968 9.030 1.00 87.94 359 ALA A N 1
ATOM 2955 C CA . ALA A 1 359 ? -5.576 -8.968 8.470 1.00 87.94 359 ALA A CA 1
ATOM 2956 C C . ALA A 1 359 ? -6.394 -10.203 8.891 1.00 87.94 359 ALA A C 1
ATOM 2958 O O . ALA A 1 359 ? -7.570 -10.063 9.224 1.00 87.94 359 ALA A O 1
ATOM 2959 N N . ARG A 1 360 ? -5.780 -11.397 8.920 1.00 87.81 360 ARG A N 1
ATOM 2960 C CA . ARG A 1 360 ? -6.422 -12.624 9.430 1.00 87.81 360 ARG A CA 1
ATOM 2961 C C . ARG A 1 360 ? -6.743 -12.520 10.917 1.00 87.81 360 ARG A C 1
ATOM 2963 O O . ARG A 1 360 ? -7.852 -12.862 11.306 1.00 87.81 360 ARG A O 1
ATOM 2970 N N . LEU A 1 361 ? -5.815 -12.006 11.725 1.00 85.62 361 LEU A N 1
ATOM 2971 C CA . LEU A 1 361 ? -6.037 -11.760 13.150 1.00 85.62 361 LEU A CA 1
ATOM 2972 C C . LEU A 1 361 ? -7.203 -10.788 13.362 1.00 85.62 361 LEU A C 1
ATOM 2974 O O . LEU A 1 361 ? -8.110 -11.082 14.127 1.00 85.62 361 LEU A O 1
ATOM 2978 N N . SER A 1 362 ? -7.231 -9.661 12.650 1.00 84.56 362 SER A N 1
ATOM 2979 C CA . SER A 1 362 ? -8.336 -8.700 12.739 1.00 84.56 362 SER A CA 1
ATOM 2980 C C . SER A 1 362 ? -9.672 -9.276 12.260 1.00 84.56 362 SER A C 1
ATOM 2982 O O . SER A 1 362 ? -10.717 -8.927 12.801 1.00 84.56 362 SER A O 1
ATOM 2984 N N . ALA A 1 363 ? -9.681 -10.139 11.240 1.00 86.88 363 ALA A N 1
ATOM 2985 C CA . ALA A 1 363 ? -10.893 -10.844 10.817 1.00 86.88 363 ALA A CA 1
ATOM 2986 C C . ALA A 1 363 ? -11.386 -11.805 11.909 1.00 86.88 363 ALA A C 1
ATOM 2988 O O . ALA A 1 363 ? -12.536 -11.708 12.329 1.00 86.88 363 ALA A O 1
ATOM 2989 N N . PHE A 1 364 ? -10.485 -12.632 12.445 1.00 86.19 364 PHE A N 1
ATOM 2990 C CA . PHE A 1 364 ? -10.771 -13.548 13.547 1.00 86.19 364 PHE A CA 1
ATOM 2991 C C . PHE A 1 364 ? -11.315 -12.816 14.783 1.00 86.19 364 PHE A C 1
ATOM 2993 O O . PHE A 1 364 ? -12.305 -13.245 15.378 1.00 86.19 364 PHE A O 1
ATOM 3000 N N . LEU A 1 365 ? -10.701 -11.688 15.151 1.00 83.06 365 LEU A N 1
ATOM 3001 C CA . LEU A 1 365 ? -11.131 -10.857 16.275 1.00 83.06 365 LEU A CA 1
ATOM 3002 C C . LEU A 1 365 ? -12.530 -10.274 16.072 1.00 83.06 365 LEU A C 1
ATOM 3004 O O . LEU A 1 365 ? -13.314 -10.249 17.015 1.00 83.06 365 LEU A O 1
ATOM 3008 N N . ARG A 1 366 ? -12.873 -9.852 14.849 1.00 83.19 366 ARG A N 1
ATOM 3009 C CA . ARG A 1 366 ? -14.223 -9.362 14.531 1.00 83.19 366 ARG A CA 1
ATOM 3010 C C . ARG A 1 366 ? -15.270 -10.465 14.619 1.00 83.19 366 ARG A C 1
ATOM 3012 O O . ARG A 1 366 ? -16.308 -10.262 15.245 1.00 83.19 366 ARG A O 1
ATOM 3019 N N . GLU A 1 367 ? -14.981 -11.635 14.057 1.00 85.25 367 GLU A N 1
ATOM 3020 C CA . GLU A 1 367 ? -15.875 -12.803 14.102 1.00 85.25 367 GLU A CA 1
ATOM 3021 C C . GLU A 1 367 ? -16.127 -13.286 15.538 1.00 85.25 367 GLU A C 1
ATOM 3023 O O . GLU A 1 367 ? -17.228 -13.722 15.875 1.00 85.25 367 GLU A O 1
ATOM 3028 N N . ASN A 1 368 ? -15.125 -13.158 16.410 1.00 79.88 368 ASN A N 1
ATOM 3029 C CA . ASN A 1 368 ? -15.199 -13.582 17.808 1.00 79.88 368 ASN A CA 1
ATOM 3030 C C . ASN A 1 368 ? -15.421 -12.421 18.790 1.00 79.88 368 ASN A C 1
ATOM 3032 O O . ASN A 1 368 ? -15.336 -12.630 19.996 1.00 79.88 368 ASN A O 1
ATOM 3036 N N . SER A 1 369 ? -15.766 -11.223 18.305 1.00 77.69 369 SER A N 1
ATOM 3037 C CA . SER A 1 369 ? -15.982 -10.017 19.127 1.00 77.69 369 SER A CA 1
ATOM 3038 C C . SER A 1 369 ? -16.944 -10.233 20.300 1.00 77.69 369 SER A C 1
ATOM 3040 O O . SER A 1 369 ? -16.698 -9.737 21.392 1.00 77.69 369 SER A O 1
ATOM 3042 N N . HIS A 1 370 ? -17.990 -11.041 20.112 1.00 74.50 370 HIS A N 1
ATOM 3043 C CA . HIS A 1 370 ? -18.967 -11.391 21.149 1.00 74.50 370 HIS A CA 1
ATOM 3044 C C . HIS A 1 370 ? -18.385 -12.186 22.330 1.00 74.50 370 HIS A C 1
ATOM 3046 O O . HIS A 1 370 ? -18.949 -12.142 23.419 1.00 74.50 370 HIS A O 1
ATOM 3052 N N . LYS A 1 371 ? -17.286 -12.923 22.120 1.00 70.69 371 LYS A N 1
ATOM 3053 C CA . LYS A 1 371 ? -16.593 -13.687 23.173 1.00 70.69 371 LYS A CA 1
ATOM 3054 C C . LYS A 1 371 ? -15.660 -12.799 23.984 1.00 70.69 371 LYS A C 1
ATOM 3056 O O . LYS A 1 371 ? -15.397 -13.065 25.149 1.00 70.69 371 LYS A O 1
ATOM 3061 N N . PHE A 1 372 ? -15.181 -11.719 23.375 1.00 66.12 372 PHE A N 1
ATOM 3062 C CA . PHE A 1 372 ? -14.341 -10.736 24.036 1.00 66.12 372 PHE A CA 1
ATOM 3063 C C . PHE A 1 372 ? -15.243 -9.716 24.726 1.00 66.12 372 PHE A C 1
ATOM 3065 O O . PHE A 1 372 ? -15.484 -8.621 24.219 1.00 66.12 372 PHE A O 1
ATOM 3072 N N . HIS A 1 373 ? -15.778 -10.077 25.894 1.00 59.06 373 HIS A N 1
ATOM 3073 C CA . HIS A 1 373 ? -16.402 -9.084 26.758 1.00 59.06 373 HIS A CA 1
ATOM 3074 C C . HIS A 1 373 ? -15.344 -8.036 27.113 1.00 59.06 373 HIS A C 1
ATOM 3076 O O . HIS A 1 373 ? -14.411 -8.325 27.860 1.00 59.06 373 HIS A O 1
ATOM 3082 N N . LEU A 1 374 ? -15.481 -6.824 26.566 1.00 57.47 374 LEU A N 1
ATOM 3083 C CA . LEU A 1 374 ? -14.662 -5.666 26.919 1.00 57.47 374 LEU A CA 1
ATOM 3084 C C . LEU A 1 374 ? -14.983 -5.246 28.361 1.00 57.47 374 LEU A C 1
ATOM 3086 O O . LEU A 1 374 ? -15.684 -4.267 28.583 1.00 57.47 374 LEU A O 1
ATOM 3090 N N . LYS A 1 375 ? -14.547 -6.034 29.346 1.00 55.94 375 LYS A N 1
ATOM 3091 C CA . LYS A 1 375 ? -14.604 -5.657 30.759 1.00 55.94 375 LYS A CA 1
ATOM 3092 C C . LYS A 1 375 ? -13.432 -4.743 31.115 1.00 55.94 375 LYS A C 1
ATOM 3094 O O . LYS A 1 375 ? -12.421 -4.709 30.415 1.00 55.94 375 LYS A O 1
ATOM 3099 N N . ASP A 1 376 ? -13.623 -4.009 32.206 1.00 48.50 376 ASP A N 1
ATOM 3100 C CA . ASP A 1 376 ? -12.911 -2.780 32.581 1.00 48.50 376 ASP A CA 1
ATOM 3101 C C . ASP A 1 376 ? -11.387 -2.913 32.758 1.00 48.50 376 ASP A C 1
ATOM 3103 O O . ASP A 1 376 ? -10.663 -1.929 32.615 1.00 48.50 376 ASP A O 1
ATOM 3107 N N . ASP A 1 377 ? -10.871 -4.128 32.947 1.00 53.59 377 ASP A N 1
ATOM 3108 C CA . ASP A 1 377 ? -9.437 -4.391 33.084 1.00 53.59 377 ASP A CA 1
ATOM 3109 C C . ASP A 1 377 ? -8.840 -4.898 31.764 1.00 53.59 377 ASP A C 1
ATOM 3111 O O . ASP A 1 377 ? -8.397 -6.037 31.634 1.00 53.59 377 ASP A O 1
ATOM 3115 N N . TRP A 1 378 ? -8.824 -4.027 30.752 1.00 55.34 378 TRP A N 1
ATOM 3116 C CA . TRP A 1 378 ? -8.258 -4.295 29.421 1.00 55.34 378 TRP A CA 1
ATOM 3117 C C . TRP A 1 378 ? -6.717 -4.299 29.434 1.00 55.34 378 TRP A C 1
ATOM 3119 O O . TRP A 1 378 ? -6.066 -3.578 28.667 1.00 55.34 378 TRP A O 1
ATOM 3129 N N . GLN A 1 379 ? -6.107 -5.096 30.314 1.00 56.16 379 GLN A N 1
ATOM 3130 C CA . GLN A 1 379 ? -4.722 -5.497 30.104 1.00 56.16 379 GLN A CA 1
ATOM 3131 C C . GLN A 1 379 ? -4.695 -6.418 28.880 1.00 56.16 379 GLN A C 1
ATOM 3133 O O . GLN A 1 379 ? -5.577 -7.265 28.754 1.00 56.16 379 GLN A O 1
ATOM 3138 N N . PRO A 1 380 ? -3.741 -6.250 27.946 1.00 49.56 380 PRO A N 1
ATOM 3139 C CA . PRO A 1 380 ? -3.590 -7.108 26.777 1.00 49.56 380 PRO A CA 1
ATOM 3140 C C . PRO A 1 380 ? -3.070 -8.471 27.229 1.00 49.56 380 PRO A C 1
ATOM 3142 O O . PRO A 1 380 ? -1.960 -8.879 26.902 1.00 49.56 380 PRO A O 1
ATOM 3145 N N . ASN A 1 381 ? -3.853 -9.181 28.031 1.00 56.75 381 ASN A N 1
ATOM 3146 C CA . ASN A 1 381 ? -3.528 -10.534 28.357 1.00 56.75 381 ASN A CA 1
ATOM 3147 C C . ASN A 1 381 ? -4.014 -11.354 27.176 1.00 56.75 381 ASN A C 1
ATOM 3149 O O . ASN A 1 381 ? -5.190 -11.689 27.065 1.00 56.75 381 ASN A O 1
ATOM 3153 N N . VAL A 1 382 ? -3.088 -11.647 26.259 1.00 54.50 382 VAL A N 1
ATOM 3154 C CA . VAL A 1 382 ? -3.348 -12.545 25.129 1.00 54.50 382 VAL A CA 1
ATOM 3155 C C . VAL A 1 382 ? -4.020 -13.826 25.652 1.00 54.50 382 VAL A C 1
ATOM 3157 O O . VAL A 1 382 ? -4.805 -14.385 24.902 1.00 54.50 382 VAL A O 1
ATOM 3160 N N . SER A 1 383 ? -3.795 -14.206 26.933 1.00 55.88 383 SER A N 1
ATOM 3161 C CA . SER A 1 383 ? -4.540 -15.191 27.757 1.00 55.88 383 SER A CA 1
ATOM 3162 C C . SER A 1 383 ? -6.033 -15.310 27.433 1.00 55.88 383 SER A C 1
ATOM 3164 O O . SER A 1 383 ? -6.532 -16.427 27.267 1.00 55.88 383 SER A O 1
ATOM 3166 N N . ASP A 1 384 ? -6.708 -14.176 27.251 1.00 57.03 384 ASP A N 1
ATOM 3167 C CA . ASP A 1 384 ? -8.155 -14.104 27.045 1.00 57.03 384 ASP A CA 1
ATOM 3168 C C . ASP A 1 384 ? -8.560 -14.301 25.567 1.00 57.03 384 ASP A C 1
ATOM 3170 O O . ASP A 1 384 ? -9.708 -14.627 25.274 1.00 57.03 384 ASP A O 1
ATOM 3174 N N . LEU A 1 385 ? -7.623 -14.168 24.611 1.00 55.34 385 LEU A N 1
ATOM 3175 C CA . LEU A 1 385 ? -7.870 -14.441 23.185 1.00 55.34 385 LEU A CA 1
ATOM 3176 C C . LEU A 1 385 ? -8.048 -15.933 22.884 1.00 55.34 385 LEU A C 1
ATOM 3178 O O . LEU A 1 385 ? -8.754 -16.292 21.941 1.00 55.34 385 LEU A O 1
ATOM 3182 N N . ILE A 1 386 ? -7.327 -16.790 23.611 1.00 53.44 386 ILE A N 1
ATOM 3183 C CA . ILE A 1 386 ? -7.174 -18.212 23.262 1.00 53.44 386 ILE A CA 1
ATOM 3184 C C . ILE A 1 386 ? -8.033 -19.101 24.174 1.00 53.44 386 ILE A C 1
ATOM 3186 O O . ILE A 1 386 ? -8.338 -20.235 23.802 1.00 53.44 386 ILE A O 1
ATOM 3190 N N . PHE A 1 387 ? -8.480 -18.596 25.330 1.00 48.19 387 PHE A N 1
ATOM 3191 C CA . PHE A 1 387 ? -9.189 -19.390 26.332 1.00 48.19 387 PHE A CA 1
ATOM 3192 C C . PHE A 1 387 ? -10.341 -18.636 27.001 1.00 48.19 387 PHE A C 1
ATOM 3194 O O . PHE A 1 387 ? -10.220 -18.182 28.130 1.00 48.19 387 PHE A O 1
ATOM 3201 N N . ASP A 1 388 ? -11.514 -18.664 26.369 1.00 41.81 388 ASP A N 1
ATOM 3202 C CA . ASP A 1 388 ? -12.760 -18.799 27.129 1.00 41.81 388 ASP A CA 1
ATOM 3203 C C . ASP A 1 388 ? -13.223 -20.251 26.976 1.00 41.81 388 ASP A C 1
ATOM 3205 O O . ASP A 1 388 ? -13.996 -20.622 26.092 1.00 41.81 388 ASP A O 1
ATOM 3209 N N . SER A 1 389 ? -12.543 -21.142 27.696 1.00 41.00 389 SER A N 1
ATOM 3210 C CA . SER A 1 389 ? -12.649 -22.577 27.465 1.00 41.00 389 SER A CA 1
ATOM 3211 C C . SER A 1 389 ? -12.283 -23.355 28.723 1.00 41.00 389 SER A C 1
ATOM 3213 O O . SER A 1 389 ? -11.228 -23.972 28.856 1.00 41.00 389 SER A O 1
ATOM 3215 N N . THR A 1 390 ? -13.233 -23.399 29.646 1.00 46.91 390 THR A N 1
ATOM 3216 C CA . THR A 1 390 ? -13.336 -24.517 30.588 1.00 46.91 390 THR A CA 1
ATOM 3217 C C . THR A 1 390 ? -13.777 -25.817 29.887 1.00 46.91 390 THR A C 1
ATOM 3219 O O . THR A 1 390 ? -13.895 -26.841 30.553 1.00 46.91 390 THR A O 1
ATOM 3222 N N . GLN A 1 391 ? -14.005 -25.824 28.558 1.00 45.94 391 GLN A N 1
ATOM 3223 C CA . GLN A 1 391 ? -14.654 -26.942 27.848 1.00 45.94 391 GLN A CA 1
ATOM 3224 C C . GLN A 1 391 ? -13.958 -27.483 26.580 1.00 45.94 391 GLN A C 1
ATOM 3226 O O . GLN A 1 391 ? -14.344 -28.542 26.093 1.00 45.94 391 GLN A O 1
ATOM 3231 N N . GLN A 1 392 ? -12.932 -26.835 26.032 1.00 49.22 392 GLN A N 1
ATOM 3232 C CA . GLN A 1 392 ? -12.267 -27.240 24.782 1.00 49.22 392 GLN A CA 1
ATOM 3233 C C . GLN A 1 392 ? -10.745 -27.183 24.960 1.00 49.22 392 GLN A C 1
ATOM 3235 O O . GLN A 1 392 ? -10.136 -26.117 24.945 1.00 49.22 392 GLN A O 1
ATOM 3240 N N . GLY A 1 393 ? -10.133 -28.343 25.204 1.00 50.91 393 GLY A N 1
ATOM 3241 C CA . GLY A 1 393 ? -8.728 -28.491 25.596 1.00 50.91 393 GLY A CA 1
ATOM 3242 C C . GLY A 1 393 ? -7.666 -27.896 24.640 1.00 50.91 393 GLY A C 1
ATOM 3243 O O . GLY A 1 393 ? -7.992 -27.319 23.603 1.00 50.91 393 GLY A O 1
ATOM 3244 N N . PRO A 1 394 ? -6.361 -28.096 24.935 1.00 55.00 394 PRO A N 1
ATOM 3245 C CA . PRO A 1 394 ? -5.203 -27.491 24.243 1.00 55.00 394 PRO A CA 1
ATOM 3246 C C . PRO A 1 394 ? -5.197 -27.584 22.705 1.00 55.00 394 PRO A C 1
ATOM 3248 O O . PRO A 1 394 ? -4.546 -26.780 22.039 1.00 55.00 394 PRO A O 1
ATOM 3251 N N . SER A 1 395 ? -5.921 -28.545 22.124 1.00 59.34 395 SER A N 1
ATOM 3252 C CA . SER A 1 395 ? -6.032 -28.716 20.669 1.00 59.34 395 SER A CA 1
ATOM 3253 C C . SER A 1 395 ? -6.736 -27.537 19.977 1.00 59.34 395 SER A C 1
ATOM 3255 O O . SER A 1 395 ? -6.367 -27.162 18.865 1.00 59.34 395 SER A O 1
ATOM 3257 N N . TYR A 1 396 ? -7.703 -26.903 20.651 1.00 63.59 396 TYR A N 1
ATOM 3258 C CA . TYR A 1 396 ? -8.476 -25.802 20.076 1.00 63.59 396 TYR A CA 1
ATOM 3259 C C . TYR A 1 396 ? -7.625 -24.531 19.939 1.00 63.59 396 TYR A C 1
ATOM 3261 O O . TYR A 1 396 ? -7.581 -23.928 18.867 1.00 63.59 396 TYR A O 1
ATOM 3269 N N . GLY A 1 397 ? -6.829 -24.203 20.964 1.00 67.38 397 GLY A N 1
ATOM 3270 C CA . GLY A 1 397 ? -5.889 -23.079 20.911 1.00 67.38 397 GLY A CA 1
ATOM 3271 C C . GLY A 1 397 ? -4.865 -23.218 19.780 1.00 67.38 397 GLY A C 1
ATOM 3272 O O . GLY A 1 397 ? -4.630 -22.266 19.037 1.00 67.38 397 GLY A O 1
ATOM 3273 N N . LYS A 1 398 ? -4.330 -24.429 19.565 1.00 70.38 398 LYS A N 1
ATOM 3274 C CA . LYS A 1 398 ? -3.432 -24.713 18.432 1.00 70.38 398 LYS A CA 1
ATOM 3275 C C . LYS A 1 398 ? -4.106 -24.476 17.076 1.00 70.38 398 LYS A C 1
ATOM 3277 O O . LYS A 1 398 ? -3.497 -23.857 16.206 1.00 70.38 398 LYS A O 1
ATOM 3282 N N . SER A 1 399 ? -5.361 -24.902 16.899 1.00 77.06 399 SER A N 1
ATOM 3283 C CA . SER A 1 399 ? -6.094 -24.668 15.643 1.00 77.06 399 SER A CA 1
ATOM 3284 C C . SER A 1 399 ? -6.339 -23.182 15.355 1.00 77.06 399 SER A C 1
ATOM 3286 O O . SER A 1 399 ? -6.205 -22.759 14.208 1.00 77.06 399 SER A O 1
ATOM 3288 N N . ILE A 1 400 ? -6.612 -22.371 16.384 1.00 76.44 400 ILE A N 1
ATOM 3289 C CA . ILE A 1 400 ? -6.803 -20.922 16.237 1.00 76.44 400 ILE A CA 1
ATOM 3290 C C . ILE A 1 400 ? -5.493 -20.254 15.823 1.00 76.44 400 ILE A C 1
ATOM 3292 O O . ILE A 1 400 ? -5.458 -19.517 14.836 1.00 76.44 400 ILE A O 1
ATOM 3296 N N . ILE A 1 401 ? -4.405 -20.548 16.540 1.00 77.69 401 ILE A N 1
ATOM 3297 C CA . ILE A 1 401 ? -3.077 -20.005 16.233 1.00 77.69 401 ILE A CA 1
ATOM 3298 C C . ILE A 1 401 ? -2.672 -20.394 14.802 1.00 77.69 401 ILE A C 1
ATOM 3300 O O . ILE A 1 401 ? -2.224 -19.535 14.041 1.00 77.69 401 ILE A O 1
ATOM 3304 N N . SER A 1 402 ? -2.909 -21.648 14.398 1.00 80.12 402 SER A N 1
ATOM 3305 C CA . SER A 1 402 ? -2.661 -22.123 13.030 1.00 80.12 402 SER A CA 1
ATOM 3306 C C . SER A 1 402 ? -3.540 -21.418 11.993 1.00 80.12 402 SER A C 1
ATOM 3308 O O . SER A 1 402 ? -3.066 -21.074 10.915 1.00 80.12 402 SER A O 1
ATOM 3310 N N . SER A 1 403 ? -4.807 -21.134 12.302 1.00 82.38 403 SER A N 1
ATOM 3311 C CA . SER A 1 403 ? -5.697 -20.398 11.395 1.00 82.38 403 SER A CA 1
ATOM 3312 C C . SER A 1 403 ? -5.231 -18.952 11.182 1.00 82.38 403 SER A C 1
ATOM 3314 O O . SER A 1 403 ? -5.287 -18.430 10.066 1.00 82.38 403 SER A O 1
ATOM 3316 N N . ILE A 1 404 ? -4.735 -18.297 12.236 1.00 79.69 404 ILE A N 1
ATOM 3317 C CA . ILE A 1 404 ? -4.283 -16.901 12.177 1.00 79.69 404 ILE A CA 1
ATOM 3318 C C . ILE A 1 404 ? -2.922 -16.794 11.477 1.00 79.69 404 ILE A C 1
ATOM 3320 O O . ILE A 1 404 ? -2.752 -16.012 10.535 1.00 79.69 404 ILE A O 1
ATOM 3324 N N . LEU A 1 405 ? -1.950 -17.598 11.908 1.00 77.94 405 LEU A N 1
ATOM 3325 C CA . LEU A 1 405 ? -0.573 -17.544 11.409 1.00 77.94 405 LEU A CA 1
ATOM 3326 C C . LEU A 1 405 ? -0.378 -18.311 10.096 1.00 77.94 405 LEU A C 1
ATOM 3328 O O . LEU A 1 405 ? 0.573 -18.038 9.360 1.00 77.94 405 LEU A O 1
ATOM 3332 N N . GLY A 1 406 ? -1.323 -19.189 9.758 1.00 75.50 406 GLY A N 1
ATOM 3333 C CA . GLY A 1 406 ? -1.245 -20.147 8.664 1.00 75.50 406 GLY A CA 1
ATOM 3334 C C . GLY A 1 406 ? -0.676 -21.494 9.120 1.00 75.50 406 GLY A C 1
ATOM 3335 O O . GLY A 1 406 ? 0.142 -21.562 10.036 1.00 75.50 406 GLY A O 1
ATOM 3336 N N . ASN A 1 407 ? -1.049 -22.561 8.407 1.00 76.06 407 ASN A N 1
ATOM 3337 C CA . ASN A 1 407 ? -0.603 -23.947 8.645 1.00 76.06 407 ASN A CA 1
ATOM 3338 C C . ASN A 1 407 ? 0.901 -24.179 8.392 1.00 76.06 407 ASN A C 1
ATOM 3340 O O . ASN A 1 407 ? 1.352 -25.315 8.301 1.00 76.06 407 ASN A O 1
ATOM 3344 N N . THR A 1 408 ? 1.672 -23.114 8.192 1.00 69.25 408 THR A N 1
ATOM 3345 C CA . THR A 1 408 ? 3.073 -23.178 7.780 1.00 69.25 408 THR A CA 1
ATOM 3346 C C . THR A 1 408 ? 4.033 -23.194 8.960 1.00 69.25 408 THR A C 1
ATOM 3348 O O . THR A 1 408 ? 5.204 -23.478 8.751 1.00 69.25 408 THR A O 1
ATOM 3351 N N . LEU A 1 409 ? 3.589 -22.872 10.180 1.00 76.69 409 LEU A N 1
ATOM 3352 C CA . LEU A 1 409 ? 4.471 -22.854 11.347 1.00 76.69 409 LEU A CA 1
ATOM 3353 C C . LEU A 1 409 ? 4.906 -24.265 11.766 1.00 76.69 409 LEU A C 1
ATOM 3355 O O . LEU A 1 409 ? 4.052 -25.143 11.882 1.00 76.69 409 LEU A O 1
ATOM 3359 N N . PRO A 1 410 ? 6.207 -24.486 12.046 1.00 80.62 410 PRO A N 1
ATOM 3360 C CA . PRO A 1 410 ? 6.673 -25.757 12.581 1.00 80.62 410 PRO A CA 1
ATOM 3361 C C . PRO A 1 410 ? 5.960 -26.106 13.894 1.00 80.62 410 PRO A C 1
ATOM 3363 O O . PRO A 1 410 ? 5.846 -25.266 14.788 1.00 80.62 410 PRO A O 1
ATOM 3366 N N . GLU A 1 411 ? 5.541 -27.363 14.050 1.00 81.75 411 GLU A N 1
ATOM 3367 C CA . GLU A 1 411 ? 4.872 -27.852 15.268 1.00 81.75 411 GLU A CA 1
ATOM 3368 C C . GLU A 1 411 ? 5.657 -27.580 16.573 1.00 81.75 411 GLU A C 1
ATOM 3370 O O . GLU A 1 411 ? 5.024 -27.238 17.579 1.00 81.75 411 GLU A O 1
ATOM 3375 N N . PRO A 1 412 ? 7.009 -27.646 16.599 1.00 82.00 412 PRO A N 1
ATOM 3376 C CA . PRO A 1 412 ? 7.784 -27.262 17.780 1.00 82.00 412 PRO A CA 1
ATOM 3377 C C . PRO A 1 412 ? 7.585 -25.796 18.174 1.00 82.00 412 PRO A C 1
ATOM 3379 O O . PRO A 1 412 ? 7.435 -25.492 19.354 1.00 82.00 412 PRO A O 1
ATOM 3382 N N . VAL A 1 413 ? 7.505 -24.894 17.192 1.00 79.94 413 VAL A N 1
ATOM 3383 C CA . VAL A 1 413 ? 7.259 -23.468 17.429 1.00 79.94 413 VAL A CA 1
ATOM 3384 C C . VAL A 1 413 ? 5.842 -23.245 17.942 1.00 79.94 413 VAL A C 1
ATOM 3386 O O . VAL A 1 413 ? 5.659 -22.521 18.914 1.00 79.94 413 VAL A O 1
ATOM 3389 N N . LEU A 1 414 ? 4.833 -23.873 17.328 1.00 78.75 414 LEU A N 1
ATOM 3390 C CA . LEU A 1 414 ? 3.441 -23.768 17.786 1.00 78.75 414 LEU A CA 1
ATOM 3391 C C . LEU A 1 414 ? 3.277 -24.282 19.219 1.00 78.75 414 LEU A C 1
ATOM 3393 O O . LEU A 1 414 ? 2.581 -23.672 20.031 1.00 78.75 414 LEU A O 1
ATOM 3397 N N . THR A 1 415 ? 3.943 -25.389 19.539 1.00 79.25 415 THR A N 1
ATOM 3398 C CA . THR A 1 415 ? 3.957 -25.949 20.892 1.00 79.25 415 THR A CA 1
ATOM 3399 C C . THR A 1 415 ? 4.653 -25.002 21.863 1.00 79.25 415 THR A C 1
ATOM 3401 O O . THR A 1 415 ? 4.107 -24.727 22.930 1.00 79.25 415 THR A O 1
ATOM 3404 N N . ARG A 1 416 ? 5.790 -24.416 21.475 1.00 79.50 416 ARG A N 1
ATOM 3405 C CA . ARG A 1 416 ? 6.513 -23.475 22.329 1.00 79.50 416 ARG A CA 1
ATOM 3406 C C . ARG A 1 416 ? 5.766 -22.162 22.549 1.00 79.50 416 ARG A C 1
ATOM 3408 O O . ARG A 1 416 ? 5.717 -21.675 23.673 1.00 79.50 416 ARG A O 1
ATOM 3415 N N . LEU A 1 417 ? 5.124 -21.628 21.512 1.00 78.81 417 LEU A N 1
ATOM 3416 C CA . LEU A 1 417 ? 4.213 -20.486 21.609 1.00 78.81 417 LEU A CA 1
ATOM 3417 C C . LEU A 1 417 ? 3.115 -20.747 22.637 1.00 78.81 417 LEU A C 1
ATOM 3419 O O . LEU A 1 417 ? 2.858 -19.909 23.495 1.00 78.81 417 LEU A O 1
ATOM 3423 N N . TYR A 1 418 ? 2.512 -21.935 22.581 1.00 76.44 418 TYR A N 1
ATOM 3424 C CA . TYR A 1 418 ? 1.489 -22.354 23.530 1.00 76.44 418 TYR A CA 1
ATOM 3425 C C . TYR A 1 418 ? 2.029 -22.480 24.969 1.00 76.44 418 TYR A C 1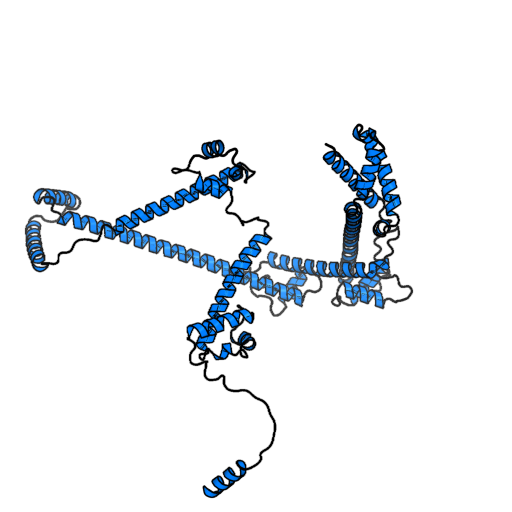
ATOM 3427 O O . TYR A 1 418 ? 1.326 -22.152 25.925 1.00 76.44 418 TYR A O 1
ATOM 3435 N N . GLU A 1 419 ? 3.264 -22.945 25.158 1.00 77.88 419 GLU A N 1
ATOM 3436 C CA . GLU A 1 419 ? 3.900 -23.057 26.479 1.00 77.88 419 GLU A CA 1
ATOM 3437 C C . GLU A 1 419 ? 4.268 -21.708 27.095 1.00 77.88 419 GLU A C 1
ATOM 3439 O O . GLU A 1 419 ? 3.888 -21.457 28.242 1.00 77.88 419 GLU A O 1
ATOM 3444 N N . LEU A 1 420 ? 4.980 -20.859 26.337 1.00 75.50 420 LEU A N 1
ATOM 3445 C CA . LEU A 1 420 ? 5.386 -19.514 26.762 1.00 75.50 420 LEU A CA 1
ATOM 3446 C C . LEU A 1 420 ? 4.170 -18.700 27.184 1.00 75.50 420 LEU A C 1
ATOM 3448 O O . LEU A 1 420 ? 4.187 -18.014 28.199 1.00 75.50 420 LEU A O 1
ATOM 3452 N N . TYR A 1 421 ? 3.090 -18.848 26.431 1.00 71.12 421 TYR A N 1
ATOM 3453 C CA . TYR A 1 421 ? 1.826 -18.205 26.712 1.00 71.12 421 TYR A CA 1
ATOM 3454 C C . TYR A 1 421 ? 1.171 -18.673 28.020 1.00 71.12 421 TYR A C 1
ATOM 3456 O O . TYR A 1 421 ? 0.693 -17.860 28.803 1.00 71.12 421 TYR A O 1
ATOM 3464 N N . ASN A 1 422 ? 1.153 -19.982 28.293 1.00 73.62 422 ASN A N 1
ATOM 3465 C CA . ASN A 1 422 ? 0.497 -20.528 29.487 1.00 73.62 422 ASN A CA 1
ATOM 3466 C C . ASN A 1 422 ? 1.331 -20.373 30.770 1.00 73.62 422 ASN A C 1
ATOM 3468 O O . ASN A 1 422 ? 1.001 -20.997 31.781 1.00 73.62 422 ASN A O 1
ATOM 3472 N N . ASN A 1 423 ? 2.433 -19.612 30.731 1.00 73.56 423 ASN A N 1
ATOM 3473 C CA . ASN A 1 423 ? 3.414 -19.513 31.814 1.00 73.56 423 ASN A CA 1
ATOM 3474 C C . ASN A 1 423 ? 3.843 -20.892 32.348 1.00 73.56 423 ASN A C 1
ATOM 3476 O O . ASN A 1 423 ? 4.154 -21.047 33.533 1.00 73.56 423 ASN A O 1
ATOM 3480 N N . LYS A 1 424 ? 3.827 -21.928 31.493 1.00 71.06 424 LYS A N 1
ATOM 3481 C CA . LYS A 1 424 ? 4.237 -23.266 31.914 1.00 71.06 424 LYS A CA 1
ATOM 3482 C C . LYS A 1 424 ? 5.763 -23.290 32.011 1.00 71.06 424 LYS A C 1
ATOM 3484 O O . LYS A 1 424 ? 6.431 -22.847 31.075 1.00 71.06 424 LYS A O 1
ATOM 3489 N N . PRO A 1 425 ? 6.331 -23.791 33.123 1.00 58.69 425 PRO A N 1
ATOM 3490 C CA . PRO A 1 425 ? 7.776 -23.904 33.264 1.00 58.69 425 PRO A CA 1
ATOM 3491 C C . PRO A 1 425 ? 8.355 -24.745 32.122 1.00 58.69 425 PRO A C 1
ATOM 3493 O O . PRO A 1 425 ? 7.709 -25.680 31.650 1.00 58.69 425 PRO A O 1
ATOM 3496 N N . GLN A 1 426 ? 9.560 -24.370 31.681 1.00 58.00 426 GLN A N 1
ATOM 3497 C CA . GLN A 1 426 ? 10.234 -24.890 30.490 1.00 58.00 426 GLN A CA 1
ATOM 3498 C C . GLN A 1 426 ? 10.153 -26.420 30.392 1.00 58.00 426 GLN A C 1
ATOM 3500 O O . GLN A 1 426 ? 10.863 -27.134 31.101 1.00 58.00 426 GLN A O 1
ATOM 3505 N N . ALA A 1 427 ? 9.336 -26.932 29.473 1.00 54.22 427 ALA A N 1
ATOM 3506 C CA . ALA A 1 427 ? 9.390 -28.331 29.085 1.00 54.22 427 ALA A CA 1
ATOM 3507 C C . ALA A 1 427 ? 10.566 -28.529 28.116 1.00 54.22 427 ALA A C 1
ATOM 3509 O O . ALA A 1 427 ? 10.365 -28.649 26.922 1.00 54.22 427 ALA A O 1
ATOM 3510 N N . SER A 1 428 ? 11.799 -28.479 28.634 1.00 56.47 428 SER A N 1
ATOM 3511 C CA . SER A 1 428 ? 13.057 -28.968 28.030 1.00 56.47 428 SER A CA 1
ATOM 3512 C C . SER A 1 428 ? 13.260 -28.871 26.500 1.00 56.47 428 SER A C 1
ATOM 3514 O O . SER A 1 428 ? 13.969 -29.709 25.941 1.00 56.47 428 SER A O 1
ATOM 3516 N N . THR A 1 429 ? 12.690 -27.895 25.790 1.00 56.72 429 THR A N 1
ATOM 3517 C CA . THR A 1 429 ? 13.059 -27.620 24.398 1.00 56.72 429 THR A CA 1
ATOM 3518 C C . THR A 1 429 ? 14.366 -26.841 24.411 1.00 56.72 429 THR A C 1
ATOM 3520 O O . THR A 1 429 ? 14.421 -25.696 24.846 1.00 56.72 429 THR A O 1
ATOM 3523 N N . THR A 1 430 ? 15.436 -27.510 23.994 1.00 63.59 430 THR A N 1
ATOM 3524 C CA . THR A 1 430 ? 16.839 -27.076 24.069 1.00 63.59 430 THR A CA 1
ATOM 3525 C C . THR A 1 430 ? 17.263 -26.079 22.989 1.00 63.59 430 THR A C 1
ATOM 3527 O O . THR A 1 430 ? 18.440 -25.728 22.945 1.00 63.59 430 THR A O 1
ATOM 3530 N N . ASP A 1 431 ? 16.354 -25.630 22.122 1.00 82.12 431 ASP A N 1
ATOM 3531 C CA . ASP A 1 431 ? 16.708 -24.779 20.986 1.00 82.12 431 ASP A CA 1
ATOM 3532 C C . ASP A 1 431 ? 16.419 -23.288 21.275 1.00 82.12 431 ASP A C 1
ATOM 3534 O O . ASP A 1 431 ? 15.251 -22.877 21.272 1.00 82.12 431 ASP A O 1
ATOM 3538 N N . PRO A 1 432 ? 17.454 -22.461 21.529 1.00 84.88 432 PRO A N 1
ATOM 3539 C CA . PRO A 1 432 ? 17.286 -21.033 21.790 1.00 84.88 432 PRO A CA 1
ATOM 3540 C C . PRO A 1 432 ? 16.688 -20.273 20.596 1.00 84.88 432 PRO A C 1
ATOM 3542 O O . PRO A 1 432 ? 16.065 -19.227 20.801 1.00 84.88 432 PRO A O 1
ATOM 3545 N N . ASP A 1 433 ? 16.827 -20.788 19.370 1.00 81.38 433 ASP A N 1
ATOM 3546 C CA . ASP A 1 433 ? 16.273 -20.147 18.179 1.00 81.38 433 ASP A CA 1
ATOM 3547 C C . ASP A 1 433 ? 14.744 -20.276 18.149 1.00 81.38 433 ASP A C 1
ATOM 3549 O O . ASP A 1 433 ? 14.052 -19.321 17.790 1.00 81.38 433 ASP A O 1
ATOM 3553 N N . ILE A 1 434 ? 14.195 -21.401 18.625 1.00 83.12 434 ILE A N 1
ATOM 3554 C CA . ILE A 1 434 ? 12.742 -21.603 18.764 1.00 83.12 434 ILE A CA 1
ATOM 3555 C C . ILE A 1 434 ? 12.162 -20.647 19.815 1.00 83.12 434 ILE A C 1
ATOM 3557 O O . ILE A 1 434 ? 11.105 -20.055 19.589 1.00 83.12 434 ILE A O 1
ATOM 3561 N N . ASP A 1 435 ? 12.853 -20.457 20.941 1.00 82.31 435 ASP A N 1
ATOM 3562 C CA . ASP A 1 435 ? 12.417 -19.554 22.016 1.00 82.31 435 ASP A CA 1
ATOM 3563 C C . ASP A 1 435 ? 12.406 -18.093 21.565 1.00 82.31 435 ASP A C 1
ATOM 3565 O O . ASP A 1 435 ? 11.439 -17.361 21.813 1.00 82.31 435 ASP A O 1
ATOM 3569 N N . LYS A 1 436 ? 13.458 -17.675 20.855 1.00 84.56 436 LYS A N 1
ATOM 3570 C CA . LYS A 1 436 ? 13.535 -16.344 20.254 1.00 84.56 436 LYS A CA 1
ATOM 3571 C C . LYS A 1 436 ? 12.406 -16.140 19.241 1.00 84.56 436 LYS A C 1
ATOM 3573 O O . LYS A 1 436 ? 11.685 -15.147 19.325 1.00 84.56 436 LYS A O 1
ATOM 3578 N N . PHE A 1 437 ? 12.206 -17.102 18.341 1.00 81.19 437 PHE A N 1
ATOM 3579 C CA . PHE A 1 437 ? 11.170 -17.059 17.309 1.00 81.19 437 PHE A CA 1
ATOM 3580 C C . PHE A 1 437 ? 9.758 -16.974 17.904 1.00 81.19 437 PHE A C 1
ATOM 3582 O O . PHE A 1 437 ? 8.940 -16.152 17.488 1.00 81.19 437 PHE A O 1
ATOM 3589 N N . ALA A 1 438 ? 9.467 -17.787 18.922 1.00 81.38 438 ALA A N 1
ATOM 3590 C CA . ALA A 1 438 ? 8.182 -17.763 19.608 1.00 81.38 438 ALA A CA 1
ATOM 3591 C C . ALA A 1 438 ? 7.949 -16.424 20.338 1.00 81.38 438 ALA A C 1
ATOM 3593 O O . ALA A 1 438 ? 6.850 -15.870 20.285 1.00 81.38 438 ALA A O 1
ATOM 3594 N N . SER A 1 439 ? 8.988 -15.859 20.955 1.00 82.56 439 SER A N 1
ATOM 3595 C CA . SER A 1 439 ? 8.913 -14.552 21.623 1.00 82.56 439 SER A CA 1
ATOM 3596 C C . SER A 1 439 ? 8.641 -13.407 20.639 1.00 82.56 439 SER A C 1
ATOM 3598 O O . SER A 1 439 ? 7.820 -12.535 20.924 1.00 82.56 439 SER A O 1
ATOM 3600 N N . GLU A 1 440 ? 9.274 -13.417 19.461 1.00 84.19 440 GLU A N 1
ATOM 3601 C CA . GLU A 1 440 ? 9.031 -12.421 18.406 1.00 84.19 440 GLU A CA 1
ATOM 3602 C C . GLU A 1 440 ? 7.591 -12.478 17.880 1.00 84.19 440 GLU A C 1
ATOM 3604 O O . GLU A 1 440 ? 6.955 -11.436 17.698 1.00 84.19 440 GLU A O 1
ATOM 3609 N N . ILE A 1 441 ? 7.044 -13.685 17.697 1.00 82.12 441 ILE A N 1
ATOM 3610 C CA . ILE A 1 441 ? 5.643 -13.871 17.307 1.00 82.12 441 ILE A CA 1
ATOM 3611 C C . ILE A 1 441 ? 4.697 -13.338 18.385 1.00 82.12 441 ILE A C 1
ATOM 3613 O O . ILE A 1 441 ? 3.759 -12.617 18.049 1.00 82.12 441 ILE A O 1
ATOM 3617 N N . LEU A 1 442 ? 4.927 -13.656 19.664 1.00 81.75 442 LEU A N 1
ATOM 3618 C CA . LEU A 1 442 ? 4.088 -13.161 20.764 1.00 81.75 442 LEU A CA 1
ATOM 3619 C C . LEU A 1 442 ? 4.106 -11.633 20.845 1.00 81.75 442 LEU A C 1
ATOM 3621 O O . LEU A 1 442 ? 3.046 -11.012 20.922 1.00 81.75 442 LEU A O 1
ATOM 3625 N N . TYR A 1 443 ? 5.288 -11.026 20.735 1.00 85.75 443 TYR A N 1
ATOM 3626 C CA . TYR A 1 443 ? 5.430 -9.573 20.682 1.00 85.75 443 TYR A CA 1
ATOM 3627 C C . TYR A 1 443 ? 4.658 -8.964 19.503 1.00 85.75 443 TYR A C 1
ATOM 3629 O O . TYR A 1 443 ? 3.970 -7.950 19.647 1.00 85.75 443 TYR A O 1
ATOM 3637 N N . TRP A 1 444 ? 4.739 -9.590 18.325 1.00 87.12 444 TRP A N 1
ATOM 3638 C CA . TRP A 1 444 ? 3.970 -9.155 17.165 1.00 87.12 444 TRP A CA 1
ATOM 3639 C C . TRP A 1 444 ? 2.460 -9.269 17.405 1.00 87.12 444 TRP A C 1
ATOM 3641 O O . TRP A 1 444 ? 1.740 -8.316 17.112 1.00 87.12 444 TRP A O 1
ATOM 3651 N N . PHE A 1 445 ? 1.979 -10.375 17.982 1.00 82.06 445 PHE A N 1
ATOM 3652 C CA . PHE A 1 445 ? 0.564 -10.549 18.322 1.00 82.06 445 PHE A CA 1
ATOM 3653 C C . PHE A 1 445 ? 0.062 -9.460 19.254 1.00 82.06 445 PHE A C 1
ATOM 3655 O O . PHE A 1 445 ? -0.970 -8.856 18.973 1.00 82.06 445 PHE A O 1
ATOM 3662 N N . GLU A 1 446 ? 0.791 -9.194 20.335 1.00 83.00 446 GLU A N 1
ATOM 3663 C CA . GLU A 1 446 ? 0.430 -8.167 21.307 1.00 83.00 446 GLU A CA 1
ATOM 3664 C C . GLU A 1 446 ? 0.346 -6.795 20.629 1.00 83.00 446 GLU A C 1
ATOM 3666 O O . GLU A 1 446 ? -0.662 -6.092 20.727 1.00 83.00 446 GLU A O 1
ATOM 3671 N N . LYS A 1 447 ? 1.359 -6.446 19.829 1.00 86.06 447 LYS A N 1
ATOM 3672 C CA . LYS A 1 447 ? 1.384 -5.193 19.072 1.00 86.06 447 LYS A CA 1
ATOM 3673 C C . LYS A 1 447 ? 0.231 -5.094 18.071 1.00 86.06 447 LYS A C 1
ATOM 3675 O O . LYS A 1 447 ? -0.408 -4.044 17.981 1.00 86.06 447 LYS A O 1
ATOM 3680 N N . SER A 1 448 ? -0.044 -6.153 17.313 1.00 81.62 448 SER A N 1
ATOM 3681 C CA . SER A 1 448 ? -1.140 -6.191 16.341 1.00 81.62 448 SER A CA 1
ATOM 3682 C C . SER A 1 448 ? -2.507 -6.143 17.014 1.00 81.62 448 SER A C 1
ATOM 3684 O O . SER A 1 448 ? -3.410 -5.490 16.498 1.00 81.62 448 SER A O 1
ATOM 3686 N N . PHE A 1 449 ? -2.654 -6.757 18.185 1.00 81.38 449 PHE A N 1
ATOM 3687 C CA . PHE A 1 449 ? -3.869 -6.680 18.984 1.00 81.38 449 PHE A CA 1
ATOM 3688 C C . PHE A 1 449 ? -4.113 -5.261 19.513 1.00 81.38 449 PHE A C 1
ATOM 3690 O O . PHE A 1 449 ? -5.213 -4.732 19.370 1.00 81.38 449 PHE A O 1
ATOM 3697 N N . ILE A 1 450 ? -3.076 -4.591 20.027 1.00 81.62 450 ILE A N 1
ATOM 3698 C CA . ILE A 1 450 ? -3.153 -3.183 20.450 1.00 81.62 450 ILE A CA 1
ATOM 3699 C C . ILE A 1 450 ? -3.538 -2.278 19.271 1.00 81.62 450 ILE A C 1
ATOM 3701 O O . ILE A 1 450 ? -4.381 -1.391 19.411 1.00 81.62 450 ILE A O 1
ATOM 3705 N N . GLN A 1 451 ? -2.948 -2.501 18.093 1.00 84.75 451 GLN A N 1
ATOM 3706 C CA . GLN A 1 451 ? -3.296 -1.749 16.884 1.00 84.75 451 GLN A CA 1
ATOM 3707 C C . GLN A 1 451 ? -4.742 -1.993 16.449 1.00 84.75 451 GLN A C 1
ATOM 3709 O O . GLN A 1 451 ? -5.439 -1.035 16.117 1.00 84.75 451 GLN A O 1
ATOM 3714 N N . TYR A 1 452 ? -5.199 -3.247 16.484 1.00 85.25 452 TYR A N 1
ATOM 3715 C CA . TYR A 1 452 ? -6.585 -3.597 16.202 1.00 85.25 452 TYR A CA 1
ATOM 3716 C C . TYR A 1 452 ? -7.540 -2.909 17.181 1.00 85.25 452 TYR A C 1
ATOM 3718 O O . TYR A 1 452 ? -8.482 -2.270 16.728 1.00 85.25 452 TYR A O 1
ATOM 3726 N N . LYS A 1 453 ? -7.254 -2.941 18.493 1.00 81.81 453 LYS A N 1
ATOM 3727 C CA . LYS A 1 453 ? -8.040 -2.216 19.504 1.00 81.81 453 LYS A CA 1
ATOM 3728 C C . LYS A 1 453 ? -8.173 -0.754 19.125 1.00 81.81 453 LYS A C 1
ATOM 3730 O O . LYS A 1 453 ? -9.277 -0.229 19.079 1.00 81.81 453 LYS A O 1
ATOM 3735 N N . LYS A 1 454 ? -7.043 -0.096 18.871 1.00 86.38 454 LYS A N 1
ATOM 3736 C CA . LYS A 1 454 ? -7.028 1.328 18.554 1.00 86.38 454 LYS A CA 1
ATOM 3737 C C . LYS A 1 454 ? -7.881 1.624 17.319 1.00 86.38 454 LYS A C 1
ATOM 3739 O O . LYS A 1 454 ? -8.685 2.546 17.351 1.00 86.38 454 LYS A O 1
ATOM 3744 N N . ALA A 1 455 ? -7.739 0.819 16.268 1.00 87.88 455 ALA A N 1
ATOM 3745 C CA . ALA A 1 455 ? -8.521 0.966 15.047 1.00 87.88 455 ALA A CA 1
ATOM 3746 C C . ALA A 1 455 ? -10.024 0.726 15.275 1.00 87.88 455 ALA A C 1
ATOM 3748 O O . ALA A 1 455 ? -10.844 1.459 14.728 1.00 87.88 455 ALA A O 1
ATOM 3749 N N . GLU A 1 456 ? -10.388 -0.261 16.094 1.00 86.31 456 GLU A N 1
ATOM 3750 C CA . GLU A 1 456 ? -11.783 -0.576 16.415 1.00 86.31 456 GLU A CA 1
ATOM 3751 C C . GLU A 1 456 ? -12.429 0.525 17.266 1.00 86.31 456 GLU A C 1
ATOM 3753 O O . GLU A 1 456 ? -13.545 0.954 16.994 1.00 86.31 456 GLU A O 1
ATOM 3758 N N . VAL A 1 457 ? -11.699 1.063 18.243 1.00 86.69 457 VAL A N 1
ATOM 3759 C CA . VAL A 1 457 ? -12.137 2.213 19.044 1.00 86.69 457 VAL A CA 1
ATOM 3760 C C . VAL A 1 457 ? -12.335 3.443 18.162 1.00 86.69 457 VAL A C 1
ATOM 3762 O O . VAL A 1 457 ? -13.377 4.093 18.235 1.00 86.69 457 VAL A O 1
ATOM 3765 N N . GLU A 1 458 ? -11.376 3.747 17.283 1.00 90.81 458 GLU A N 1
ATOM 3766 C CA . GLU A 1 458 ? -11.500 4.837 16.311 1.00 90.81 458 GLU A CA 1
ATOM 3767 C C . GLU A 1 458 ? -12.710 4.634 15.383 1.00 90.81 458 GLU A C 1
ATOM 3769 O O . GLU A 1 458 ? -13.425 5.593 15.076 1.00 90.81 458 GLU A O 1
ATOM 3774 N N . HIS A 1 459 ? -12.972 3.393 14.963 1.00 90.69 459 HIS A N 1
ATOM 3775 C CA . HIS A 1 459 ? -14.132 3.033 14.154 1.00 90.69 459 HIS A CA 1
ATOM 3776 C C . HIS A 1 459 ? -15.449 3.271 14.906 1.00 90.69 459 HIS A C 1
ATOM 3778 O O . HIS A 1 459 ? -16.302 4.006 14.408 1.00 90.69 459 HIS A O 1
ATOM 3784 N N . LEU A 1 460 ? -15.591 2.742 16.124 1.00 89.44 460 LEU A N 1
ATOM 3785 C CA . LEU A 1 460 ? -16.782 2.914 16.961 1.00 89.44 460 LEU A CA 1
ATOM 3786 C C . LEU A 1 460 ? -17.032 4.387 17.316 1.00 89.44 460 LEU A C 1
ATOM 3788 O O . LEU A 1 460 ? -18.164 4.864 17.231 1.00 89.44 460 LEU A O 1
ATOM 3792 N N . LEU A 1 461 ? -15.983 5.150 17.644 1.00 91.88 461 LEU A N 1
ATOM 3793 C CA . LEU A 1 461 ? -16.088 6.594 17.882 1.00 91.88 461 LEU A CA 1
ATOM 3794 C C . LEU A 1 461 ? -16.556 7.339 16.629 1.00 91.88 461 LEU A C 1
ATOM 3796 O O . LEU A 1 461 ? -17.359 8.274 16.723 1.00 91.88 461 LEU A O 1
ATOM 3800 N N . LYS A 1 462 ? -16.091 6.927 15.446 1.00 94.50 462 LYS A N 1
ATOM 3801 C CA . LYS A 1 462 ? -16.529 7.495 14.169 1.00 94.50 462 LYS A CA 1
ATOM 3802 C C . LYS A 1 462 ? -17.979 7.131 13.850 1.00 94.50 462 LYS A C 1
ATOM 3804 O O . LYS A 1 462 ? -18.719 8.001 13.385 1.00 94.50 462 LYS A O 1
ATOM 3809 N N . GLU A 1 463 ? -18.406 5.898 14.104 1.00 93.69 463 GLU A N 1
ATOM 3810 C CA . GLU A 1 463 ? -19.802 5.480 13.941 1.00 93.69 463 GLU A CA 1
ATOM 3811 C C . GLU A 1 463 ? -20.733 6.240 14.882 1.00 93.69 463 GLU A C 1
ATOM 3813 O O . GLU A 1 463 ? -21.741 6.783 14.426 1.00 93.69 463 GLU A O 1
ATOM 3818 N N . LEU A 1 464 ? -20.365 6.365 16.163 1.00 93.81 464 LEU A N 1
ATOM 3819 C CA . LEU A 1 464 ? -21.096 7.176 17.134 1.00 93.81 464 LEU A CA 1
ATOM 3820 C C . LEU A 1 464 ? -21.177 8.632 16.663 1.00 93.81 464 LEU A C 1
ATOM 3822 O O . LEU A 1 464 ? -22.262 9.203 16.601 1.00 93.81 464 LEU A O 1
ATOM 3826 N N . SER A 1 465 ? -20.053 9.220 16.249 1.00 93.62 465 SER A N 1
ATOM 3827 C CA . SER A 1 465 ? -20.018 10.592 15.726 1.00 93.62 465 SER A CA 1
ATOM 3828 C C . SER A 1 465 ? -20.937 10.767 14.516 1.00 93.62 465 SER A C 1
ATOM 3830 O O . SER A 1 465 ? -21.689 11.737 14.431 1.00 93.62 465 SER A O 1
ATOM 3832 N N . THR A 1 466 ? -20.919 9.807 13.591 1.00 93.44 466 THR A N 1
ATOM 3833 C CA . THR A 1 466 ? -21.756 9.825 12.386 1.00 93.44 466 THR A CA 1
ATOM 3834 C C . THR A 1 466 ? -23.230 9.701 12.747 1.00 93.44 466 THR A C 1
ATOM 3836 O O . THR A 1 466 ? -24.046 10.435 12.201 1.00 93.44 466 THR A O 1
ATOM 3839 N N . ALA A 1 467 ? -23.587 8.835 13.692 1.00 90.44 467 ALA A N 1
ATOM 3840 C CA . ALA A 1 467 ? -24.954 8.666 14.175 1.00 90.44 467 ALA A CA 1
ATOM 3841 C C . ALA A 1 467 ? -25.508 9.939 14.823 1.00 90.44 467 ALA A C 1
ATOM 3843 O O . ALA A 1 467 ? -26.616 10.385 14.533 1.00 90.44 467 ALA A O 1
ATOM 3844 N N . VAL A 1 468 ? -24.691 10.547 15.677 1.00 90.56 468 VAL A N 1
ATOM 3845 C CA . VAL A 1 468 ? -25.007 11.757 16.430 1.00 90.56 468 VAL A CA 1
ATOM 3846 C C . VAL A 1 468 ? -25.193 12.962 15.493 1.00 90.56 468 VAL A C 1
ATOM 3848 O O . VAL A 1 468 ? -26.091 13.780 15.709 1.00 90.56 468 VAL A O 1
ATOM 3851 N N . VAL A 1 469 ? -24.390 13.050 14.424 1.00 89.69 469 VAL A N 1
ATOM 3852 C CA . VAL A 1 469 ? -24.484 14.111 13.405 1.00 89.69 469 VAL A CA 1
ATOM 3853 C C . VAL A 1 469 ? -25.617 13.858 12.407 1.00 89.69 469 VAL A C 1
ATOM 3855 O O . VAL A 1 469 ? -26.406 14.762 12.152 1.00 89.69 469 VAL A O 1
ATOM 3858 N N . SER A 1 470 ? -25.722 12.650 11.848 1.00 87.88 470 SER A N 1
ATOM 3859 C CA . SER A 1 470 ? -26.698 12.317 10.791 1.00 87.88 470 SER A CA 1
ATOM 3860 C C . SER A 1 470 ? -28.149 12.454 11.243 1.00 87.88 470 SER A C 1
ATOM 3862 O O . SER A 1 470 ? -28.994 12.876 10.459 1.00 87.88 470 SER A O 1
ATOM 3864 N N . ASN A 1 471 ? -28.432 12.189 12.517 1.00 85.44 471 ASN A N 1
ATOM 3865 C CA . ASN A 1 471 ? -29.770 12.356 13.076 1.00 85.44 471 ASN A CA 1
ATOM 3866 C C . ASN A 1 471 ? -30.135 13.825 13.364 1.00 85.44 471 ASN A C 1
ATOM 3868 O O . ASN A 1 471 ? -31.189 14.080 13.944 1.00 85.44 471 ASN A O 1
ATOM 3872 N N . ASN A 1 472 ? -29.261 14.794 13.037 1.00 85.00 472 ASN A N 1
ATOM 3873 C CA . ASN A 1 472 ? -29.353 16.202 13.459 1.00 85.00 472 ASN A CA 1
ATOM 3874 C C . ASN A 1 472 ? -29.621 16.356 14.964 1.00 85.00 472 ASN A C 1
ATOM 3876 O O . ASN A 1 472 ? -30.118 17.382 15.428 1.00 85.00 472 ASN A O 1
ATOM 3880 N N . PHE A 1 473 ? -29.284 15.328 15.739 1.00 81.19 473 PHE A N 1
ATOM 3881 C CA . PHE A 1 473 ? -29.724 15.176 17.112 1.00 81.19 473 PHE A CA 1
ATOM 3882 C C . PHE A 1 473 ? -29.083 16.242 17.997 1.00 81.19 473 PHE A C 1
ATOM 3884 O O . PHE A 1 473 ? -29.760 16.976 18.716 1.00 81.19 473 PHE A O 1
ATOM 3891 N N . VAL A 1 474 ? -27.766 16.405 17.845 1.00 84.31 474 VAL A N 1
ATOM 3892 C CA . VAL A 1 474 ? -27.007 17.449 18.541 1.00 84.31 474 VAL A CA 1
ATOM 3893 C C . VAL A 1 474 ? -27.425 18.827 18.072 1.00 84.31 474 VAL A C 1
ATOM 3895 O O . VAL A 1 474 ? -27.595 19.704 18.906 1.00 84.31 474 VAL A O 1
ATOM 3898 N N . GLN A 1 475 ? -27.642 19.031 16.771 1.00 85.25 475 GLN A N 1
ATOM 3899 C CA . GLN A 1 475 ? -28.097 20.329 16.273 1.00 85.25 475 GLN A CA 1
ATOM 3900 C C . GLN A 1 475 ? -29.458 20.707 16.858 1.00 85.25 475 GLN A C 1
ATOM 3902 O O . GLN A 1 475 ? -29.634 21.846 17.274 1.00 85.25 475 GLN A O 1
ATOM 3907 N N . HIS A 1 476 ? -30.394 19.762 16.954 1.00 88.56 476 HIS A N 1
ATOM 3908 C CA . HIS A 1 476 ? -31.707 20.004 17.538 1.00 88.56 476 HIS A CA 1
ATOM 3909 C C . HIS A 1 476 ? -31.614 20.356 19.028 1.00 88.56 476 HIS A C 1
ATOM 3911 O O . HIS A 1 476 ? -32.166 21.373 19.445 1.00 88.56 476 HIS A O 1
ATOM 3917 N N . ILE A 1 477 ? -30.873 19.570 19.819 1.00 87.56 477 ILE A N 1
ATOM 3918 C CA . ILE A 1 477 ? -30.689 19.837 21.254 1.00 87.56 477 ILE A CA 1
ATOM 3919 C C . ILE A 1 477 ? -29.959 21.165 21.478 1.00 87.56 477 ILE A C 1
ATOM 3921 O O . ILE A 1 477 ? -30.396 21.971 22.295 1.00 87.56 477 ILE A O 1
ATOM 3925 N N . VAL A 1 478 ? -28.885 21.426 20.728 1.00 86.19 478 VAL A N 1
ATOM 3926 C CA . VAL A 1 478 ? -28.127 22.682 20.818 1.00 86.19 478 VAL A CA 1
ATOM 3927 C C . VAL A 1 478 ? -29.017 23.871 20.461 1.00 86.19 478 VAL A C 1
ATOM 3929 O O . VAL A 1 478 ? -28.994 24.870 21.171 1.00 86.19 478 VAL A O 1
ATOM 3932 N N . SER A 1 479 ? -29.828 23.780 19.405 1.00 87.12 479 SER A N 1
ATOM 3933 C CA . SER A 1 479 ? -30.744 24.858 19.017 1.00 87.12 479 SER A CA 1
ATOM 3934 C C . SER A 1 479 ? -31.817 25.120 20.076 1.00 87.12 479 SER A C 1
ATOM 3936 O O . SER A 1 479 ? -32.075 26.278 20.391 1.00 87.12 479 SER A O 1
ATOM 3938 N N . GLN A 1 480 ? -32.399 24.073 20.674 1.00 88.56 480 GLN A N 1
ATOM 3939 C CA . GLN A 1 480 ? -33.359 24.208 21.780 1.00 88.56 480 GLN A CA 1
ATOM 3940 C C . GLN A 1 480 ? -32.740 24.913 22.995 1.00 88.56 480 GLN A C 1
ATOM 3942 O O . GLN A 1 480 ? -33.349 25.808 23.583 1.00 88.56 480 GLN A O 1
ATOM 3947 N N . GLU A 1 481 ? -31.507 24.551 23.347 1.00 85.31 481 GLU A N 1
ATOM 3948 C CA . GLU A 1 481 ? -30.818 25.120 24.505 1.00 85.31 481 GLU A CA 1
ATOM 3949 C C . GLU A 1 481 ? -30.383 26.574 24.266 1.00 85.31 481 GLU A C 1
ATOM 3951 O O . GLU A 1 481 ? -30.533 27.424 25.143 1.00 85.31 481 GLU A O 1
ATOM 3956 N N . VAL A 1 482 ? -29.906 26.891 23.055 1.00 82.31 482 VAL A N 1
ATOM 3957 C CA . VAL A 1 482 ? -29.539 28.261 22.657 1.00 82.31 482 VAL A CA 1
ATOM 3958 C C . VAL A 1 482 ? -30.763 29.179 22.625 1.00 82.31 482 VAL A C 1
ATOM 3960 O O . VAL A 1 482 ? -30.658 30.330 23.044 1.00 82.31 482 VAL A O 1
ATOM 3963 N N . LEU A 1 483 ? -31.921 28.688 22.167 1.00 82.81 483 LEU A N 1
ATOM 3964 C CA . LEU A 1 483 ? -33.176 29.449 22.201 1.00 82.81 483 LEU A CA 1
ATOM 3965 C C . LEU A 1 483 ? -33.655 29.711 23.634 1.00 82.81 483 LEU A C 1
ATOM 3967 O O . LEU A 1 483 ? -34.202 30.775 23.911 1.00 82.81 483 LEU A O 1
ATOM 3971 N N . SER A 1 484 ? -33.430 28.760 24.541 1.00 85.00 484 SER A N 1
ATOM 3972 C CA . SER A 1 484 ? -33.862 28.864 25.939 1.00 85.00 484 SER A CA 1
ATOM 3973 C C . SER A 1 484 ? -32.957 29.773 26.783 1.00 85.00 484 SER A C 1
ATOM 3975 O O . SER A 1 484 ? -33.412 30.320 27.782 1.00 85.00 484 SER A O 1
ATOM 3977 N N . ASN A 1 485 ? -31.694 29.968 26.381 1.00 80.62 485 ASN A N 1
ATOM 3978 C CA . ASN A 1 485 ? -30.691 30.725 27.135 1.00 80.62 485 ASN A CA 1
ATOM 3979 C C . ASN A 1 485 ? -29.924 31.726 26.237 1.00 80.62 485 ASN A C 1
ATOM 3981 O O . ASN A 1 485 ? -28.799 31.451 25.806 1.00 80.62 485 ASN A O 1
ATOM 3985 N N . PRO A 1 486 ? -30.472 32.932 25.981 1.00 73.25 486 PRO A N 1
ATOM 3986 C CA . PRO A 1 486 ? -29.839 33.933 25.111 1.00 73.25 486 PRO A CA 1
ATOM 3987 C C . PRO A 1 486 ? -28.475 34.432 25.629 1.00 73.25 486 PRO A C 1
ATOM 3989 O O . PRO A 1 486 ? -27.618 34.833 24.841 1.00 73.25 486 PRO A O 1
ATOM 3992 N N . THR A 1 487 ? -28.218 34.329 26.937 1.00 70.56 487 THR A N 1
ATOM 3993 C CA . THR A 1 487 ? -26.956 34.713 27.599 1.00 70.56 487 THR A CA 1
ATOM 3994 C C . THR A 1 487 ? -25.740 33.891 27.138 1.00 70.56 487 THR A C 1
ATOM 3996 O O . THR A 1 487 ? -24.596 34.300 27.327 1.00 70.56 487 THR A O 1
ATOM 3999 N N . ILE A 1 488 ? -25.960 32.745 26.482 1.00 67.88 488 ILE A N 1
ATOM 4000 C CA . ILE A 1 488 ? -24.901 31.883 25.920 1.00 67.88 488 ILE A CA 1
ATOM 4001 C C . ILE A 1 488 ? -24.159 32.581 24.763 1.00 67.88 488 ILE A C 1
ATOM 4003 O O . ILE A 1 488 ? -23.011 32.246 24.440 1.00 67.88 488 ILE A O 1
ATOM 4007 N N . GLN A 1 489 ? -24.787 33.577 24.130 1.00 65.56 489 GLN A N 1
ATOM 4008 C CA . GLN A 1 489 ? -24.213 34.268 22.978 1.00 65.56 489 GLN A CA 1
ATOM 4009 C C . GLN A 1 489 ? -23.107 35.268 23.353 1.00 65.56 489 GLN A C 1
ATOM 4011 O O . GLN A 1 489 ? -22.217 35.494 22.532 1.00 65.56 489 GLN A O 1
ATOM 4016 N N . THR A 1 490 ? -23.113 35.819 24.571 1.00 68.31 490 THR A N 1
ATOM 4017 C CA . THR A 1 490 ? -22.319 37.012 24.917 1.00 68.31 490 THR A CA 1
ATOM 4018 C C . THR A 1 490 ? -21.067 36.739 25.750 1.00 68.31 490 THR A C 1
ATOM 4020 O O . THR A 1 490 ? -20.093 37.473 25.602 1.00 68.31 490 THR A O 1
ATOM 4023 N N . GLU A 1 491 ? -21.029 35.687 26.576 1.00 76.56 491 GLU A N 1
ATOM 4024 C CA . GLU A 1 491 ? -19.917 35.465 27.516 1.00 76.56 491 GLU A CA 1
ATOM 4025 C C . GLU A 1 491 ? -19.226 34.096 27.351 1.00 76.56 491 GLU A C 1
ATOM 4027 O O . GLU A 1 491 ? -19.884 33.056 27.431 1.00 76.56 491 GLU A O 1
ATOM 4032 N N . PRO A 1 492 ? -17.889 34.054 27.172 1.00 72.62 492 PRO A N 1
ATOM 4033 C CA . PRO A 1 492 ? -17.141 32.806 27.000 1.00 72.62 492 PRO A CA 1
ATOM 4034 C C . PRO A 1 492 ? -17.036 31.960 28.279 1.00 72.62 492 PRO A C 1
ATOM 4036 O O . PRO A 1 492 ? -16.861 30.748 28.180 1.00 72.62 492 PRO A O 1
ATOM 4039 N N . GLN A 1 493 ? -17.172 32.552 29.474 1.00 68.69 493 GLN A N 1
ATOM 4040 C CA . GLN A 1 493 ? -17.085 31.803 30.739 1.00 68.69 493 GLN A CA 1
ATOM 4041 C C . GLN A 1 493 ? -18.272 30.850 30.956 1.00 68.69 493 GLN A C 1
ATOM 4043 O O . GLN A 1 493 ? -18.125 29.824 31.616 1.00 68.69 493 GLN A O 1
ATOM 4048 N N . ASN A 1 494 ? -19.410 31.112 30.307 1.00 77.00 494 ASN A N 1
ATOM 4049 C CA . ASN A 1 494 ? -20.594 30.254 30.377 1.00 77.00 494 ASN A CA 1
ATOM 4050 C C . ASN A 1 494 ? -20.513 29.045 29.424 1.00 77.00 494 ASN A C 1
ATOM 4052 O O . ASN A 1 494 ? -21.329 28.131 29.521 1.00 77.00 494 ASN A O 1
ATOM 4056 N N . HIS A 1 495 ? -19.535 28.992 28.506 1.00 82.12 495 HIS A N 1
ATOM 4057 C CA . HIS A 1 495 ? -19.489 27.940 27.478 1.00 82.12 495 HIS A CA 1
ATOM 4058 C C . HIS A 1 495 ? -19.197 26.563 28.070 1.00 82.12 495 HIS A C 1
ATOM 4060 O O . HIS A 1 495 ? -19.798 25.593 27.625 1.00 82.12 495 HIS A O 1
ATOM 4066 N N . THR A 1 496 ? -18.349 26.462 29.096 1.00 88.25 496 THR A N 1
ATOM 4067 C CA . THR A 1 496 ? -18.029 25.170 29.729 1.00 88.25 496 THR A CA 1
ATOM 4068 C C . THR A 1 496 ? -19.250 24.563 30.424 1.00 88.25 496 THR A C 1
ATOM 4070 O O . THR A 1 496 ? -19.578 23.409 30.167 1.00 88.25 496 THR A O 1
ATOM 4073 N N . GLN A 1 497 ? -19.982 25.354 31.219 1.00 88.19 497 GLN A N 1
ATOM 4074 C CA . GLN A 1 497 ? -21.196 24.888 31.906 1.00 88.19 497 GLN A CA 1
ATOM 4075 C C . GLN A 1 497 ? -22.288 24.461 30.916 1.00 88.19 497 GLN A C 1
ATOM 4077 O O . GLN A 1 497 ? -22.945 23.440 31.105 1.00 88.19 497 GLN A O 1
ATOM 4082 N N . VAL A 1 498 ? -22.447 25.213 29.824 1.00 87.81 498 VAL A N 1
ATOM 4083 C CA . VAL A 1 498 ? -23.390 24.884 28.747 1.00 87.81 498 VAL A CA 1
ATOM 4084 C C . VAL A 1 498 ? -22.993 23.589 28.039 1.00 87.81 498 VAL A C 1
ATOM 4086 O O . VAL A 1 498 ? -23.852 22.747 27.792 1.00 87.81 498 VAL A O 1
ATOM 4089 N N . ILE A 1 499 ? -21.704 23.400 27.732 1.00 92.00 499 ILE A N 1
ATOM 4090 C CA . ILE A 1 499 ? -21.201 22.169 27.105 1.00 92.00 499 ILE A CA 1
ATOM 4091 C C . ILE A 1 499 ? -21.450 20.963 28.014 1.00 92.00 499 ILE A C 1
ATOM 4093 O O . ILE A 1 499 ? -21.893 19.933 27.515 1.00 92.00 499 ILE A O 1
ATOM 4097 N N . ASP A 1 500 ? -21.212 21.080 29.322 1.00 92.94 500 ASP A N 1
ATOM 4098 C CA . ASP A 1 500 ? -21.422 19.981 30.270 1.00 92.94 500 ASP A CA 1
ATOM 4099 C C . ASP A 1 500 ? -22.916 19.656 30.476 1.00 92.94 500 ASP A C 1
ATOM 4101 O O . ASP A 1 500 ? -23.290 18.480 30.538 1.00 92.94 500 ASP A O 1
ATOM 4105 N N . SER A 1 501 ? -23.791 20.669 30.491 1.00 92.00 501 SER A N 1
ATOM 4106 C CA . SER A 1 501 ? -25.252 20.479 30.514 1.00 92.00 501 SER A CA 1
ATOM 4107 C C . SER A 1 501 ? -25.751 19.760 29.251 1.00 92.00 501 SER A C 1
ATOM 4109 O O . SER A 1 501 ? -26.421 18.726 29.327 1.00 92.00 501 SER A O 1
ATOM 4111 N N . LEU A 1 502 ? -25.345 20.247 28.071 1.00 91.81 502 LEU A N 1
ATOM 4112 C CA . LEU A 1 502 ? -25.668 19.631 26.780 1.00 91.81 502 LEU A CA 1
ATOM 4113 C C . LEU A 1 502 ? -25.126 18.205 26.681 1.00 91.81 502 LEU A C 1
ATOM 4115 O O . LEU A 1 502 ? -25.828 17.314 26.206 1.00 91.81 502 LEU A O 1
ATOM 4119 N N . TYR A 1 503 ? -23.896 17.985 27.147 1.00 94.69 503 TYR A N 1
ATOM 4120 C CA . TYR A 1 503 ? -23.279 16.667 27.208 1.00 94.69 503 TYR A CA 1
ATOM 4121 C C . TYR A 1 503 ? -24.123 15.709 28.046 1.00 94.69 503 TYR A C 1
ATOM 4123 O O . TYR A 1 503 ? -24.451 14.633 27.561 1.00 94.69 503 TYR A O 1
ATOM 4131 N N . THR A 1 504 ? -24.545 16.114 29.246 1.00 94.81 504 THR A N 1
ATOM 4132 C CA . THR A 1 504 ? -25.377 15.283 30.132 1.00 94.81 504 THR A CA 1
ATOM 4133 C C . THR A 1 504 ? -26.688 14.883 29.449 1.00 94.81 504 THR A C 1
ATOM 4135 O O . THR A 1 504 ? -27.033 13.704 29.408 1.00 94.81 504 THR A O 1
ATOM 4138 N N . ARG A 1 505 ? -27.366 15.835 28.797 1.00 92.75 505 ARG A N 1
ATOM 4139 C CA . ARG A 1 505 ? -28.620 15.587 28.066 1.00 92.75 505 ARG A CA 1
ATOM 4140 C C . ARG A 1 505 ? -28.439 14.671 26.848 1.00 92.75 505 ARG A C 1
ATOM 4142 O O . ARG A 1 505 ? -29.287 13.821 26.571 1.00 92.75 505 ARG A O 1
ATOM 4149 N N . ILE A 1 506 ? -27.340 14.838 26.111 1.00 92.06 506 ILE A N 1
ATOM 4150 C CA . ILE A 1 506 ? -26.980 13.970 24.978 1.00 92.06 506 ILE A CA 1
ATOM 4151 C C . ILE A 1 506 ? -26.622 12.565 25.471 1.00 92.06 506 ILE A C 1
ATOM 4153 O O . ILE A 1 506 ? -27.010 11.578 24.860 1.00 92.06 506 ILE A O 1
ATOM 4157 N N . VAL A 1 507 ? -25.919 12.449 26.594 1.00 94.50 507 VAL A N 1
ATOM 4158 C CA . VAL A 1 507 ? -25.615 11.155 27.205 1.00 94.50 507 VAL A CA 1
ATOM 4159 C C . VAL A 1 507 ? -26.895 10.450 27.636 1.00 94.50 507 VAL A C 1
ATOM 4161 O O . VAL A 1 507 ? -27.089 9.299 27.264 1.00 94.50 507 VAL A O 1
ATOM 4164 N N . ASP A 1 508 ? -27.803 11.131 28.339 1.00 94.06 508 ASP A N 1
ATOM 4165 C CA . ASP A 1 508 ? -29.060 10.540 28.819 1.00 94.06 508 ASP A CA 1
ATOM 4166 C C . ASP A 1 508 ? -29.916 9.941 27.702 1.00 94.06 508 ASP A C 1
ATOM 4168 O O . ASP A 1 508 ? -30.585 8.928 27.890 1.00 94.06 508 ASP A O 1
ATOM 4172 N N . THR A 1 509 ? -29.863 10.551 26.526 1.00 90.62 509 THR A N 1
ATOM 4173 C CA . THR A 1 509 ? -30.602 10.118 25.339 1.00 90.62 509 THR A CA 1
ATOM 4174 C C . THR A 1 509 ? -29.882 9.022 24.560 1.00 90.62 509 THR A C 1
ATOM 4176 O O . THR A 1 509 ? -30.534 8.152 23.989 1.00 90.62 509 THR A O 1
ATOM 4179 N N . LEU A 1 510 ? -28.547 9.017 24.573 1.00 92.62 510 LEU A N 1
ATOM 4180 C CA . LEU A 1 510 ? -27.732 7.961 23.973 1.00 92.62 510 LEU A CA 1
ATOM 4181 C C . LEU A 1 510 ? -27.584 6.724 24.866 1.00 92.62 510 LEU A C 1
ATOM 4183 O O . LEU A 1 510 ? -27.089 5.711 24.382 1.00 92.62 510 LEU A O 1
ATOM 4187 N N . LYS A 1 511 ? -28.043 6.750 26.125 1.00 93.06 511 LYS A N 1
ATOM 4188 C CA . LYS A 1 511 ? -27.985 5.591 27.036 1.00 93.06 511 LYS A CA 1
ATOM 4189 C C . LYS A 1 511 ? -28.591 4.319 26.438 1.00 93.06 511 LYS A C 1
ATOM 4191 O O . LYS A 1 511 ? -28.126 3.239 26.747 1.00 93.06 511 LYS A O 1
ATOM 4196 N N . SER A 1 512 ? -29.605 4.396 25.581 1.00 91.69 512 SER A N 1
ATOM 4197 C CA . SER A 1 512 ? -30.166 3.198 24.932 1.00 91.69 512 SER A CA 1
ATOM 4198 C C . SER A 1 512 ? -29.488 2.820 23.609 1.00 91.69 512 SER A C 1
ATOM 4200 O O . SER A 1 512 ? -29.857 1.815 23.006 1.00 91.69 512 SER A O 1
ATOM 4202 N N . ASP A 1 513 ? -28.545 3.622 23.110 1.00 92.38 513 ASP A N 1
ATOM 4203 C CA . ASP A 1 513 ? -27.876 3.380 21.832 1.00 92.38 513 ASP A CA 1
ATOM 4204 C C . ASP A 1 513 ? -26.798 2.302 21.989 1.00 92.38 513 ASP A C 1
ATOM 4206 O O . ASP A 1 513 ? -25.868 2.429 22.791 1.00 92.38 513 ASP A O 1
ATOM 4210 N N . SER A 1 514 ? -26.894 1.245 21.183 1.00 89.94 514 SER A N 1
ATOM 4211 C CA . SER A 1 514 ? -25.946 0.130 21.221 1.00 89.94 514 SER A CA 1
ATOM 4212 C C . SER A 1 514 ? -24.506 0.566 20.938 1.00 89.94 514 SER A C 1
ATOM 4214 O O . SER A 1 514 ? -23.583 -0.026 21.483 1.00 89.94 514 SER A O 1
ATOM 4216 N N . ARG A 1 515 ? -24.291 1.616 20.131 1.00 89.31 515 ARG A N 1
ATOM 4217 C CA . ARG A 1 515 ? -22.954 2.157 19.820 1.00 89.31 515 ARG A CA 1
ATOM 4218 C C . ARG A 1 515 ? -22.379 2.955 20.983 1.00 89.31 515 ARG A C 1
ATOM 4220 O O . ARG A 1 515 ? -21.170 2.965 21.180 1.00 89.31 515 ARG A O 1
ATOM 4227 N N . TYR A 1 516 ? -23.239 3.633 21.743 1.00 92.19 516 TYR A N 1
ATOM 4228 C CA . TYR A 1 516 ? -22.828 4.352 22.947 1.00 92.19 516 TYR A CA 1
ATOM 4229 C C . TYR A 1 516 ? -22.412 3.370 24.048 1.00 92.19 516 TYR A C 1
ATOM 4231 O O . TYR A 1 516 ? -21.341 3.537 24.633 1.00 92.19 516 TYR A O 1
ATOM 4239 N N . MET A 1 517 ? -23.225 2.328 24.254 1.00 89.94 517 MET A N 1
ATOM 4240 C CA . MET A 1 517 ? -22.967 1.220 25.182 1.00 89.94 517 MET A CA 1
ATOM 4241 C C . MET A 1 517 ? -21.715 0.425 24.794 1.00 89.94 517 MET A C 1
ATOM 4243 O O . MET A 1 517 ? -20.902 0.076 25.645 1.00 89.94 517 MET A O 1
ATOM 4247 N N . ALA A 1 518 ? -21.485 0.216 23.491 1.00 85.69 518 ALA A N 1
ATOM 4248 C CA . ALA A 1 518 ? -20.272 -0.435 22.997 1.00 85.69 518 ALA A CA 1
ATOM 4249 C C . ALA A 1 518 ? -18.979 0.303 23.387 1.00 85.69 518 ALA A C 1
ATOM 4251 O O . ALA A 1 518 ? -17.919 -0.302 23.326 1.00 85.69 518 ALA A O 1
ATOM 4252 N N . LEU A 1 519 ? -19.051 1.577 23.789 1.00 88.31 519 LEU A N 1
ATOM 4253 C CA . LEU A 1 519 ? -17.919 2.415 24.190 1.00 88.31 519 LEU A CA 1
ATOM 4254 C C . LEU A 1 519 ? -17.857 2.682 25.707 1.00 88.31 519 LEU A C 1
ATOM 4256 O O . LEU A 1 519 ? -17.099 3.556 26.130 1.00 88.31 519 LEU A O 1
ATOM 4260 N N . ASP A 1 520 ? -18.632 1.966 26.532 1.00 86.31 520 ASP A N 1
ATOM 4261 C CA . ASP A 1 520 ? -18.652 2.167 27.994 1.00 86.31 520 ASP A CA 1
ATOM 4262 C C . ASP A 1 520 ? -17.270 2.009 28.637 1.00 86.31 520 ASP A C 1
ATOM 4264 O O . ASP A 1 520 ? -16.896 2.798 29.504 1.00 86.31 520 ASP A O 1
ATOM 4268 N N . PHE A 1 521 ? -16.465 1.078 28.127 1.00 81.56 521 PHE A N 1
ATOM 4269 C CA . PHE A 1 521 ? -15.113 0.796 28.609 1.00 81.56 521 PHE A CA 1
ATOM 4270 C C . PHE A 1 521 ? -14.087 1.915 28.323 1.00 81.56 521 PHE A C 1
ATOM 4272 O O . PHE A 1 521 ? -12.960 1.856 28.814 1.00 81.56 521 PHE A O 1
ATOM 4279 N N . ILE A 1 522 ? -14.436 2.939 27.526 1.00 87.31 522 ILE A N 1
ATOM 4280 C CA . ILE A 1 522 ? -13.573 4.104 27.254 1.00 87.31 522 ILE A CA 1
ATOM 4281 C C . ILE A 1 522 ? -14.338 5.415 27.435 1.00 87.31 522 ILE A C 1
ATOM 4283 O O . ILE A 1 522 ? -14.445 6.261 26.538 1.00 87.31 522 ILE A O 1
ATOM 4287 N N . GLU A 1 523 ? -14.851 5.611 28.646 1.00 91.06 523 GLU A N 1
ATOM 4288 C CA . GLU A 1 523 ? -15.639 6.789 28.997 1.00 91.06 523 GLU A CA 1
ATOM 4289 C C . GLU A 1 523 ? -14.921 8.114 28.674 1.00 91.06 523 GLU A C 1
ATOM 4291 O O . GLU A 1 523 ? -15.543 9.034 28.139 1.00 91.06 523 GLU A O 1
ATOM 4296 N N . ALA A 1 524 ? -13.612 8.210 28.933 1.00 91.69 524 ALA A N 1
ATOM 4297 C CA . ALA A 1 524 ? -12.842 9.437 28.726 1.00 91.69 524 ALA A CA 1
ATOM 4298 C C . ALA A 1 524 ? -12.751 9.855 27.244 1.00 91.69 524 ALA A C 1
ATOM 4300 O O . ALA A 1 524 ? -13.006 11.016 26.909 1.00 91.69 524 ALA A O 1
ATOM 4301 N N . GLU A 1 525 ? -12.422 8.925 26.342 1.00 91.38 525 GLU A N 1
ATOM 4302 C CA . GLU A 1 525 ? -12.298 9.207 24.901 1.00 91.38 525 GLU A CA 1
ATOM 4303 C C . GLU A 1 525 ? -13.669 9.453 24.266 1.00 91.38 525 GLU A C 1
ATOM 4305 O O . GLU A 1 525 ? -13.830 10.382 23.464 1.00 91.38 525 GLU A O 1
ATOM 4310 N N . ARG A 1 526 ? -14.686 8.690 24.689 1.00 94.25 526 ARG A N 1
ATOM 4311 C CA . ARG A 1 526 ? -16.085 8.908 24.306 1.00 94.25 526 ARG A CA 1
ATOM 4312 C C . ARG A 1 526 ? -16.568 10.297 24.723 1.00 94.25 526 ARG A C 1
ATOM 4314 O O . ARG A 1 526 ? -17.111 11.031 23.895 1.00 94.25 526 ARG A O 1
ATOM 4321 N N . SER A 1 527 ? -16.338 10.678 25.980 1.00 95.19 527 SER A N 1
ATOM 4322 C CA . SER A 1 527 ? -16.713 11.986 26.530 1.00 95.19 527 SER A CA 1
ATOM 4323 C C . SER A 1 527 ? -16.029 13.123 25.776 1.00 95.19 527 SER A C 1
ATOM 4325 O O . SER A 1 527 ? -16.690 14.054 25.312 1.00 95.19 527 SER A O 1
ATOM 4327 N N . SER A 1 528 ? -14.716 13.006 25.555 1.00 95.62 528 SER A N 1
ATOM 4328 C CA . SER A 1 528 ? -13.932 13.967 24.774 1.00 95.62 528 SER A CA 1
ATOM 4329 C C . SER A 1 528 ? -14.478 14.139 23.350 1.00 95.62 528 SER A C 1
ATOM 4331 O O . SER A 1 528 ? -14.706 15.263 22.892 1.00 95.62 528 SER A O 1
ATOM 4333 N N . THR A 1 529 ? -14.784 13.028 22.673 1.00 94.69 529 THR A N 1
ATOM 4334 C CA . THR A 1 529 ? -15.326 13.029 21.306 1.00 94.69 529 THR A CA 1
ATOM 4335 C C . THR A 1 529 ? -16.690 13.716 21.247 1.00 94.69 529 THR A C 1
ATOM 4337 O O . THR A 1 529 ? -16.877 14.631 20.443 1.00 94.69 529 THR A O 1
ATOM 4340 N N . LEU A 1 530 ? -17.623 13.365 22.138 1.00 95.12 530 LEU A N 1
ATOM 4341 C CA . LEU A 1 530 ? -18.948 13.993 22.196 1.00 95.12 530 LEU A CA 1
ATOM 4342 C C . LEU A 1 530 ? -18.870 15.490 22.518 1.00 95.12 530 LEU A C 1
ATOM 4344 O O . LEU A 1 530 ? -19.512 16.294 21.841 1.00 95.12 530 LEU A O 1
ATOM 4348 N N . LYS A 1 531 ? -18.034 15.899 23.481 1.00 95.31 531 LYS A N 1
ATOM 4349 C CA . LYS A 1 531 ? -17.815 17.323 23.784 1.00 95.31 531 LYS A CA 1
ATOM 4350 C C . LYS A 1 531 ? -17.258 18.077 22.574 1.00 95.31 531 LYS A C 1
ATOM 4352 O O . LYS A 1 531 ? -17.715 19.181 22.278 1.00 95.31 531 LYS A O 1
ATOM 4357 N N . SER A 1 532 ? -16.336 17.474 21.819 1.00 95.25 532 SER A N 1
ATOM 4358 C CA . SER A 1 532 ? -15.795 18.072 20.590 1.00 95.25 532 SER A CA 1
ATOM 4359 C C . SER A 1 532 ? -16.864 18.281 19.501 1.00 95.25 532 SER A C 1
ATOM 4361 O O . SER A 1 532 ? -16.873 19.319 18.828 1.00 95.25 532 SER A O 1
ATOM 4363 N N . LEU A 1 533 ? -17.815 17.346 19.369 1.00 93.94 533 LEU A N 1
ATOM 4364 C CA . LEU A 1 533 ? -18.945 17.447 18.439 1.00 93.94 533 LEU A CA 1
ATOM 4365 C C . LEU A 1 533 ? -19.930 18.544 18.853 1.00 93.94 533 LEU A C 1
ATOM 4367 O O . LEU A 1 533 ? -20.393 19.304 17.999 1.00 93.94 533 LEU A O 1
ATOM 4371 N N . ILE A 1 534 ? -20.209 18.672 20.154 1.00 93.38 534 ILE A N 1
ATOM 4372 C CA . ILE A 1 534 ? -21.047 19.746 20.707 1.00 93.38 534 ILE A CA 1
ATOM 4373 C C . ILE A 1 534 ? -20.416 21.107 20.400 1.00 93.38 534 ILE A C 1
ATOM 4375 O O . ILE A 1 534 ? -21.070 21.977 19.825 1.00 93.38 534 ILE A O 1
ATOM 4379 N N . VAL A 1 535 ? -19.122 21.275 20.693 1.00 92.62 535 VAL A N 1
ATOM 4380 C CA . VAL A 1 535 ? -18.378 22.513 20.400 1.00 92.62 535 VAL A CA 1
ATOM 4381 C C . VAL A 1 535 ? -18.423 22.849 18.908 1.00 92.62 535 VAL A C 1
ATOM 4383 O O . VAL A 1 535 ? -18.638 24.005 18.537 1.00 92.62 535 VAL A O 1
ATOM 4386 N N . SER A 1 536 ? -18.241 21.850 18.044 1.00 91.88 536 SER A N 1
ATOM 4387 C CA . SER A 1 536 ? -18.286 22.036 16.589 1.00 91.88 536 SER A CA 1
ATOM 4388 C C . SER A 1 536 ? -19.682 22.446 16.107 1.00 91.88 536 SER A C 1
ATOM 4390 O O . SER A 1 536 ? -19.806 23.342 15.271 1.00 91.88 536 SER A O 1
ATOM 4392 N N . SER A 1 537 ? -20.734 21.869 16.693 1.00 89.56 537 SER A N 1
ATOM 4393 C CA . SER A 1 537 ? -22.132 22.198 16.382 1.00 89.56 537 SER A CA 1
ATOM 4394 C C . SER A 1 537 ? -22.504 23.616 16.827 1.00 89.56 537 SER A C 1
ATOM 4396 O O . SER A 1 537 ? -23.104 24.363 16.056 1.00 89.56 537 SER A O 1
ATOM 4398 N N . ILE A 1 538 ? -22.071 24.040 18.022 1.00 88.50 538 ILE A N 1
ATOM 4399 C CA . ILE A 1 538 ? -22.261 25.417 18.513 1.00 88.50 538 ILE A CA 1
ATOM 4400 C C . ILE A 1 538 ? -21.582 26.425 17.572 1.00 88.50 538 ILE A C 1
ATOM 4402 O O . ILE A 1 538 ? -22.178 27.445 17.222 1.00 88.50 538 ILE A O 1
ATOM 4406 N N . LYS A 1 539 ? -20.347 26.141 17.127 1.00 88.31 539 LYS A N 1
ATOM 4407 C CA . LYS A 1 539 ? -19.626 26.993 16.164 1.00 88.31 539 LYS A CA 1
ATOM 4408 C C . LYS A 1 539 ? -20.353 27.084 14.820 1.00 88.31 539 LYS A C 1
ATOM 4410 O O . LYS A 1 539 ? -20.446 28.173 14.263 1.00 88.31 539 LYS A O 1
ATOM 4415 N N . SER A 1 540 ? -20.890 25.968 14.324 1.00 87.75 540 SER A N 1
ATOM 4416 C CA . SER A 1 540 ? -21.656 25.938 13.073 1.00 87.75 540 SER A CA 1
ATOM 4417 C C . SER A 1 540 ? -22.943 26.764 13.161 1.00 87.75 540 SER A C 1
ATOM 4419 O O . SER A 1 540 ? -23.228 27.532 12.246 1.00 87.75 540 SER A O 1
ATOM 4421 N N . ASN A 1 541 ? -23.690 26.666 14.267 1.00 82.75 541 ASN A N 1
ATOM 4422 C CA . ASN A 1 541 ? -24.938 27.416 14.449 1.00 82.75 541 ASN A CA 1
ATOM 4423 C C . ASN A 1 541 ? -24.708 28.928 14.547 1.00 82.75 541 ASN A C 1
ATOM 4425 O O . ASN A 1 541 ? -25.474 29.688 13.955 1.00 82.75 541 ASN A O 1
ATOM 4429 N N . LYS A 1 542 ? -23.632 29.373 15.218 1.00 80.62 542 LYS A N 1
ATOM 4430 C CA . LYS A 1 542 ? -23.260 30.799 15.252 1.00 80.62 542 LYS A CA 1
ATOM 4431 C C . LYS A 1 542 ? -23.084 31.364 13.843 1.00 80.62 542 LYS A C 1
ATOM 4433 O O . LYS A 1 542 ? -23.635 32.413 13.553 1.00 80.62 542 LYS A O 1
ATOM 4438 N N . ASN A 1 543 ? -22.412 30.637 12.953 1.00 77.50 543 ASN A N 1
ATOM 4439 C CA . ASN A 1 543 ? -22.205 31.073 11.569 1.00 77.50 543 ASN A CA 1
ATOM 4440 C C . ASN A 1 543 ? -23.479 31.068 10.705 1.00 77.50 543 ASN A C 1
ATOM 4442 O O . ASN A 1 543 ? -23.437 31.596 9.604 1.00 77.50 543 ASN A O 1
ATOM 4446 N N . SER A 1 544 ? -24.569 30.431 11.149 1.00 70.19 544 SER A N 1
ATOM 4447 C CA . SER A 1 544 ? -25.857 30.451 10.432 1.00 70.19 544 SER A CA 1
ATOM 4448 C C . SER A 1 544 ? -26.806 31.554 10.910 1.00 70.19 544 SER A C 1
ATOM 4450 O O . SER A 1 544 ? -27.771 31.868 10.221 1.00 70.19 544 SER A O 1
ATOM 4452 N N . LEU A 1 545 ? -26.555 32.102 12.105 1.00 58.16 545 LEU A N 1
ATOM 4453 C CA . LEU A 1 545 ? -27.368 33.142 12.745 1.00 58.16 545 LEU A CA 1
ATOM 4454 C C . LEU A 1 545 ? -26.849 34.566 12.467 1.00 58.16 545 LEU A C 1
ATOM 4456 O O . LEU A 1 545 ? -27.572 35.525 12.733 1.00 58.16 545 LEU A O 1
ATOM 4460 N N . PHE A 1 546 ? -25.626 34.694 11.945 1.00 48.06 546 PHE A N 1
ATOM 4461 C CA . PHE A 1 546 ? -25.022 35.926 11.422 1.00 48.06 546 PHE A CA 1
ATOM 4462 C C . PHE A 1 546 ? -24.894 35.822 9.905 1.00 48.06 546 PHE A C 1
ATOM 4464 O O . PHE A 1 546 ? -25.052 36.869 9.238 1.00 48.06 546 PHE A O 1
#

Sequence (546 aa):
MTEDDIAWMLEQMNGGDENEEGIDVADDHVEASKMGQEEKCDLFKEMLREKNVNPFGSYDTEELKFIDDDRYKLIESDQERRGLFDLVCKELIKEKKDKSTMREVKAKGAKIDTEMDIYEQLMRSESGDPPMSWPKFCQKFRTDARFLSVKSSLKRQSRYEGYLRKLNKVKKRQQKEKELSKEVKGGEDEDDGETKDSEEKEYESFIEMLKDLNEDYKLTKMRETFDTCWDLVCRKCGYDIRFLSVKSEAKRKNTELLALERLKNKRRLDQQRAMGDASSERKKLMRSTAEKTLTSLLNDYVFHAEATDTEIIDFLTKKRGYPQDVYPLADSYECTLDKSDVVRLVQRHKDNIWNKRGARLSAFLRENSHKFHLKDDWQPNVSDLIFDSTQQGPSYGKSIISSILGNTLPEPVLTRLYELYNNKPQASTTDPDIDKFASEILYWFEKSFIQYKKAEVEHLLKELSTAVVSNNFVQHIVSQEVLSNPTIQTEPQNHTQVIDSLYTRIVDTLKSDSRYMALDFIEAERSSTLKSLIVSSIKSNKNSLF

Organism: Zancudomyces culisetae (NCBI:txid1213189)

Secondary structure (DSSP, 8-state):
--HHHHHHHHHHHS--------------TTSTTSS-HHHHHHHHHHHHHHTT--TTS-HHHHGGGTTTSHHHHT---HHHHHHHHHHHHHHHHHHHHHHHHHHHHHHTT----SS--HHHHHHHHHSTTTTPPHHHHHHHHTT-HHHHTS--HHHHHHHHHHHHHHHHHHHHHHHHHHHHHHHHTTS--------HHHHHHHHHHHHHHHHHHHHSS--SSTTHHHHHHHHHHHHHS---HHHHHHHHHHHHHHHHHHHHHHHHHHHHHHHHHHHHHHHHHHHHHHHHHHHHHHHHHHHHH---SSS-HHHHHHHHHTSTT--TTBTTTS-TTS-SB-HHHHHHHHHHHHHHHHHHHHHHHHHHHHHTTTTS---S-----THHHH---SSS-HHHHHHHHHHHH-TTS-HHHHHHHHHHHTT--------HHHHHHHHHHHHHHHHHHHHHHHHHHHHHHHHHHHHHHHTTHHHHHHHHHHHH-GGGGT-GGGHHHHHHHHHHHHHHHHTT-HHHHTTGGGHHHHHHHHHHHHHHHHHHHHHHH-

Radius of gyration: 45.19 Å; chains: 1; bounding box: 95×108×115 Å